Protein AF-0000000084531570 (afdb_homodimer)

Solvent-accessible surface area (backbone atoms only — not comparable to full-atom values): 27025 Å² total; per-residue (Å²): 126,85,74,69,47,28,34,43,35,36,38,22,57,48,50,45,29,24,35,37,39,45,51,38,20,70,73,60,26,36,19,34,34,16,20,72,55,66,85,47,40,58,64,37,52,51,56,19,49,77,71,70,32,48,92,30,54,41,80,41,56,35,38,60,78,34,68,67,37,43,52,54,42,51,51,51,44,35,71,74,64,70,51,38,35,30,40,34,41,45,46,64,66,86,54,81,44,42,66,84,70,38,50,71,64,54,39,49,52,33,29,36,41,40,25,50,10,46,53,51,50,48,49,70,43,44,68,44,18,41,74,59,50,13,32,40,37,36,56,59,25,37,38,31,60,40,38,38,67,41,24,23,42,38,10,12,17,26,9,16,41,47,17,25,48,52,4,40,29,46,56,38,45,76,54,45,21,46,47,28,41,34,22,38,54,62,39,49,58,59,49,61,64,53,67,68,60,60,58,70,60,51,43,69,65,38,60,92,44,24,68,33,51,52,31,32,53,57,46,54,67,61,54,56,77,72,34,38,49,32,59,54,46,19,47,54,54,50,50,46,70,71,40,94,78,53,57,38,29,42,52,40,41,72,64,28,45,57,58,34,45,46,33,31,57,34,72,40,34,59,56,50,48,57,60,43,38,58,43,40,93,126,86,76,68,47,28,34,41,34,35,38,20,56,48,48,43,29,24,36,35,38,45,51,39,20,71,73,59,25,35,18,35,33,16,20,72,54,64,85,46,39,56,65,39,51,52,56,18,48,77,71,71,31,48,92,29,55,42,83,42,56,34,38,58,78,34,68,66,37,43,51,52,40,50,50,50,43,36,72,74,65,71,51,37,35,31,40,35,42,45,46,63,67,87,54,83,43,41,66,84,67,38,49,71,64,53,39,48,54,32,30,37,43,41,25,50,10,46,51,51,50,48,48,68,42,44,68,45,18,40,75,59,50,14,32,41,37,34,55,59,25,37,41,30,59,40,38,37,67,42,23,22,43,37,9,11,18,25,9,16,42,48,17,25,49,52,4,40,29,47,56,38,45,75,53,45,20,47,45,27,41,34,22,38,54,62,39,50,57,58,49,61,65,54,67,68,59,61,59,69,60,50,42,69,64,39,60,92,45,26,67,34,51,52,32,32,52,57,47,54,66,59,54,57,76,72,34,38,49,33,59,54,47,20,48,55,54,50,50,46,70,70,41,93,78,52,57,38,28,42,52,40,40,73,65,28,43,59,58,32,45,46,32,31,57,33,72,39,34,59,55,51,48,59,60,45,39,57,42,40,93

Structure (mmCIF, N/CA/C/O backbone):
data_AF-0000000084531570-model_v1
#
loop_
_entity.id
_entity.type
_entity.pdbx_description
1 polymer 'Short-chain dehydrogenase'
#
loop_
_atom_site.group_PDB
_atom_site.id
_atom_site.type_symbol
_atom_site.label_atom_id
_atom_site.label_alt_id
_atom_site.label_comp_id
_atom_site.label_asym_id
_atom_site.label_entity_id
_atom_site.label_seq_id
_atom_site.pdbx_PDB_ins_code
_atom_site.Cartn_x
_atom_site.Cartn_y
_atom_site.Cartn_z
_atom_site.occupancy
_atom_site.B_iso_or_equiv
_atom_site.auth_seq_id
_atom_site.auth_comp_id
_atom_site.auth_asym_id
_atom_site.auth_atom_id
_atom_site.pdbx_PDB_model_num
ATOM 1 N N . MET A 1 1 ? 3.621 38.75 18.969 1 35.31 1 MET A N 1
ATOM 2 C CA . MET A 1 1 ? 2.303 38.156 18.781 1 35.31 1 MET A CA 1
ATOM 3 C C . MET A 1 1 ? 2.422 36.719 18.25 1 35.31 1 MET A C 1
ATOM 5 O O . MET A 1 1 ? 3.016 36.5 17.188 1 35.31 1 MET A O 1
ATOM 9 N N . THR A 1 2 ? 2.523 35.688 19.031 1 47.66 2 THR A N 1
ATOM 10 C CA . THR A 1 2 ? 2.938 34.344 18.641 1 47.66 2 THR A CA 1
ATOM 11 C C . THR A 1 2 ? 2.162 33.875 17.422 1 47.66 2 THR A C 1
ATOM 13 O O . THR A 1 2 ? 0.931 33.938 17.406 1 47.66 2 THR A O 1
ATOM 16 N N . SER A 1 3 ? 2.715 34 16.172 1 64.19 3 SER A N 1
ATOM 17 C CA . SER A 1 3 ? 2.066 33.781 14.875 1 64.19 3 SER A CA 1
ATOM 18 C C . SER A 1 3 ? 1.24 32.5 14.875 1 64.19 3 SER A C 1
ATOM 20 O O . SER A 1 3 ? 1.66 31.484 15.438 1 64.19 3 SER A O 1
ATOM 22 N N . GLU A 1 4 ? -0.061 32.688 14.664 1 89.62 4 GLU A N 1
ATOM 23 C CA . GLU A 1 4 ? -1.021 31.578 14.617 1 89.62 4 GLU A CA 1
ATOM 24 C C . GLU A 1 4 ? -0.549 30.484 13.664 1 89.62 4 GLU A C 1
ATOM 26 O O . GLU A 1 4 ? -0.047 30.766 12.578 1 89.62 4 GLU A O 1
ATOM 31 N N . LYS A 1 5 ? -0.5 29.328 14.25 1 97.31 5 LYS A N 1
ATOM 32 C CA . LYS A 1 5 ? -0.126 28.203 13.414 1 97.31 5 LYS A CA 1
ATOM 33 C C . LYS A 1 5 ? -1.203 27.891 12.375 1 97.31 5 LYS A C 1
ATOM 35 O O . LYS A 1 5 ? -2.395 28.062 12.648 1 97.31 5 LYS A O 1
ATOM 40 N N . THR A 1 6 ? -0.745 27.5 11.195 1 98.69 6 THR A N 1
ATOM 41 C CA . THR A 1 6 ? -1.648 27.234 10.078 1 98.69 6 THR A CA 1
ATOM 42 C C . THR A 1 6 ? -1.635 25.766 9.695 1 98.69 6 THR A C 1
ATOM 44 O O . THR A 1 6 ? -0.567 25.156 9.539 1 98.69 6 THR A O 1
ATOM 47 N N . VAL A 1 7 ? -2.857 25.188 9.617 1 98.88 7 VAL A N 1
ATOM 48 C CA . VAL A 1 7 ? -3 23.812 9.164 1 98.88 7 VAL A CA 1
ATOM 49 C C . VAL A 1 7 ? -3.857 23.766 7.902 1 98.88 7 VAL A C 1
ATOM 51 O O . VAL A 1 7 ? -4.883 24.438 7.816 1 98.88 7 VAL A O 1
ATOM 54 N N . LEU A 1 8 ? -3.379 23.078 6.855 1 98.94 8 LEU A N 1
ATOM 55 C CA . LEU A 1 8 ? -4.152 22.766 5.656 1 98.94 8 LEU A CA 1
ATOM 56 C C . LEU A 1 8 ? -4.754 21.375 5.746 1 98.94 8 LEU A C 1
ATOM 58 O O . LEU A 1 8 ? -4.039 20.406 6 1 98.94 8 LEU A O 1
ATOM 62 N N . ILE A 1 9 ? -6.09 21.266 5.598 1 98.88 9 ILE A N 1
ATOM 63 C CA . ILE A 1 9 ? -6.805 20 5.711 1 98.88 9 ILE A CA 1
ATOM 64 C C . ILE A 1 9 ? -7.52 19.688 4.398 1 98.88 9 ILE A C 1
ATOM 66 O O . ILE A 1 9 ? -8.297 20.5 3.9 1 98.88 9 ILE A O 1
ATOM 70 N N . THR A 1 10 ? -7.258 18.516 3.863 1 98.69 10 THR A N 1
ATOM 71 C CA . THR A 1 10 ? -7.918 18.141 2.617 1 98.69 10 THR A CA 1
ATOM 72 C C . THR A 1 10 ? -9.211 17.375 2.896 1 98.69 10 THR A C 1
ATOM 74 O O . THR A 1 10 ? -9.281 16.594 3.84 1 98.69 10 THR A O 1
ATOM 77 N N . GLY A 1 11 ? -10.258 17.609 2.098 1 97 11 GLY A N 1
ATOM 78 C CA . GLY A 1 11 ? -11.516 16.906 2.234 1 97 11 GLY A CA 1
ATOM 79 C C . GLY A 1 11 ? -12.266 17.266 3.508 1 97 11 GLY A C 1
ATOM 80 O O . GLY A 1 11 ? -12.398 16.422 4.406 1 97 11 GLY A O 1
ATOM 81 N N . THR A 1 12 ? -12.961 18.469 3.545 1 97.56 12 THR A N 1
ATOM 82 C CA . THR A 1 12 ? -13.508 18.938 4.816 1 97.56 12 THR A CA 1
ATOM 83 C C . THR A 1 12 ? -15.008 19.188 4.699 1 97.56 12 THR A C 1
ATOM 85 O O . THR A 1 12 ? -15.609 19.797 5.582 1 97.56 12 THR A O 1
ATOM 88 N N . SER A 1 13 ? -15.625 18.688 3.623 1 94.94 13 SER A N 1
ATOM 89 C CA . SER A 1 13 ? -17.031 18.984 3.418 1 94.94 13 SER A CA 1
ATOM 90 C C . SER A 1 13 ? -17.906 18.141 4.344 1 94.94 13 SER A C 1
ATOM 92 O O . SER A 1 13 ? -19.094 18.453 4.547 1 94.94 13 SER A O 1
ATOM 94 N N . SER A 1 14 ? -17.375 17.047 4.867 1 91.88 14 SER A N 1
ATOM 95 C CA . SER A 1 14 ? -18.125 16.156 5.742 1 91.88 14 SER A CA 1
ATOM 96 C C . SER A 1 14 ? -17.203 15.266 6.562 1 91.88 14 SER A C 1
ATOM 98 O O . SER A 1 14 ? -15.984 15.391 6.484 1 91.88 14 SER A O 1
ATOM 100 N N . GLY A 1 15 ? -17.766 14.602 7.465 1 93.5 15 GLY A N 1
ATOM 101 C CA . GLY A 1 15 ? -17.094 13.5 8.133 1 93.5 15 GLY A CA 1
ATOM 102 C C . GLY A 1 15 ? -15.93 13.945 8.992 1 93.5 15 GLY A C 1
ATOM 103 O O . GLY A 1 15 ? -16.031 14.945 9.711 1 93.5 15 GLY A O 1
ATOM 104 N N . ILE A 1 16 ? -14.891 13.148 8.961 1 95.5 16 ILE A N 1
ATOM 105 C CA . ILE A 1 16 ? -13.711 13.359 9.797 1 95.5 16 ILE A CA 1
ATOM 106 C C . ILE A 1 16 ? -13.07 14.695 9.461 1 95.5 16 ILE A C 1
ATOM 108 O O . ILE A 1 16 ? -12.695 15.461 10.352 1 95.5 16 ILE A O 1
ATOM 112 N N . GLY A 1 17 ? -13.016 15.016 8.156 1 97.44 17 GLY A N 1
ATOM 113 C CA . GLY A 1 17 ? -12.391 16.25 7.727 1 97.44 17 GLY A CA 1
ATOM 114 C C . GLY A 1 17 ? -13.062 17.484 8.281 1 97.44 17 GLY A C 1
ATOM 115 O O . GLY A 1 17 ? -12.391 18.422 8.742 1 97.44 17 GLY A O 1
ATOM 116 N N . LEU A 1 18 ? -14.367 17.484 8.219 1 97.75 18 LEU A N 1
ATOM 117 C CA . LEU A 1 18 ? -15.133 18.594 8.781 1 97.75 18 LEU A CA 1
ATOM 118 C C . LEU A 1 18 ? -14.875 18.734 10.273 1 97.75 18 LEU A C 1
ATOM 120 O O . LEU A 1 18 ? -14.602 19.828 10.766 1 97.75 18 LEU A O 1
ATOM 124 N N . ALA A 1 19 ? -14.891 17.609 10.969 1 98 19 ALA A N 1
ATOM 125 C CA . ALA A 1 19 ? -14.672 17.609 12.414 1 98 19 ALA A CA 1
ATOM 126 C C . ALA A 1 19 ? -13.258 18.094 12.758 1 98 19 ALA A C 1
ATOM 128 O O . ALA A 1 19 ? -13.07 18.844 13.711 1 98 19 ALA A O 1
ATOM 129 N N . VAL A 1 20 ? -12.273 17.688 11.961 1 98.62 20 VAL A N 1
ATOM 130 C CA . VAL A 1 20 ? -10.883 18.078 12.18 1 98.62 20 VAL A CA 1
ATOM 131 C C . VAL A 1 20 ? -10.734 19.578 11.961 1 98.62 20 VAL A C 1
ATOM 133 O O . VAL A 1 20 ? -10.07 20.266 12.75 1 98.62 20 VAL A O 1
ATOM 136 N N . ALA A 1 21 ? -11.336 20.094 10.938 1 98.81 21 ALA A N 1
ATOM 137 C CA . ALA A 1 21 ? -11.219 21.516 10.617 1 98.81 21 ALA A CA 1
ATOM 138 C C . ALA A 1 21 ? -11.758 22.375 11.758 1 98.81 21 ALA A C 1
ATOM 140 O O . ALA A 1 21 ? -11.094 23.328 12.188 1 98.81 21 ALA A O 1
ATOM 141 N N . VAL A 1 22 ? -12.883 22.016 12.273 1 98.75 22 VAL A N 1
ATOM 142 C CA . VAL A 1 22 ? -13.523 22.781 13.336 1 98.75 22 VAL A CA 1
ATOM 143 C C . VAL A 1 22 ? -12.727 22.625 14.633 1 98.75 22 VAL A C 1
ATOM 145 O O . VAL A 1 22 ? -12.469 23.609 15.328 1 98.75 22 VAL A O 1
ATOM 148 N N . ALA A 1 23 ? -12.297 21.438 14.922 1 98.75 23 ALA A N 1
ATOM 149 C CA . ALA A 1 23 ? -11.555 21.156 16.156 1 98.75 23 ALA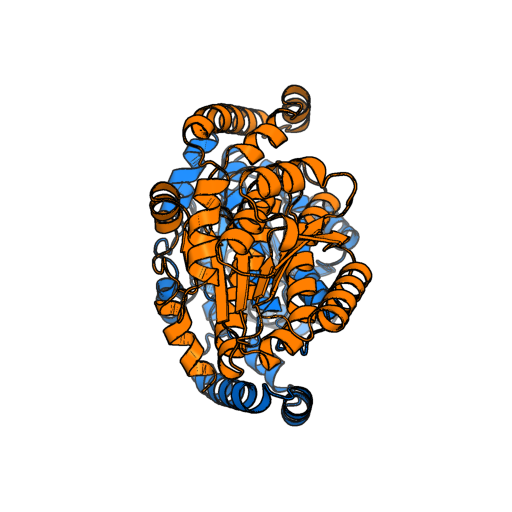 A CA 1
ATOM 150 C C . ALA A 1 23 ? -10.195 21.859 16.141 1 98.75 23 ALA A C 1
ATOM 152 O O . ALA A 1 23 ? -9.711 22.312 17.172 1 98.75 23 ALA A O 1
ATOM 153 N N . ALA A 1 24 ? -9.547 21.906 14.984 1 98.75 24 ALA A N 1
ATOM 154 C CA . ALA A 1 24 ? -8.273 22.609 14.867 1 98.75 24 ALA A CA 1
ATOM 155 C C . ALA A 1 24 ? -8.453 24.109 15.156 1 98.75 24 ALA A C 1
ATOM 157 O O . ALA A 1 24 ? -7.621 24.703 15.836 1 98.75 24 ALA A O 1
ATOM 158 N N . ALA A 1 25 ? -9.508 24.672 14.656 1 98.5 25 ALA A N 1
ATOM 159 C CA . ALA A 1 25 ? -9.82 26.078 14.938 1 98.5 25 ALA A CA 1
ATOM 160 C C . ALA A 1 25 ? -10.039 26.297 16.438 1 98.5 25 ALA A C 1
ATOM 162 O O . ALA A 1 25 ? -9.555 27.281 17 1 98.5 25 ALA A O 1
ATOM 163 N N . GLN A 1 26 ? -10.727 25.359 17.016 1 98.12 26 GLN A N 1
ATOM 164 C CA . GLN A 1 26 ? -10.961 25.438 18.453 1 98.12 26 GLN A CA 1
ATOM 165 C C . GLN A 1 26 ? -9.648 25.391 19.234 1 98.12 26 GLN A C 1
ATOM 167 O O . GLN A 1 26 ? -9.523 26 20.297 1 98.12 26 GLN A O 1
ATOM 172 N N . ALA A 1 27 ? -8.68 24.734 18.688 1 97.69 27 ALA A N 1
ATOM 173 C CA . ALA A 1 27 ? -7.379 24.578 19.328 1 97.69 27 ALA A CA 1
ATOM 174 C C . ALA A 1 27 ? -6.5 25.812 19.062 1 97.69 27 ALA A C 1
ATOM 176 O O . ALA A 1 27 ? -5.348 25.859 19.5 1 97.69 27 ALA A O 1
ATOM 177 N N . GLY A 1 28 ? -6.988 26.719 18.281 1 97.44 28 GLY A N 1
ATOM 178 C CA . GLY A 1 28 ? -6.289 27.984 18.109 1 97.44 28 GLY A CA 1
ATOM 179 C C . GLY A 1 28 ? -5.555 28.094 16.781 1 97.44 28 GLY A C 1
ATOM 180 O O . GLY A 1 28 ? -4.879 29.078 16.516 1 97.44 28 GLY A O 1
ATOM 181 N N . TRP A 1 29 ? -5.684 27.062 15.906 1 98.31 29 TRP A N 1
ATOM 182 C CA . TRP A 1 29 ? -5.02 27.078 14.609 1 98.31 29 TRP A CA 1
ATOM 183 C C . TRP A 1 29 ? -5.855 27.828 13.578 1 98.31 29 TRP A C 1
ATOM 185 O O . TRP A 1 29 ? -7.086 27.844 13.656 1 98.31 29 TRP A O 1
ATOM 195 N N . THR A 1 30 ? -5.18 28.5 12.656 1 98.5 30 THR A N 1
ATOM 196 C CA . THR A 1 30 ? -5.852 28.828 11.398 1 98.5 30 THR A CA 1
ATOM 197 C C . THR A 1 30 ? -6.098 27.562 10.578 1 98.5 30 THR A C 1
ATOM 199 O O . THR A 1 30 ? -5.152 26.891 10.164 1 98.5 30 THR A O 1
ATOM 202 N N . SER A 1 31 ? -7.359 27.281 10.414 1 98.75 31 SER A N 1
ATOM 203 C CA . SER A 1 31 ? -7.754 26.062 9.734 1 98.75 31 SER A CA 1
ATOM 204 C C . SER A 1 31 ? -8.117 26.328 8.281 1 98.75 31 SER A C 1
ATOM 206 O O . SER A 1 31 ? -9.172 26.891 7.988 1 98.75 31 SER A O 1
ATOM 208 N N . VAL A 1 32 ? -7.242 25.969 7.352 1 98.88 32 VAL A N 1
ATOM 209 C CA . VAL A 1 32 ? -7.543 26.016 5.926 1 98.88 32 VAL A CA 1
ATOM 210 C C . VAL A 1 32 ? -8.281 24.75 5.512 1 98.88 32 VAL A C 1
ATOM 212 O O . VAL A 1 32 ? -7.652 23.719 5.273 1 98.88 32 VAL A O 1
ATOM 215 N N . ALA A 1 33 ? -9.586 24.891 5.438 1 98.81 33 ALA A N 1
ATOM 216 C CA . ALA A 1 33 ? -10.477 23.781 5.125 1 98.81 33 ALA A CA 1
ATOM 217 C C . ALA A 1 33 ? -10.727 23.672 3.621 1 98.81 33 ALA A C 1
ATOM 219 O O . ALA A 1 33 ? -11.367 24.547 3.033 1 98.81 33 ALA A O 1
ATOM 220 N N . THR A 1 34 ? -10.289 22.578 3 1 98.75 34 THR A N 1
ATOM 221 C CA . THR A 1 34 ? -10.391 22.516 1.545 1 98.75 34 THR A CA 1
ATOM 222 C C . THR A 1 34 ? -11.43 21.484 1.115 1 98.75 34 THR A C 1
ATOM 224 O O . THR A 1 34 ? -11.734 20.562 1.864 1 98.75 34 THR A O 1
ATOM 227 N N . MET A 1 35 ? -11.977 21.719 0.022 1 98 35 MET A N 1
ATOM 228 C CA . MET A 1 35 ? -12.945 20.844 -0.638 1 98 35 MET A CA 1
ATOM 229 C C . MET A 1 35 ? -12.969 21.109 -2.141 1 98 35 MET A C 1
ATOM 231 O O . MET A 1 35 ? -12.516 22.156 -2.604 1 98 35 MET A O 1
ATOM 235 N N . ARG A 1 36 ? -13.391 20.188 -2.914 1 96.12 36 ARG A N 1
ATOM 236 C CA . ARG A 1 36 ? -13.453 20.328 -4.367 1 96.12 36 ARG A CA 1
ATOM 237 C C . ARG A 1 36 ? -14.477 21.375 -4.777 1 96.12 36 ARG A C 1
ATOM 239 O O . ARG A 1 36 ? -14.242 22.141 -5.719 1 96.12 36 ARG A O 1
ATOM 246 N N . ASP A 1 37 ? -15.516 21.312 -4.051 1 97.19 37 ASP A N 1
ATOM 247 C CA . ASP A 1 37 ? -16.625 22.219 -4.293 1 97.19 37 ASP A CA 1
ATOM 248 C C . ASP A 1 37 ? -16.906 23.078 -3.061 1 97.19 37 ASP A C 1
ATOM 250 O O . ASP A 1 37 ? -17.547 22.625 -2.115 1 97.19 37 ASP A O 1
ATOM 254 N N . THR A 1 38 ? -16.562 24.328 -3.121 1 97.94 38 THR A N 1
ATOM 255 C CA . THR A 1 38 ? -16.656 25.203 -1.961 1 97.94 38 THR A CA 1
ATOM 256 C C . THR A 1 38 ? -18.109 25.562 -1.66 1 97.94 38 THR A C 1
ATOM 258 O O . THR A 1 38 ? -18.422 26.062 -0.578 1 97.94 38 THR A O 1
ATOM 261 N N . ALA A 1 39 ? -18.953 25.219 -2.574 1 97.75 39 ALA A N 1
ATOM 262 C CA . ALA A 1 39 ? -20.375 25.438 -2.32 1 97.75 39 ALA A CA 1
ATOM 263 C C . ALA A 1 39 ? -20.891 24.469 -1.261 1 97.75 39 ALA A C 1
ATOM 265 O O . ALA A 1 39 ? -21.969 24.672 -0.697 1 97.75 39 ALA A O 1
ATOM 266 N N . LYS A 1 40 ? -20.125 23.484 -0.939 1 96.94 40 LYS A N 1
ATOM 267 C CA . LYS A 1 40 ? -20.531 22.469 0.032 1 96.94 40 LYS A CA 1
ATOM 268 C C . LYS A 1 40 ? -20 22.812 1.426 1 96.94 40 LYS A C 1
ATOM 270 O O . LYS A 1 40 ? -20 21.953 2.318 1 96.94 40 LYS A O 1
ATOM 275 N N . ALA A 1 41 ? -19.656 24.062 1.65 1 98.31 41 ALA A N 1
ATOM 276 C CA . ALA A 1 41 ? -19.016 24.469 2.906 1 98.31 41 ALA A CA 1
ATOM 277 C C . ALA A 1 41 ? -20.062 24.719 3.986 1 98.31 41 ALA A C 1
ATOM 279 O O . ALA A 1 41 ? -19.719 24.969 5.145 1 98.31 41 ALA A O 1
ATOM 280 N N . GLY A 1 42 ? -21.312 24.625 3.635 1 97.94 42 GLY A N 1
ATOM 281 C CA . GLY A 1 42 ? -22.391 25.016 4.535 1 97.94 42 GLY A CA 1
ATOM 282 C C . GLY A 1 42 ? -22.328 24.328 5.879 1 97.94 42 GLY A C 1
ATOM 283 O O . GLY A 1 42 ? -22.328 24.969 6.926 1 97.94 42 GLY A O 1
ATOM 284 N N . ALA A 1 43 ? -22.234 23 5.871 1 97.44 43 ALA A N 1
ATOM 285 C CA . ALA A 1 43 ? -22.203 22.219 7.105 1 97.44 43 ALA A CA 1
ATOM 286 C C . ALA A 1 43 ? -20.984 22.562 7.953 1 97.44 43 ALA A C 1
ATOM 288 O O . ALA A 1 43 ? -21.078 22.656 9.18 1 97.44 43 ALA A O 1
ATOM 289 N N . LEU A 1 44 ? -19.906 22.797 7.352 1 98.38 44 LEU A N 1
ATOM 290 C CA . LEU A 1 44 ? -18.672 23.156 8.031 1 98.38 44 LEU A CA 1
ATOM 291 C C . LEU A 1 44 ? -18.781 24.516 8.695 1 98.38 44 LEU A C 1
ATOM 293 O O . LEU A 1 44 ? -18.453 24.672 9.867 1 98.38 44 LEU A O 1
ATOM 297 N N . LEU A 1 45 ? -19.25 25.469 7.961 1 98.56 45 LEU A N 1
ATOM 298 C CA . LEU A 1 45 ? -19.359 26.828 8.469 1 98.56 45 LEU A CA 1
ATOM 299 C C . LEU A 1 45 ? -20.406 26.906 9.578 1 98.56 45 LEU A C 1
ATOM 301 O O . LEU A 1 45 ? -20.234 27.672 10.539 1 98.56 45 LEU A O 1
ATOM 305 N N . LYS A 1 46 ? -21.469 26.141 9.453 1 98.56 46 LYS A N 1
ATOM 306 C CA . LYS A 1 46 ? -22.453 26.094 10.523 1 98.56 46 LYS A CA 1
ATOM 307 C C . LYS A 1 46 ? -21.859 25.547 11.812 1 98.56 46 LYS A C 1
ATOM 309 O O . LYS A 1 46 ? -22.062 26.125 12.891 1 98.56 46 LYS A O 1
ATOM 314 N N . ALA A 1 47 ? -21.125 24.469 11.703 1 98.19 47 ALA A N 1
ATOM 315 C CA . ALA A 1 47 ? -20.469 23.875 12.867 1 98.19 47 ALA A CA 1
ATOM 316 C C . ALA A 1 47 ? -19.484 24.859 13.5 1 98.19 47 ALA A C 1
ATOM 318 O O . ALA A 1 47 ? -19.422 24.969 14.727 1 98.19 47 ALA A O 1
ATOM 319 N N . ALA A 1 48 ? -18.75 25.578 12.742 1 98.56 48 ALA A N 1
ATOM 320 C CA . ALA A 1 48 ? -17.797 26.562 13.219 1 98.56 48 ALA A CA 1
ATOM 321 C C . ALA A 1 48 ? -18.484 27.703 13.945 1 98.56 48 ALA A C 1
ATOM 323 O O . ALA A 1 48 ? -18.016 28.172 14.984 1 98.56 48 ALA A O 1
ATOM 324 N N . ALA A 1 49 ? -19.547 28.109 13.391 1 98.5 49 ALA A N 1
ATOM 325 C CA . ALA A 1 49 ? -20.312 29.203 13.984 1 98.5 49 ALA A CA 1
ATOM 326 C C . ALA A 1 49 ? -20.859 28.812 15.352 1 98.5 49 ALA A C 1
ATOM 328 O O . ALA A 1 49 ? -20.828 29.609 16.281 1 98.5 49 ALA A O 1
ATOM 329 N N . GLU A 1 50 ? -21.344 27.656 15.367 1 98.06 50 GLU A N 1
ATOM 330 C CA . GLU A 1 50 ? -21.906 27.156 16.609 1 98.06 50 GLU A CA 1
ATOM 331 C C . GLU A 1 50 ? -20.859 27.141 17.734 1 98.06 50 GLU A C 1
ATOM 333 O O . GLU A 1 50 ? -21.203 27.312 18.906 1 98.06 50 GLU A O 1
ATOM 338 N N . LEU A 1 51 ? -19.641 27 17.359 1 97.5 51 LEU A N 1
ATOM 339 C CA . LEU A 1 51 ? -18.578 26.906 18.344 1 97.5 51 LEU A CA 1
ATOM 340 C C . LEU A 1 51 ? -17.812 28.219 18.453 1 97.5 51 LEU A C 1
ATOM 342 O O . LEU A 1 51 ? -16.844 28.312 19.219 1 97.5 51 LEU A O 1
ATOM 346 N N . GLY A 1 52 ? -18.125 29.219 17.641 1 97.94 52 GLY A N 1
ATOM 347 C CA . GLY A 1 52 ? -17.562 30.562 17.703 1 97.94 52 GLY A CA 1
ATOM 348 C C . GLY A 1 52 ? -16.156 30.641 17.125 1 97.94 52 GLY A C 1
ATOM 349 O O . GLY A 1 52 ? -15.328 31.406 17.625 1 97.94 52 GLY A O 1
ATOM 350 N N . VAL A 1 53 ? -15.898 29.812 16.109 1 98 53 VAL A N 1
ATOM 351 C CA . VAL A 1 53 ? -14.523 29.812 15.602 1 98 53 VAL A CA 1
ATOM 352 C C . VAL A 1 53 ? -14.523 30.094 14.102 1 98 53 VAL A C 1
ATOM 354 O O . VAL A 1 53 ? -13.57 29.75 13.398 1 98 53 VAL A O 1
ATOM 357 N N . THR A 1 54 ? -15.547 30.641 13.523 1 98.19 54 THR A N 1
ATOM 358 C CA . THR A 1 54 ? -15.672 30.906 12.094 1 98.19 54 THR A CA 1
ATOM 359 C C . THR A 1 54 ? -14.508 31.766 11.602 1 98.19 54 THR A C 1
ATOM 361 O O . THR A 1 54 ? -14.047 31.609 10.469 1 98.19 54 THR A O 1
ATOM 364 N N . ASP A 1 55 ? -14 32.656 12.461 1 97.19 55 ASP A N 1
ATOM 365 C CA . ASP A 1 55 ? -12.961 33.594 12.078 1 97.19 55 ASP A CA 1
ATOM 366 C C . ASP A 1 55 ? -11.641 32.875 11.805 1 97.19 55 ASP A C 1
ATOM 368 O O . ASP A 1 55 ? -10.734 33.438 11.195 1 97.19 55 ASP A O 1
ATOM 372 N N . ARG A 1 56 ? -11.578 31.594 12.234 1 97.81 56 ARG A N 1
ATOM 373 C CA . ARG A 1 56 ? -10.336 30.844 12.07 1 97.81 56 ARG A CA 1
ATOM 374 C C . ARG A 1 56 ? -10.453 29.828 10.945 1 97.81 56 ARG A C 1
ATOM 376 O O . ARG A 1 56 ? -9.5 29.109 10.648 1 97.81 56 ARG A O 1
ATOM 383 N N . ILE A 1 57 ? -11.57 29.75 10.305 1 98.56 57 ILE A N 1
ATOM 384 C CA . ILE A 1 57 ? -11.797 28.828 9.195 1 98.56 57 ILE A CA 1
ATOM 385 C C . ILE A 1 57 ? -11.586 29.562 7.871 1 98.56 57 ILE A C 1
ATOM 387 O O . ILE A 1 57 ? -12.164 30.625 7.645 1 98.56 57 ILE A O 1
ATOM 391 N N . ARG A 1 58 ? -10.742 29.062 7.039 1 98.5 58 ARG A N 1
ATOM 392 C CA . ARG A 1 58 ? -10.555 29.531 5.668 1 98.5 58 ARG A CA 1
ATOM 393 C C . ARG A 1 58 ? -10.93 28.438 4.668 1 98.5 58 ARG A C 1
ATOM 395 O O . ARG A 1 58 ? -10.227 27.438 4.535 1 98.5 58 ARG A O 1
ATOM 402 N N . VAL A 1 59 ? -12.039 28.609 3.969 1 98.75 59 VAL A N 1
ATOM 403 C CA . VAL A 1 59 ? -12.484 27.625 2.99 1 98.75 59 VAL A CA 1
ATOM 404 C C . VAL A 1 59 ? -11.781 27.859 1.656 1 98.75 59 VAL A C 1
ATOM 406 O O . VAL A 1 59 ? -11.797 28.984 1.134 1 98.75 59 VAL A O 1
ATOM 409 N N . LYS A 1 60 ? -11.133 26.875 1.104 1 98.69 60 LYS A N 1
ATOM 410 C CA . LYS A 1 60 ? -10.453 26.969 -0.186 1 98.69 60 LYS A CA 1
ATOM 411 C C . LYS A 1 60 ? -10.734 25.75 -1.059 1 98.69 60 LYS A C 1
ATOM 413 O O . LYS A 1 60 ? -11.047 24.672 -0.547 1 98.69 60 LYS A O 1
ATOM 418 N N . ARG A 1 61 ? -10.625 25.953 -2.309 1 98.56 61 ARG A N 1
ATOM 419 C CA . ARG A 1 61 ? -10.781 24.859 -3.254 1 98.56 61 ARG A CA 1
ATOM 420 C C . ARG A 1 61 ? -9.484 24.062 -3.383 1 98.56 61 ARG A C 1
ATOM 422 O O . ARG A 1 61 ? -8.406 24.641 -3.535 1 98.56 61 ARG A O 1
ATOM 429 N N . LEU A 1 62 ? -9.602 22.797 -3.305 1 98.38 62 LEU A N 1
ATOM 430 C CA . LEU A 1 62 ? -8.477 21.906 -3.549 1 98.38 62 LEU A CA 1
ATOM 431 C C . LEU A 1 62 ? -8.969 20.516 -3.963 1 98.38 62 LEU A C 1
ATOM 433 O O . LEU A 1 62 ? -9.82 19.938 -3.289 1 98.38 62 LEU A O 1
ATOM 437 N N . ASP A 1 63 ? -8.609 20.109 -5.113 1 97.69 63 ASP A N 1
ATOM 438 C CA . ASP A 1 63 ? -8.758 18.734 -5.574 1 97.69 63 ASP A CA 1
ATOM 439 C C . ASP A 1 63 ? -7.426 18 -5.543 1 97.69 63 ASP A C 1
ATOM 441 O O . ASP A 1 63 ? -6.523 18.297 -6.328 1 97.69 63 ASP A O 1
ATOM 445 N N . VAL A 1 64 ? -7.359 17 -4.672 1 96.75 64 VAL A N 1
ATOM 446 C CA . VAL A 1 64 ? -6.086 16.344 -4.434 1 96.75 64 VAL A CA 1
ATOM 447 C C . VAL A 1 64 ? -5.668 15.562 -5.684 1 96.75 64 VAL A C 1
ATOM 449 O O . VAL A 1 64 ? -4.512 15.141 -5.805 1 96.75 64 VAL A O 1
ATOM 452 N N . ALA A 1 65 ? -6.562 15.312 -6.621 1 94.69 65 ALA A N 1
ATOM 453 C CA . ALA A 1 65 ? -6.242 14.602 -7.852 1 94.69 65 ALA A CA 1
ATOM 454 C C . ALA A 1 65 ? -5.699 15.547 -8.914 1 94.69 65 ALA A C 1
ATOM 456 O O . ALA A 1 65 ? -5.34 15.125 -10.016 1 94.69 65 ALA A O 1
ATOM 457 N N . GLU A 1 66 ? -5.617 16.844 -8.562 1 96.25 66 GLU A N 1
ATOM 458 C CA . GLU A 1 66 ? -5.125 17.859 -9.5 1 96.25 66 GLU A CA 1
ATOM 459 C C . GLU A 1 66 ? -3.939 18.625 -8.914 1 96.25 66 GLU A C 1
ATOM 461 O O . GLU A 1 66 ? -4.121 19.531 -8.094 1 96.25 66 GLU A O 1
ATOM 466 N N . ALA A 1 67 ? -2.795 18.391 -9.422 1 94.5 67 ALA A N 1
ATOM 467 C CA . ALA A 1 67 ? -1.564 18.984 -8.914 1 94.5 67 ALA A CA 1
ATOM 468 C C . ALA A 1 67 ? -1.64 20.516 -8.953 1 94.5 67 ALA A C 1
ATOM 470 O O . ALA A 1 67 ? -1.167 21.188 -8.039 1 94.5 67 ALA A O 1
ATOM 471 N N . ASP A 1 68 ? -2.219 21 -9.984 1 96.5 68 ASP A N 1
ATOM 472 C CA . ASP A 1 68 ? -2.334 22.453 -10.117 1 96.5 68 ASP A CA 1
ATOM 473 C C . ASP A 1 68 ? -3.234 23.031 -9.023 1 96.5 68 ASP A C 1
ATOM 475 O O . ASP A 1 68 ? -2.992 24.141 -8.539 1 96.5 68 ASP A O 1
ATOM 479 N N . SER A 1 69 ? -4.281 22.312 -8.727 1 98.06 69 SER A N 1
ATOM 480 C CA . SER A 1 69 ? -5.184 22.719 -7.66 1 98.06 69 SER A CA 1
ATOM 481 C C . SER A 1 69 ? -4.461 22.797 -6.32 1 98.06 69 SER A C 1
ATOM 483 O O . SER A 1 69 ? -4.641 23.734 -5.555 1 98.06 69 SER A O 1
ATOM 485 N N . ILE A 1 70 ? -3.625 21.875 -6.039 1 98.19 70 ILE A N 1
ATOM 486 C CA . ILE A 1 70 ? -2.844 21.812 -4.809 1 98.19 70 ILE A CA 1
ATOM 487 C C . ILE A 1 70 ? -1.877 23 -4.746 1 98.19 70 ILE A C 1
ATOM 489 O O . ILE A 1 70 ? -1.817 23.703 -3.74 1 98.19 70 ILE A O 1
ATOM 493 N N . ALA A 1 71 ? -1.201 23.203 -5.84 1 97.62 71 ALA A N 1
ATOM 494 C CA . ALA A 1 71 ? -0.215 24.266 -5.902 1 97.62 71 ALA A CA 1
ATOM 495 C C . ALA A 1 71 ? -0.875 25.641 -5.691 1 97.62 71 ALA A C 1
ATOM 497 O O . ALA A 1 71 ? -0.36 26.469 -4.945 1 97.62 71 ALA A O 1
ATOM 498 N N . ALA A 1 72 ? -1.954 25.844 -6.359 1 98.38 72 ALA A N 1
ATOM 499 C CA . ALA A 1 72 ? -2.672 27.109 -6.25 1 98.38 72 ALA A CA 1
ATOM 500 C C . ALA A 1 72 ? -3.129 27.359 -4.816 1 98.38 72 ALA A C 1
ATOM 502 O O . ALA A 1 72 ? -2.994 28.469 -4.297 1 98.38 72 ALA A O 1
ATOM 503 N N . CYS A 1 73 ? -3.641 26.344 -4.195 1 98.69 73 CYS A N 1
ATOM 504 C CA . CYS A 1 73 ? -4.109 26.469 -2.82 1 98.69 73 CYS A CA 1
ATOM 505 C C . CYS A 1 73 ? -2.957 26.797 -1.878 1 98.69 73 CYS A C 1
ATOM 507 O O . CYS A 1 73 ? -3.074 27.688 -1.035 1 98.69 73 CYS A O 1
ATOM 509 N N . LEU A 1 74 ? -1.861 26.125 -2.014 1 98.5 74 LEU A N 1
ATOM 510 C CA . LEU A 1 74 ? -0.706 26.344 -1.15 1 98.5 74 LEU A CA 1
ATOM 511 C C . LEU A 1 74 ? -0.132 27.734 -1.361 1 98.5 74 LEU A C 1
ATOM 513 O O . LEU A 1 74 ? 0.278 28.391 -0.402 1 98.5 74 LEU A O 1
ATOM 517 N N . ASP A 1 75 ? -0.105 28.156 -2.598 1 98.31 75 ASP A N 1
ATOM 518 C CA . ASP A 1 75 ? 0.346 29.516 -2.889 1 98.31 75 ASP A CA 1
ATOM 519 C C . ASP A 1 75 ? -0.513 30.547 -2.162 1 98.31 75 ASP A C 1
ATOM 521 O O . ASP A 1 75 ? 0.01 31.5 -1.591 1 98.31 75 ASP A O 1
ATOM 525 N N . GLU A 1 76 ? -1.773 30.375 -2.197 1 98.38 76 GLU A N 1
ATOM 526 C CA . GLU A 1 76 ? -2.684 31.281 -1.496 1 98.38 76 GLU A CA 1
ATOM 527 C C . GLU A 1 76 ? -2.436 31.25 0.009 1 98.38 76 GLU A C 1
ATOM 529 O O . GLU A 1 76 ? -2.422 32.281 0.659 1 98.38 76 GLU A O 1
ATOM 534 N N . VAL A 1 77 ? -2.275 30.047 0.547 1 98.31 77 VAL A N 1
ATOM 535 C CA . VAL A 1 77 ? -2.049 29.875 1.979 1 98.31 77 VAL A CA 1
ATOM 536 C C . VAL A 1 77 ? -0.78 30.625 2.389 1 98.31 77 VAL A C 1
ATOM 538 O O . VAL A 1 77 ? -0.78 31.375 3.373 1 98.31 77 VAL A O 1
ATOM 541 N N . ILE A 1 78 ? 0.266 30.469 1.613 1 97.94 78 ILE A N 1
ATOM 542 C CA . ILE A 1 78 ? 1.547 31.078 1.94 1 97.94 78 ILE A CA 1
ATOM 543 C C . ILE A 1 78 ? 1.447 32.594 1.779 1 97.94 78 ILE A C 1
ATOM 545 O O . ILE A 1 78 ? 1.983 33.344 2.594 1 97.94 78 ILE A O 1
ATOM 549 N N . THR A 1 79 ? 0.794 33 0.754 1 97.56 79 THR A N 1
ATOM 550 C CA . THR A 1 79 ? 0.613 34.438 0.521 1 97.56 79 THR A CA 1
ATOM 551 C C . THR A 1 79 ? -0.173 35.062 1.662 1 97.56 79 THR A C 1
ATOM 553 O O . THR A 1 79 ? 0.186 36.156 2.143 1 97.56 79 THR A O 1
ATOM 556 N N . GLU A 1 80 ? -1.157 34.406 2.15 1 97.06 80 GLU A N 1
ATOM 557 C CA . GLU A 1 80 ? -2.082 34.969 3.131 1 97.06 80 GLU A CA 1
ATOM 558 C C . GLU A 1 80 ? -1.517 34.875 4.543 1 97.06 80 GLU A C 1
ATOM 560 O O . GLU A 1 80 ? -1.732 35.781 5.371 1 97.06 80 GLU A O 1
ATOM 565 N N . HIS A 1 81 ? -0.821 33.781 4.809 1 96.56 81 HIS A N 1
ATOM 566 C CA . HIS A 1 81 ? -0.481 33.5 6.199 1 96.56 81 HIS A CA 1
ATOM 567 C C . HIS A 1 81 ? 1.03 33.5 6.406 1 96.56 81 HIS A C 1
ATOM 569 O O . HIS A 1 81 ? 1.506 33.531 7.543 1 96.56 81 HIS A O 1
ATOM 575 N N . GLY A 1 82 ? 1.807 33.375 5.324 1 95.94 82 GLY A N 1
ATOM 576 C CA . GLY A 1 82 ? 3.26 33.438 5.379 1 95.94 82 GLY A CA 1
ATOM 577 C C . GLY A 1 82 ? 3.893 32.125 5.824 1 95.94 82 GLY A C 1
ATOM 578 O O . GLY A 1 82 ? 5.117 32 5.828 1 95.94 82 GLY A O 1
ATOM 579 N N . ARG A 1 83 ? 2.996 31.172 6.23 1 96.19 83 ARG A N 1
ATOM 580 C CA . ARG A 1 83 ? 3.545 29.922 6.762 1 96.19 83 ARG A CA 1
ATOM 581 C C . ARG A 1 83 ? 2.545 28.781 6.625 1 96.19 83 ARG A C 1
ATOM 583 O O . ARG A 1 83 ? 1.349 29.016 6.449 1 96.19 83 ARG A O 1
ATOM 590 N N . LEU A 1 84 ? 3.035 27.594 6.672 1 98.44 84 LEU A N 1
ATOM 591 C CA . LEU A 1 84 ? 2.303 26.344 6.855 1 98.44 84 LEU A CA 1
ATOM 592 C C . LEU A 1 84 ? 2.957 25.484 7.938 1 98.44 84 LEU A C 1
ATOM 594 O O . LEU A 1 84 ? 4.148 25.172 7.848 1 98.44 84 LEU A O 1
ATOM 598 N N . ASP A 1 85 ? 2.154 25.125 8.898 1 98.69 85 ASP A N 1
ATOM 599 C CA . ASP A 1 85 ? 2.729 24.422 10.039 1 98.69 85 ASP A CA 1
ATOM 600 C C . ASP A 1 85 ? 2.312 22.953 10.031 1 98.69 85 ASP A C 1
ATOM 602 O O . ASP A 1 85 ? 2.947 22.125 10.688 1 98.69 85 ASP A O 1
ATOM 606 N N . ALA A 1 86 ? 1.215 22.656 9.312 1 98.88 86 ALA A N 1
ATOM 607 C CA . ALA A 1 86 ? 0.781 21.25 9.234 1 98.88 86 ALA A CA 1
ATOM 608 C C . ALA A 1 86 ? -0.054 21.016 7.984 1 98.88 86 ALA A C 1
ATOM 610 O O . ALA A 1 86 ? -0.766 21.906 7.52 1 98.88 86 ALA A O 1
ATOM 611 N N . LEU A 1 87 ? 0.083 19.891 7.449 1 98.88 87 LEU A N 1
ATOM 612 C CA . LEU A 1 87 ? -0.806 19.312 6.445 1 98.88 87 LEU A CA 1
ATOM 613 C C . LEU A 1 87 ? -1.53 18.094 7 1 98.88 87 LEU A C 1
ATOM 615 O O . LEU A 1 87 ? -0.897 17.188 7.535 1 98.88 87 LEU A O 1
ATOM 619 N N . VAL A 1 88 ? -2.854 18.125 6.965 1 98.94 88 VAL A N 1
ATOM 620 C CA . VAL A 1 88 ? -3.648 16.938 7.266 1 98.94 88 VAL A CA 1
ATOM 621 C C . VAL A 1 88 ? -4.227 16.375 5.973 1 98.94 88 VAL A C 1
ATOM 623 O O . VAL A 1 8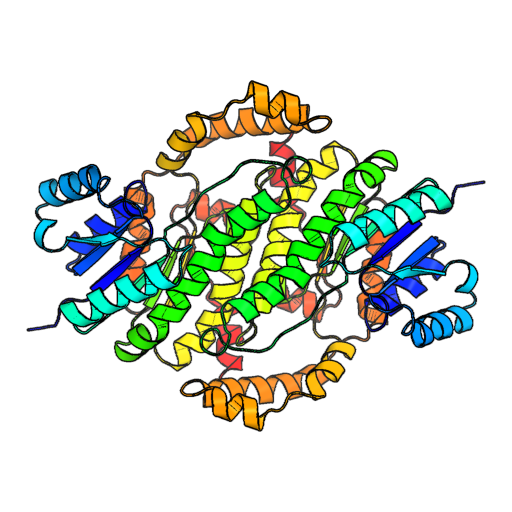8 ? -5.176 16.922 5.41 1 98.94 88 VAL A O 1
ATOM 626 N N . ASN A 1 89 ? -3.629 15.305 5.52 1 98.75 89 ASN A N 1
ATOM 627 C CA . ASN A 1 89 ? -4.203 14.539 4.422 1 98.75 89 ASN A CA 1
ATOM 628 C C . ASN A 1 89 ? -5.402 13.711 4.883 1 98.75 89 ASN A C 1
ATOM 630 O O . ASN A 1 89 ? -5.234 12.656 5.504 1 98.75 89 ASN A O 1
ATOM 634 N N . ASN A 1 90 ? -6.562 14.102 4.496 1 97.5 90 ASN A N 1
ATOM 635 C CA . ASN A 1 90 ? -7.781 13.438 4.941 1 97.5 90 ASN A CA 1
ATOM 636 C C . ASN A 1 90 ? -8.664 13.039 3.764 1 97.5 90 ASN A C 1
ATOM 638 O O . ASN A 1 90 ? -9.461 12.109 3.865 1 97.5 90 ASN A O 1
ATOM 642 N N . ALA A 1 91 ? -8.5 13.773 2.643 1 87.31 91 ALA A N 1
ATOM 643 C CA . ALA A 1 91 ? -9.32 13.461 1.474 1 87.31 91 ALA A CA 1
ATOM 644 C C . ALA A 1 91 ? -9.148 12 1.067 1 87.31 91 ALA A C 1
ATOM 646 O O . ALA A 1 91 ? -8.039 11.461 1.091 1 87.31 91 ALA A O 1
ATOM 647 N N . GLY A 1 92 ? -10.227 11.312 0.819 1 83.56 92 GLY A N 1
ATOM 648 C CA . GLY A 1 92 ? -10.227 9.914 0.411 1 83.56 92 GLY A CA 1
ATOM 649 C C . GLY A 1 92 ? -11.609 9.398 0.06 1 83.56 92 GLY A C 1
ATOM 650 O O . GLY A 1 92 ? -12.609 10.078 0.289 1 83.56 92 GLY A O 1
ATOM 651 N N . ALA A 1 93 ? -11.703 8.32 -0.628 1 74.81 93 ALA A N 1
ATOM 652 C CA . ALA A 1 93 ? -12.953 7.684 -1.051 1 74.81 93 ALA A CA 1
ATOM 653 C C . ALA A 1 93 ? -12.828 6.16 -1.005 1 74.81 93 ALA A C 1
ATOM 655 O O . ALA A 1 93 ? -11.875 5.594 -1.55 1 74.81 93 ALA A O 1
ATOM 656 N N . ALA A 1 94 ? -13.766 5.559 -0.279 1 68.81 94 ALA A N 1
ATOM 657 C CA . ALA A 1 94 ? -13.805 4.098 -0.277 1 68.81 94 ALA A CA 1
ATOM 658 C C . ALA A 1 94 ? -14.57 3.57 -1.488 1 68.81 94 ALA A C 1
ATOM 660 O O . ALA A 1 94 ? -15.5 4.223 -1.978 1 68.81 94 ALA A O 1
ATOM 661 N N . ARG A 1 95 ? -14.164 2.482 -2.078 1 67.62 95 ARG A N 1
ATOM 662 C CA . ARG A 1 95 ? -14.836 1.763 -3.15 1 67.62 95 ARG A CA 1
ATOM 663 C C . ARG A 1 95 ? -14.906 0.268 -2.854 1 67.62 95 ARG A C 1
ATOM 665 O O . ARG A 1 95 ? -13.875 -0.373 -2.637 1 67.62 95 ARG A O 1
ATOM 672 N N . VAL A 1 96 ? -16.125 -0.209 -2.863 1 68.81 96 VAL A N 1
ATOM 673 C CA . VAL A 1 96 ? -16.328 -1.638 -2.643 1 68.81 96 VAL A CA 1
ATOM 674 C C . VAL A 1 96 ? -16.328 -2.373 -3.98 1 68.81 96 VAL A C 1
ATOM 676 O O . VAL A 1 96 ? -16.906 -1.902 -4.957 1 68.81 96 VAL A O 1
ATOM 679 N N . GLY A 1 97 ? -15.594 -3.557 -4.133 1 71.62 97 GLY A N 1
ATOM 680 C CA . GLY A 1 97 ? -15.586 -4.422 -5.301 1 71.62 97 GLY A CA 1
ATOM 681 C C . GLY A 1 97 ? -14.461 -5.438 -5.285 1 71.62 97 GLY A C 1
ATOM 682 O O . GLY A 1 97 ? -13.438 -5.227 -4.633 1 71.62 97 GLY A O 1
ATOM 683 N N . THR A 1 98 ? -14.781 -6.582 -5.891 1 72.38 98 THR A N 1
ATOM 684 C CA . THR A 1 98 ? -13.719 -7.566 -6.066 1 72.38 98 THR A CA 1
ATOM 685 C C . THR A 1 98 ? -12.906 -7.27 -7.324 1 72.38 98 THR A C 1
ATOM 687 O O . THR A 1 98 ? -13.375 -6.555 -8.219 1 72.38 98 THR A O 1
ATOM 690 N N . LEU A 1 99 ? -11.688 -7.855 -7.289 1 73.56 99 LEU A N 1
ATOM 691 C CA . LEU A 1 99 ? -10.75 -7.609 -8.375 1 73.56 99 LEU A CA 1
ATOM 692 C C . LEU A 1 99 ? -11.367 -7.957 -9.727 1 73.56 99 LEU A C 1
ATOM 694 O O . LEU A 1 99 ? -11.211 -7.215 -10.695 1 73.56 99 LEU A O 1
ATOM 698 N N . GLU A 1 100 ? -12.109 -9.047 -9.766 1 76.31 100 GLU A N 1
ATOM 699 C CA . GLU A 1 100 ? -12.664 -9.445 -11.055 1 76.31 100 GLU A CA 1
ATOM 700 C C . GLU A 1 100 ? -13.805 -8.523 -11.477 1 76.31 100 GLU A C 1
ATOM 702 O O . GLU A 1 100 ? -14.117 -8.406 -12.664 1 76.31 100 GLU A O 1
ATOM 707 N N . GLN A 1 101 ? -14.328 -7.828 -10.477 1 77.5 101 GLN A N 1
ATOM 708 C CA . GLN A 1 101 ? -15.453 -6.938 -10.742 1 77.5 101 GLN A CA 1
ATOM 709 C C . GLN A 1 101 ? -14.984 -5.508 -10.992 1 77.5 101 GLN A C 1
ATOM 711 O O . GLN A 1 101 ? -15.734 -4.688 -11.531 1 77.5 101 GLN A O 1
ATOM 716 N N . LEU A 1 102 ? -13.789 -5.336 -10.57 1 81.81 102 LEU A N 1
ATOM 717 C CA . LEU A 1 102 ? -13.219 -4.004 -10.734 1 81.81 102 LEU A CA 1
ATOM 718 C C . LEU A 1 102 ? -12.359 -3.936 -12 1 81.81 102 LEU A C 1
ATOM 720 O O . LEU A 1 102 ? -11.547 -4.824 -12.25 1 81.81 102 LEU A O 1
ATOM 724 N N . SER A 1 103 ? -12.625 -2.926 -12.773 1 86.62 103 SER A N 1
ATOM 725 C CA . SER A 1 103 ? -11.695 -2.662 -13.867 1 86.62 103 SER A CA 1
ATOM 726 C C . SER A 1 103 ? -10.375 -2.111 -13.344 1 86.62 103 SER A C 1
ATOM 728 O O . SER A 1 103 ? -10.289 -1.646 -12.211 1 86.62 103 SER A O 1
ATOM 730 N N . LEU A 1 104 ? -9.406 -2.268 -14.164 1 91.19 104 LEU A N 1
ATOM 731 C CA . LEU A 1 104 ? -8.125 -1.667 -13.797 1 91.19 104 LEU A CA 1
ATOM 732 C C . LEU A 1 104 ? -8.273 -0.165 -13.578 1 91.19 104 LEU A C 1
ATOM 734 O O . LEU A 1 104 ? -7.609 0.408 -12.711 1 91.19 104 LEU A O 1
ATOM 738 N N . ASP A 1 105 ? -9.156 0.419 -14.32 1 91.5 105 ASP A N 1
ATOM 739 C CA . ASP A 1 105 ? -9.422 1.848 -14.18 1 91.5 105 ASP A CA 1
ATOM 740 C C . ASP A 1 105 ? -10.031 2.16 -12.812 1 91.5 105 ASP A C 1
ATOM 742 O O . ASP A 1 105 ? -9.773 3.217 -12.242 1 91.5 105 ASP A O 1
ATOM 746 N N . ASP A 1 106 ? -10.852 1.261 -12.328 1 90.56 106 ASP A N 1
ATOM 747 C CA . ASP A 1 106 ? -11.414 1.431 -11 1 90.56 106 ASP A CA 1
ATOM 748 C C . ASP A 1 106 ? -10.328 1.426 -9.93 1 90.56 106 ASP A C 1
ATOM 750 O O . ASP A 1 106 ? -10.344 2.248 -9.008 1 90.56 106 ASP A O 1
ATOM 754 N N . VAL A 1 107 ? -9.414 0.503 -10.086 1 93.44 107 VAL A N 1
ATOM 755 C CA . VAL A 1 107 ? -8.312 0.404 -9.141 1 93.44 107 VAL A CA 1
ATOM 756 C C . VAL A 1 107 ? -7.438 1.653 -9.227 1 93.44 107 VAL A C 1
ATOM 758 O O . VAL A 1 107 ? -7.023 2.203 -8.203 1 93.44 107 VAL A O 1
ATOM 761 N N . ARG A 1 108 ? -7.195 2.158 -10.445 1 94.19 108 ARG A N 1
ATOM 762 C CA . ARG A 1 108 ? -6.414 3.373 -10.656 1 94.19 108 ARG A CA 1
ATOM 763 C C . ARG A 1 108 ? -7.098 4.582 -10.016 1 94.19 108 ARG A C 1
ATOM 765 O O . ARG A 1 108 ? -6.434 5.426 -9.414 1 94.19 108 ARG A O 1
ATOM 772 N N . ALA A 1 109 ? -8.383 4.656 -10.164 1 91.44 109 ALA A N 1
ATOM 773 C CA . ALA A 1 109 ? -9.133 5.773 -9.586 1 91.44 109 ALA A CA 1
ATOM 774 C C . ALA A 1 109 ? -9.016 5.785 -8.07 1 91.44 109 ALA A C 1
ATOM 776 O O . ALA A 1 109 ? -8.852 6.844 -7.457 1 91.44 109 ALA A O 1
ATOM 777 N N . ALA A 1 110 ? -9.125 4.602 -7.473 1 91.69 110 ALA A N 1
ATOM 778 C CA . ALA A 1 110 ? -8.961 4.488 -6.023 1 91.69 110 ALA A CA 1
ATOM 779 C C . ALA A 1 110 ? -7.57 4.941 -5.594 1 91.69 110 ALA A C 1
ATOM 781 O O . ALA A 1 110 ? -7.426 5.656 -4.594 1 91.69 110 ALA A O 1
ATOM 782 N N . MET A 1 111 ? -6.531 4.562 -6.359 1 95.62 111 MET A N 1
ATOM 783 C CA . MET A 1 111 ? -5.156 4.93 -6.047 1 95.62 111 MET A CA 1
ATOM 784 C C . MET A 1 111 ? -4.938 6.43 -6.227 1 95.62 111 MET A C 1
ATOM 786 O O . MET A 1 111 ? -4.188 7.047 -5.477 1 95.62 111 MET A O 1
ATOM 790 N N . GLU A 1 112 ? -5.578 6.965 -7.238 1 94.38 112 GLU A N 1
ATOM 791 C CA . GLU A 1 112 ? -5.395 8.383 -7.539 1 94.38 112 GLU A CA 1
ATOM 792 C C . GLU A 1 112 ? -5.812 9.25 -6.359 1 94.38 112 GLU A C 1
ATOM 794 O O . GLU A 1 112 ? -5.059 10.133 -5.934 1 94.38 112 GLU A O 1
ATOM 799 N N . VAL A 1 113 ? -6.918 9.008 -5.828 1 92 113 VAL A N 1
ATOM 800 C CA . VAL A 1 113 ? -7.48 9.859 -4.785 1 92 113 VAL A CA 1
ATOM 801 C C . VAL A 1 113 ? -6.828 9.531 -3.443 1 92 113 VAL A C 1
ATOM 803 O O . VAL A 1 113 ? -6.391 10.438 -2.725 1 92 113 VAL A O 1
ATOM 806 N N . ASN A 1 114 ? -6.715 8.242 -3.168 1 95.25 114 ASN A N 1
ATOM 807 C CA . ASN A 1 114 ? -6.359 7.836 -1.813 1 95.25 114 ASN A CA 1
ATOM 808 C C . ASN A 1 114 ? -4.848 7.805 -1.615 1 95.25 114 ASN A C 1
ATOM 810 O O . ASN A 1 114 ? -4.363 7.887 -0.486 1 95.25 114 ASN A O 1
ATOM 814 N N . PHE A 1 115 ? -4.141 7.668 -2.695 1 97.69 115 PHE A N 1
ATOM 815 C CA . PHE A 1 115 ? -2.693 7.555 -2.547 1 97.69 115 PHE A CA 1
ATOM 816 C C . PHE A 1 115 ? -1.988 8.711 -3.244 1 97.69 115 PHE A C 1
ATOM 818 O O . PHE A 1 115 ? -1.303 9.508 -2.6 1 97.69 115 PHE A O 1
ATOM 825 N N . PHE A 1 116 ? -2.176 8.859 -4.555 1 97.19 116 PHE A N 1
ATOM 826 C CA . PHE A 1 116 ? -1.427 9.859 -5.301 1 97.19 116 PHE A CA 1
ATOM 827 C C . PHE A 1 116 ? -1.792 11.266 -4.84 1 97.19 116 PHE A C 1
ATOM 829 O O . PHE A 1 116 ? -0.948 12.164 -4.844 1 97.19 116 PHE A O 1
ATOM 836 N N . GLY A 1 117 ? -3.053 11.453 -4.465 1 97.12 117 GLY A N 1
ATOM 837 C CA . GLY A 1 117 ? -3.424 12.727 -3.867 1 97.12 117 GLY A CA 1
ATOM 838 C C . GLY A 1 117 ? -2.615 13.07 -2.629 1 97.12 117 GLY A C 1
ATOM 839 O O . GLY A 1 117 ? -2.182 14.211 -2.457 1 97.12 117 GLY A O 1
ATOM 840 N N . VAL A 1 118 ? -2.414 12.055 -1.762 1 97.75 118 VAL A N 1
ATOM 841 C CA . VAL A 1 118 ? -1.606 12.211 -0.556 1 97.75 118 VAL A CA 1
ATOM 842 C C . VAL A 1 118 ? -0.167 12.547 -0.938 1 97.75 118 VAL A C 1
ATOM 844 O O . VAL A 1 118 ? 0.442 13.445 -0.358 1 97.75 118 VAL A O 1
ATOM 847 N N . VAL A 1 119 ? 0.38 11.828 -1.914 1 97.38 119 VAL A N 1
ATOM 848 C CA . VAL A 1 119 ? 1.749 12.039 -2.375 1 97.38 119 VAL A CA 1
ATOM 849 C C . VAL A 1 119 ? 1.902 13.461 -2.908 1 97.38 119 VAL A C 1
ATOM 851 O O . VAL A 1 119 ? 2.832 14.18 -2.529 1 97.38 119 VAL A O 1
ATOM 854 N N . ALA A 1 120 ? 0.997 13.883 -3.729 1 97 120 ALA A N 1
ATOM 855 C CA . ALA A 1 120 ? 1.069 15.188 -4.379 1 97 120 ALA A CA 1
ATOM 856 C C . ALA A 1 120 ? 0.979 16.312 -3.354 1 97 120 ALA A C 1
ATOM 858 O O . ALA A 1 120 ? 1.781 17.25 -3.381 1 97 120 ALA A O 1
ATOM 859 N N . ALA A 1 121 ? 0.022 16.203 -2.463 1 97.81 121 ALA A N 1
ATOM 860 C CA . ALA A 1 121 ? -0.156 17.234 -1.446 1 97.81 121 ALA A CA 1
ATOM 861 C C . ALA A 1 121 ? 1.051 17.297 -0.514 1 97.81 121 ALA A C 1
ATOM 863 O O . ALA A 1 121 ? 1.526 18.391 -0.181 1 97.81 121 ALA A O 1
ATOM 864 N N . THR A 1 122 ? 1.543 16.156 -0.102 1 97.88 122 THR A N 1
ATOM 865 C CA . THR A 1 122 ? 2.691 16.094 0.796 1 97.88 122 THR A CA 1
ATOM 866 C C . THR A 1 122 ? 3.928 16.688 0.133 1 97.88 122 THR A C 1
ATOM 868 O O . THR A 1 122 ? 4.625 17.516 0.735 1 97.88 122 THR A O 1
ATOM 871 N N . ARG A 1 123 ? 4.172 16.266 -1.097 1 96.12 123 ARG A N 1
ATOM 872 C CA . ARG A 1 123 ? 5.324 16.766 -1.835 1 96.12 123 ARG A CA 1
ATOM 873 C C . ARG A 1 123 ? 5.289 18.281 -1.934 1 96.12 123 ARG A C 1
ATOM 875 O O . ARG A 1 123 ? 6.297 18.953 -1.704 1 96.12 123 ARG A O 1
ATOM 882 N N . ALA A 1 124 ? 4.172 18.828 -2.244 1 96.56 124 ALA A N 1
ATOM 883 C CA . ALA A 1 124 ? 4.016 20.281 -2.43 1 96.56 124 ALA A CA 1
ATOM 884 C C . ALA A 1 124 ? 4.164 21.016 -1.106 1 96.56 124 ALA A C 1
ATOM 886 O O . ALA A 1 124 ? 4.645 22.156 -1.077 1 96.56 124 ALA A O 1
ATOM 887 N N . ALA A 1 125 ? 3.791 20.406 -0.006 1 97.75 125 ALA A N 1
ATOM 888 C CA . ALA A 1 125 ? 3.756 21.078 1.293 1 97.75 125 ALA A CA 1
ATOM 889 C C . ALA A 1 125 ? 5.117 21 1.983 1 97.75 125 ALA A C 1
ATOM 891 O O . ALA A 1 125 ? 5.43 21.828 2.838 1 97.75 125 ALA A O 1
ATOM 892 N N . LEU A 1 126 ? 5.941 20 1.663 1 96.5 126 LEU A N 1
ATOM 893 C CA . LEU A 1 126 ? 7.133 19.656 2.424 1 96.5 126 LEU A CA 1
ATOM 894 C C . LEU A 1 126 ? 8.086 20.828 2.527 1 96.5 126 LEU A C 1
ATOM 896 O O . LEU A 1 126 ? 8.609 21.125 3.605 1 96.5 126 LEU A O 1
ATOM 900 N N . PRO A 1 127 ? 8.32 21.609 1.408 1 95.56 1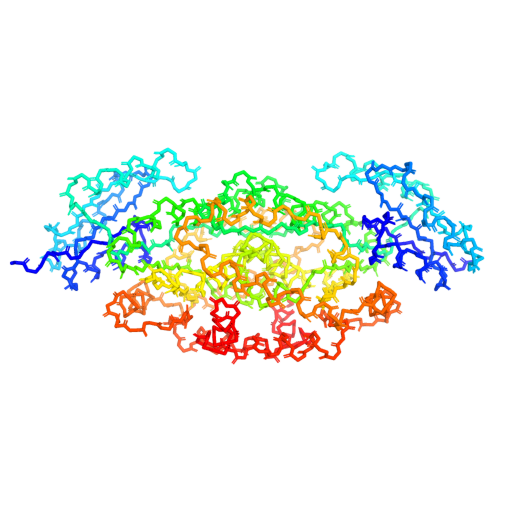27 PRO A N 1
ATOM 901 C CA . PRO A 1 127 ? 9.234 22.75 1.562 1 95.56 127 PRO A CA 1
ATOM 902 C C . PRO A 1 127 ? 8.75 23.75 2.594 1 95.56 127 PRO A C 1
ATOM 904 O O . PRO A 1 127 ? 9.555 24.312 3.35 1 95.56 127 PRO A O 1
ATOM 907 N N . HIS A 1 128 ? 7.5 23.969 2.688 1 97.5 128 HIS A N 1
ATOM 908 C CA . HIS A 1 128 ? 6.93 24.922 3.639 1 97.5 128 HIS A CA 1
ATOM 909 C C . HIS A 1 128 ? 6.957 24.359 5.059 1 97.5 128 HIS A C 1
ATOM 911 O O . HIS A 1 128 ? 7.207 25.094 6.016 1 97.5 128 HIS A O 1
ATOM 917 N N . LEU A 1 129 ? 6.707 23.062 5.156 1 98 129 LEU A N 1
ATOM 918 C CA . LEU A 1 129 ? 6.738 22.422 6.461 1 98 129 LEU A CA 1
ATOM 919 C C . LEU A 1 129 ? 8.164 22.359 7.008 1 98 129 LEU A C 1
ATOM 921 O O . LEU A 1 129 ? 8.367 22.484 8.219 1 98 129 LEU A O 1
ATOM 925 N N . ARG A 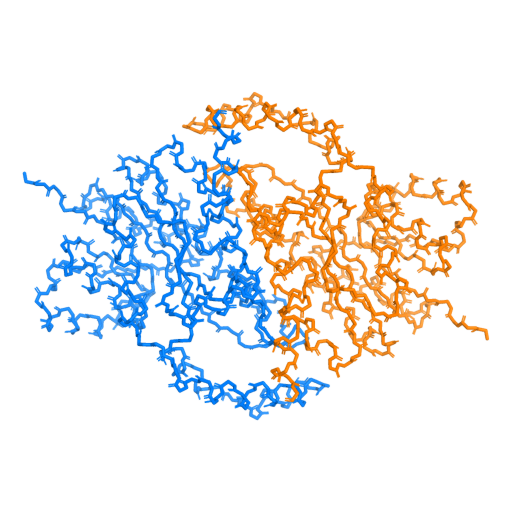1 130 ? 9.094 22.188 6.137 1 96.19 130 ARG A N 1
ATOM 926 C CA . ARG A 1 130 ? 10.492 22.234 6.551 1 96.19 130 ARG A CA 1
ATOM 927 C C . ARG A 1 130 ? 10.852 23.609 7.102 1 96.19 130 ARG A C 1
ATOM 929 O O . ARG A 1 130 ? 11.547 23.719 8.117 1 96.19 130 ARG A O 1
ATOM 936 N N . ALA A 1 131 ? 10.391 24.625 6.48 1 96.62 131 ALA A N 1
ATOM 937 C CA . ALA A 1 131 ? 10.688 26 6.883 1 96.62 131 ALA A CA 1
ATOM 938 C C . ALA A 1 131 ? 10.109 26.297 8.258 1 96.62 131 ALA A C 1
ATOM 940 O O . ALA A 1 131 ? 10.695 27.062 9.039 1 96.62 131 ALA A O 1
ATOM 941 N N . SER A 1 132 ? 9 25.688 8.609 1 97.31 132 SER A N 1
ATOM 942 C CA . SER A 1 132 ? 8.312 26 9.859 1 97.31 132 SER A CA 1
ATOM 943 C C . SER A 1 132 ? 8.633 24.969 10.938 1 97.31 132 SER A C 1
ATOM 945 O O . SER A 1 132 ? 8.297 25.172 12.109 1 97.31 132 SER A O 1
ATOM 947 N N . GLY A 1 133 ? 9.336 23.906 10.531 1 97.5 133 GLY A N 1
ATOM 948 C CA . GLY A 1 133 ? 9.445 22.797 11.461 1 97.5 133 GLY A CA 1
ATOM 949 C C . GLY A 1 133 ? 8.117 22.141 11.781 1 97.5 133 GLY A C 1
ATOM 950 O O . GLY A 1 133 ? 7.809 21.891 12.945 1 97.5 133 GLY A O 1
ATOM 951 N N . GLY A 1 134 ? 7.289 21.984 10.695 1 98.31 134 GLY A N 1
ATOM 952 C CA . GLY A 1 134 ? 5.91 21.547 10.859 1 98.31 134 GLY A CA 1
ATOM 953 C C . GLY A 1 134 ? 5.746 20.031 10.781 1 98.31 134 GLY A C 1
ATOM 954 O O . GLY A 1 134 ? 6.613 19.281 11.242 1 98.31 134 GLY A O 1
ATOM 955 N N . ARG A 1 135 ? 4.504 19.641 10.406 1 98.69 135 ARG A N 1
ATOM 956 C CA . ARG A 1 135 ? 4.215 18.203 10.445 1 98.69 135 ARG A CA 1
ATOM 957 C C . ARG A 1 135 ? 3.195 17.828 9.375 1 98.69 135 ARG A C 1
ATOM 959 O O . ARG A 1 135 ? 2.42 18.672 8.922 1 98.69 135 ARG A O 1
ATOM 966 N N . VAL A 1 136 ? 3.266 16.625 8.961 1 98.62 136 VAL A N 1
ATOM 967 C CA . VAL A 1 136 ? 2.277 15.977 8.102 1 98.62 136 VAL A CA 1
ATOM 968 C C . VAL A 1 136 ? 1.506 14.93 8.891 1 98.62 136 VAL A C 1
ATOM 970 O O . VAL A 1 136 ? 2.105 14.062 9.539 1 98.62 136 VAL A O 1
ATOM 973 N N . ILE A 1 137 ? 0.221 15.031 8.914 1 98.88 137 ILE A N 1
ATOM 974 C CA . ILE A 1 137 ? -0.677 14.031 9.477 1 98.88 137 ILE A CA 1
ATOM 975 C C . ILE A 1 137 ? -1.558 13.445 8.383 1 98.88 137 ILE A C 1
ATOM 977 O O . ILE A 1 137 ? -2.26 14.18 7.68 1 98.88 137 ILE A O 1
ATOM 981 N N . THR A 1 138 ? -1.471 12.156 8.18 1 98.75 138 THR A N 1
ATOM 982 C CA . THR A 1 138 ? -2.246 11.516 7.125 1 98.75 138 THR A CA 1
ATOM 983 C C . THR A 1 138 ? -3.264 10.539 7.719 1 98.75 138 THR A C 1
ATOM 985 O O . THR A 1 138 ? -2.9 9.633 8.469 1 98.75 138 THR A O 1
ATOM 988 N N . VAL A 1 139 ? -4.531 10.766 7.348 1 97.75 139 VAL A N 1
ATOM 989 C CA . VAL A 1 139 ? -5.602 9.867 7.77 1 97.75 139 VAL A CA 1
ATOM 990 C C . VAL A 1 139 ? -5.66 8.656 6.836 1 97.75 139 VAL A C 1
ATOM 992 O O . VAL A 1 139 ? -6.027 8.789 5.664 1 97.75 139 VAL A O 1
ATOM 995 N N . THR A 1 140 ? -5.27 7.578 7.316 1 96.75 140 THR A N 1
ATOM 996 C CA . THR A 1 140 ? -5.355 6.332 6.562 1 96.75 140 THR A CA 1
ATOM 997 C C . THR A 1 140 ? -6.594 5.539 6.965 1 96.75 140 THR A C 1
ATOM 999 O O . THR A 1 140 ? -7.719 5.941 6.652 1 96.75 140 THR A O 1
ATOM 1002 N N . SER A 1 141 ? -6.461 4.344 7.535 1 93.81 141 SER A N 1
ATOM 1003 C CA . SER A 1 141 ? -7.531 3.447 7.957 1 93.81 141 SER A CA 1
ATOM 1004 C C . SER A 1 141 ? -6.973 2.178 8.594 1 93.81 141 SER A C 1
ATOM 1006 O O . SER A 1 141 ? -5.801 1.848 8.406 1 93.81 141 SER A O 1
ATOM 1008 N N . VAL A 1 142 ? -7.828 1.577 9.383 1 94.25 142 VAL A N 1
ATOM 1009 C CA . VAL A 1 142 ? -7.473 0.219 9.781 1 94.25 142 VAL A CA 1
ATOM 1010 C C . VAL A 1 142 ? -7.289 -0.652 8.539 1 94.25 142 VAL A C 1
ATOM 1012 O O . VAL A 1 142 ? -6.582 -1.661 8.578 1 94.25 142 VAL A O 1
ATOM 1015 N N . GLY A 1 143 ? -7.883 -0.218 7.438 1 94.75 143 GLY A N 1
ATOM 1016 C CA . GLY A 1 143 ? -7.723 -0.894 6.16 1 94.75 143 GLY A CA 1
ATOM 1017 C C . GLY A 1 143 ? -6.34 -0.72 5.562 1 94.75 143 GLY A C 1
ATOM 1018 O O . GLY A 1 143 ? -6.023 -1.313 4.527 1 94.75 143 GLY A O 1
ATOM 1019 N N . GLY A 1 144 ? -5.496 0.091 6.133 1 96.81 144 GLY A N 1
ATOM 1020 C CA . GLY A 1 144 ? -4.102 0.239 5.746 1 96.81 144 GLY A CA 1
ATOM 1021 C C . GLY A 1 144 ? -3.172 -0.695 6.496 1 96.81 144 GLY A C 1
ATOM 1022 O O . GLY A 1 144 ? -1.964 -0.708 6.25 1 96.81 144 GLY A O 1
ATOM 1023 N N . ALA A 1 145 ? -3.783 -1.497 7.406 1 96.5 145 ALA A N 1
ATOM 1024 C CA . ALA A 1 145 ? -3.016 -2.428 8.234 1 96.5 145 ALA A CA 1
ATOM 1025 C C . ALA A 1 145 ? -3.568 -3.846 8.117 1 96.5 145 ALA A C 1
ATOM 1027 O O . ALA A 1 145 ? -2.834 -4.82 8.289 1 96.5 145 ALA A O 1
ATOM 1028 N N . VAL A 1 146 ? -4.828 -3.914 7.891 1 96.69 146 VAL A N 1
ATOM 1029 C CA . VAL A 1 146 ? -5.5 -5.199 7.707 1 96.69 146 VAL A CA 1
ATOM 1030 C C . VAL A 1 146 ? -6.301 -5.18 6.406 1 96.69 146 VAL A C 1
ATOM 1032 O O . VAL A 1 146 ? -7.266 -4.422 6.277 1 96.69 146 VAL A O 1
ATOM 1035 N N . GLY A 1 147 ? -5.871 -6.004 5.461 1 95.75 147 GLY A N 1
ATOM 1036 C CA . GLY A 1 147 ? -6.652 -6.137 4.238 1 95.75 147 GLY A CA 1
ATOM 1037 C C . GLY A 1 147 ? -8.031 -6.719 4.477 1 95.75 147 GLY A C 1
ATOM 1038 O O . GLY A 1 147 ? -8.195 -7.645 5.27 1 95.75 147 GLY A O 1
ATOM 1039 N N . GLN A 1 148 ? -9.016 -6.145 3.838 1 93.81 148 GLN A N 1
ATOM 1040 C CA . GLN A 1 148 ? -10.406 -6.555 4.035 1 93.81 148 GLN A CA 1
ATOM 1041 C C . GLN A 1 148 ? -11.023 -7.039 2.732 1 93.81 148 GLN A C 1
ATOM 1043 O O . GLN A 1 148 ? -10.852 -6.418 1.683 1 93.81 148 GLN A O 1
ATOM 1048 N N . PRO A 1 149 ? -11.789 -8.156 2.779 1 94.56 149 PRO A N 1
ATOM 1049 C CA . PRO A 1 149 ? -12.422 -8.688 1.571 1 94.56 149 PRO A CA 1
ATOM 1050 C C . PRO A 1 149 ? -13.305 -7.668 0.865 1 94.56 149 PRO A C 1
ATOM 1052 O O . PRO A 1 149 ? -13.992 -6.875 1.522 1 94.56 149 PRO A O 1
ATOM 1055 N N . PHE A 1 150 ? -13.219 -7.605 -0.515 1 91.69 150 PHE A N 1
ATOM 1056 C CA . PHE A 1 150 ? -14.023 -6.789 -1.416 1 91.69 150 PHE A CA 1
ATOM 1057 C C . PHE A 1 150 ? -13.656 -5.316 -1.287 1 91.69 150 PHE A C 1
ATOM 1059 O O . PHE A 1 150 ? -14.375 -4.441 -1.772 1 91.69 150 PHE A O 1
ATOM 1066 N N . ASN A 1 151 ? -12.562 -5.074 -0.594 1 91.88 151 ASN A N 1
ATOM 1067 C CA . ASN A 1 151 ? -11.984 -3.738 -0.505 1 91.88 151 ASN A CA 1
ATOM 1068 C C . ASN A 1 151 ? -10.531 -3.723 -0.984 1 91.88 151 ASN A C 1
ATOM 1070 O O . ASN A 1 151 ? -9.703 -3.008 -0.427 1 91.88 151 ASN A O 1
ATOM 1074 N N . GLU A 1 152 ? -10.219 -4.559 -1.928 1 94.12 152 GLU A N 1
ATOM 1075 C CA . GLU A 1 152 ? -8.836 -4.758 -2.365 1 94.12 152 GLU A CA 1
ATOM 1076 C C . GLU A 1 152 ? -8.203 -3.443 -2.816 1 94.12 152 GLU A C 1
ATOM 1078 O O . GLU A 1 152 ? -7.086 -3.115 -2.416 1 94.12 152 GLU A O 1
ATOM 1083 N N . ALA A 1 153 ? -8.953 -2.682 -3.627 1 92.94 153 ALA A N 1
ATOM 1084 C CA . ALA A 1 153 ? -8.406 -1.44 -4.168 1 92.94 153 ALA A CA 1
ATOM 1085 C C . ALA A 1 153 ? -8.211 -0.401 -3.064 1 92.94 153 ALA A C 1
ATOM 1087 O O . ALA A 1 153 ? -7.176 0.267 -3.006 1 92.94 153 ALA A O 1
ATOM 1088 N N . TYR A 1 154 ? -9.164 -0.256 -2.238 1 92.44 154 TYR A N 1
ATOM 1089 C CA . TYR A 1 154 ? -9.094 0.704 -1.143 1 92.44 154 TYR A CA 1
ATOM 1090 C C . TYR A 1 154 ? -7.973 0.352 -0.177 1 92.44 154 TYR A C 1
ATOM 1092 O O . TYR A 1 154 ? -7.148 1.205 0.165 1 92.44 154 TYR A O 1
ATOM 1100 N N . CYS A 1 155 ? -7.969 -0.931 0.265 1 95.62 155 CYS A N 1
ATOM 1101 C CA . CYS A 1 155 ? -6.93 -1.361 1.195 1 95.62 155 CYS A CA 1
ATOM 1102 C C . CYS A 1 155 ? -5.547 -1.229 0.568 1 95.62 155 CYS A C 1
ATOM 1104 O O . CYS A 1 155 ? -4.594 -0.824 1.236 1 95.62 155 CYS A O 1
ATOM 1106 N N . ALA A 1 156 ? -5.426 -1.554 -0.688 1 97.06 156 ALA A N 1
ATOM 1107 C CA . ALA A 1 156 ? -4.152 -1.369 -1.375 1 97.06 156 ALA A CA 1
ATOM 1108 C C . ALA A 1 156 ? -3.68 0.079 -1.274 1 97.06 156 ALA A C 1
ATOM 1110 O O . ALA A 1 156 ? -2.518 0.338 -0.952 1 97.06 156 ALA A O 1
ATOM 1111 N N . ALA A 1 157 ? -4.559 0.986 -1.554 1 96.62 157 ALA A N 1
ATOM 1112 C CA . ALA A 1 157 ? -4.215 2.404 -1.513 1 96.62 157 ALA A CA 1
ATOM 1113 C C . ALA A 1 157 ? -3.793 2.826 -0.108 1 96.62 157 ALA A C 1
ATOM 1115 O O . ALA A 1 157 ? -2.799 3.537 0.062 1 96.62 157 ALA A O 1
ATOM 1116 N N . LYS A 1 158 ? -4.551 2.404 0.85 1 97.44 158 LYS A N 1
ATOM 1117 C CA . LYS A 1 158 ? -4.25 2.807 2.221 1 97.44 158 LYS A CA 1
ATOM 1118 C C . LYS A 1 158 ? -2.975 2.141 2.723 1 97.44 158 LYS A C 1
ATOM 1120 O O . LYS A 1 158 ? -2.205 2.744 3.475 1 97.44 158 LYS A O 1
ATOM 1125 N N . PHE A 1 159 ? -2.709 0.868 2.303 1 98.31 159 PHE A N 1
ATOM 1126 C CA . PHE A 1 159 ? -1.415 0.249 2.566 1 98.31 159 PHE A CA 1
ATOM 1127 C C . PHE A 1 159 ? -0.289 1.051 1.926 1 98.31 159 PHE A C 1
ATOM 1129 O O . PHE A 1 159 ? 0.758 1.262 2.541 1 98.31 159 PHE A O 1
ATOM 1136 N N . ALA A 1 160 ? -0.547 1.438 0.724 1 98.31 160 ALA A N 1
ATOM 1137 C CA . ALA A 1 160 ? 0.459 2.232 0.023 1 98.31 160 ALA A CA 1
ATOM 1138 C C . ALA A 1 160 ? 0.8 3.498 0.804 1 98.31 160 ALA A C 1
ATOM 1140 O O . ALA A 1 160 ? 1.973 3.857 0.935 1 98.31 160 ALA A O 1
ATOM 1141 N N . VAL A 1 161 ? -0.202 4.156 1.32 1 98.31 161 VAL A N 1
ATOM 1142 C CA . VAL A 1 161 ? 0.001 5.371 2.104 1 98.31 161 VAL A CA 1
ATOM 1143 C C . VAL A 1 161 ? 0.825 5.051 3.348 1 98.31 161 VAL A C 1
ATOM 1145 O O . VAL A 1 161 ? 1.753 5.785 3.691 1 98.31 161 VAL A O 1
ATOM 1148 N N . GLU A 1 162 ? 0.477 3.963 4.031 1 98.38 162 GLU A N 1
ATOM 1149 C CA . GLU A 1 162 ? 1.216 3.559 5.223 1 98.38 162 GLU A CA 1
ATOM 1150 C C . GLU A 1 162 ? 2.693 3.336 4.91 1 98.38 162 GLU A C 1
ATOM 1152 O O . GLU A 1 162 ? 3.566 3.844 5.617 1 98.38 162 GLU A O 1
ATOM 1157 N N . GLY A 1 163 ? 2.959 2.57 3.871 1 97.88 163 GLY A N 1
ATOM 1158 C CA . GLY A 1 163 ? 4.336 2.312 3.482 1 97.88 163 GLY A CA 1
ATOM 1159 C C . GLY A 1 163 ? 5.086 3.566 3.072 1 97.88 163 GLY A C 1
ATOM 1160 O O . GLY A 1 163 ? 6.254 3.74 3.422 1 97.88 163 GLY A O 1
ATOM 1161 N N . PHE A 1 164 ? 4.395 4.441 2.367 1 97.19 164 PHE A N 1
ATOM 1162 C CA . PHE A 1 164 ? 4.973 5.699 1.9 1 97.19 164 PHE A CA 1
ATOM 1163 C C . PHE A 1 164 ? 5.363 6.586 3.076 1 97.19 164 PHE A C 1
ATOM 1165 O O . PHE A 1 164 ? 6.496 7.066 3.146 1 97.19 164 PHE A O 1
ATOM 1172 N N . MET A 1 165 ? 4.477 6.746 3.961 1 98.06 165 MET A N 1
ATOM 1173 C CA . MET A 1 165 ? 4.703 7.633 5.098 1 98.06 165 MET A CA 1
ATOM 1174 C C . MET A 1 165 ? 5.75 7.047 6.043 1 98.06 165 MET A C 1
ATOM 1176 O O . MET A 1 165 ? 6.57 7.781 6.594 1 98.06 165 MET A O 1
ATOM 1180 N N . GLU A 1 166 ? 5.664 5.73 6.258 1 97.88 166 GLU A N 1
ATOM 1181 C CA . GLU A 1 166 ? 6.645 5.074 7.117 1 97.88 166 GLU A CA 1
ATOM 1182 C C . GLU A 1 166 ? 8.062 5.242 6.57 1 97.88 166 GLU A C 1
ATOM 1184 O O . GLU A 1 166 ? 9.016 5.383 7.34 1 97.88 166 GLU A O 1
ATOM 1189 N N . SER A 1 167 ? 8.219 5.246 5.27 1 96.38 167 SER A N 1
ATOM 1190 C CA . SER A 1 167 ? 9.508 5.445 4.617 1 96.38 167 SER A CA 1
ATOM 1191 C C . SER A 1 167 ? 9.945 6.906 4.691 1 96.38 167 SER A C 1
ATOM 1193 O O . SER A 1 167 ? 11.133 7.195 4.836 1 96.38 167 SER A O 1
ATOM 1195 N N . LEU A 1 168 ? 9.031 7.793 4.613 1 96.56 168 LEU A N 1
ATOM 1196 C CA . LEU A 1 168 ? 9.297 9.227 4.578 1 96.56 168 LEU A CA 1
ATOM 1197 C C . LEU A 1 168 ? 9.68 9.742 5.961 1 96.56 168 LEU A C 1
ATOM 1199 O O . LEU A 1 168 ? 10.5 10.648 6.086 1 96.56 168 LEU A O 1
ATOM 1203 N N . ALA A 1 169 ? 9.102 9.195 7.016 1 97.81 169 ALA A N 1
ATOM 1204 C CA . ALA A 1 169 ? 9.148 9.734 8.375 1 97.81 169 ALA A CA 1
ATOM 1205 C C . ALA A 1 169 ? 10.586 9.93 8.836 1 97.81 169 ALA A C 1
ATOM 1207 O O . ALA A 1 169 ? 10.961 11.016 9.281 1 97.81 169 ALA A O 1
ATOM 1208 N N . PRO A 1 170 ? 11.461 8.883 8.68 1 96.94 170 PRO A N 1
ATOM 1209 C CA . PRO A 1 170 ? 12.836 9.086 9.148 1 96.94 170 PRO A CA 1
ATOM 1210 C C . PRO A 1 170 ? 13.578 10.141 8.328 1 96.94 170 PRO A C 1
ATOM 1212 O O . PRO A 1 170 ? 14.43 10.859 8.859 1 96.94 170 PRO A O 1
ATOM 1215 N N . VAL A 1 171 ? 13.289 10.312 7.043 1 95.94 171 VAL A N 1
ATOM 1216 C CA . VAL A 1 171 ? 13.93 11.281 6.16 1 95.94 171 VAL A CA 1
ATOM 1217 C C . VAL A 1 171 ? 13.461 12.688 6.512 1 95.94 171 VAL A C 1
ATOM 1219 O O . VAL A 1 171 ? 14.281 13.602 6.672 1 95.94 171 VAL A O 1
ATOM 1222 N N . ALA A 1 172 ? 12.172 12.836 6.676 1 96.56 172 ALA A N 1
ATOM 1223 C CA . ALA A 1 172 ? 11.578 14.125 7.02 1 96.56 172 ALA A CA 1
ATOM 1224 C C . ALA A 1 172 ? 12.086 14.609 8.375 1 96.56 172 ALA A C 1
ATOM 1226 O O . ALA A 1 172 ? 12.328 15.805 8.562 1 96.56 172 ALA A O 1
ATOM 1227 N N . ALA A 1 173 ? 12.258 13.695 9.258 1 96.88 173 ALA A N 1
ATOM 1228 C CA . ALA A 1 173 ? 12.727 14.031 10.602 1 96.88 173 ALA A CA 1
ATOM 1229 C C . ALA A 1 173 ? 14.102 14.688 10.555 1 96.88 173 ALA A C 1
ATOM 1231 O O . ALA A 1 173 ? 14.414 15.555 11.375 1 96.88 173 ALA A O 1
ATOM 1232 N N . THR A 1 174 ? 14.898 14.297 9.578 1 96.12 174 THR A N 1
ATOM 1233 C CA . THR A 1 174 ? 16.25 14.836 9.492 1 96.12 174 THR A CA 1
ATOM 1234 C C . THR A 1 174 ? 16.219 16.328 9.148 1 96.12 174 THR A C 1
ATOM 1236 O O . THR A 1 174 ? 17.219 17.031 9.312 1 96.12 174 THR A O 1
ATOM 1239 N N . VAL A 1 175 ? 15.07 16.766 8.656 1 95.38 175 VAL A N 1
ATOM 1240 C CA . VAL A 1 175 ? 14.977 18.188 8.289 1 95.38 175 VAL A CA 1
ATOM 1241 C C . VAL A 1 175 ? 13.906 18.859 9.133 1 95.38 175 VAL A C 1
ATOM 1243 O O . VAL A 1 175 ? 13.375 19.906 8.75 1 95.38 175 VAL A O 1
ATOM 1246 N N . GLY A 1 176 ? 13.453 18.188 10.18 1 96.69 176 GLY A N 1
ATOM 1247 C CA . GLY A 1 176 ? 12.656 18.844 11.211 1 96.69 176 GLY A CA 1
ATOM 1248 C C . GLY A 1 176 ? 11.164 18.719 10.977 1 96.69 176 GLY A C 1
ATOM 1249 O O . GLY A 1 176 ? 10.375 19.469 11.562 1 96.69 176 GLY A O 1
ATOM 1250 N N . VAL A 1 177 ? 10.727 17.844 10.094 1 97.62 177 VAL A N 1
ATOM 1251 C CA . VAL A 1 177 ? 9.305 17.656 9.82 1 97.62 177 VAL A CA 1
ATOM 1252 C C . VAL A 1 177 ? 8.828 16.344 10.445 1 97.62 177 VAL A C 1
ATOM 1254 O O . VAL A 1 177 ? 9.438 15.289 10.234 1 97.62 177 VAL A O 1
ATOM 1257 N N . ASP A 1 178 ? 7.738 16.406 11.234 1 98.38 178 ASP A N 1
ATOM 1258 C CA . ASP A 1 178 ? 7.152 15.203 11.82 1 98.38 178 ASP A CA 1
ATOM 1259 C C . ASP A 1 178 ? 6.129 14.57 10.883 1 98.38 178 ASP A C 1
ATOM 1261 O O . ASP A 1 178 ? 5.414 15.281 10.164 1 98.38 178 ASP A O 1
ATOM 1265 N N . VAL A 1 179 ? 6.078 13.234 10.859 1 98.56 179 VAL A N 1
ATOM 1266 C CA . VAL A 1 179 ? 5.113 12.492 10.055 1 98.56 179 VAL A CA 1
ATOM 1267 C C . VAL A 1 179 ? 4.305 11.555 10.953 1 98.56 179 VAL A C 1
ATOM 1269 O O . VAL A 1 179 ? 4.871 10.797 11.742 1 98.56 179 VAL A O 1
ATOM 1272 N N . THR A 1 180 ? 2.971 11.648 10.875 1 98.81 180 THR A N 1
ATOM 1273 C CA . THR A 1 180 ? 2.064 10.781 11.625 1 98.81 180 THR A CA 1
ATOM 1274 C C . THR A 1 180 ? 0.999 10.188 10.703 1 98.81 180 THR A C 1
ATOM 1276 O O . THR A 1 180 ? 0.449 10.891 9.852 1 98.81 180 THR A O 1
ATOM 1279 N N . VAL A 1 181 ? 0.729 8.898 10.867 1 98.69 181 VAL A N 1
ATOM 1280 C CA . VAL A 1 181 ? -0.444 8.297 10.234 1 98.69 181 VAL A CA 1
ATOM 1281 C C . VAL A 1 181 ? -1.502 7.996 11.297 1 98.69 181 VAL A C 1
ATOM 1283 O O . VAL A 1 181 ? -1.173 7.594 12.414 1 98.69 181 VAL A O 1
ATOM 1286 N N . VAL A 1 182 ? -2.756 8.258 10.984 1 98.56 182 VAL A N 1
ATOM 1287 C CA . VAL A 1 182 ? -3.891 7.996 11.867 1 98.56 182 VAL A CA 1
ATOM 1288 C C . VAL A 1 182 ? -4.797 6.938 11.242 1 98.56 182 VAL A C 1
ATOM 1290 O O . VAL A 1 182 ? -5.18 7.047 10.07 1 98.56 182 VAL A O 1
ATOM 1293 N N . GLU A 1 183 ? -5.141 5.945 12 1 97.5 183 GLU A N 1
ATOM 1294 C CA . GLU A 1 183 ? -5.883 4.789 11.508 1 97.5 183 GLU A CA 1
ATOM 1295 C C . GLU A 1 183 ? -7.266 4.703 12.141 1 97.5 183 GLU A C 1
ATOM 1297 O O . GLU A 1 183 ? -7.441 4.027 13.156 1 97.5 183 GLU A O 1
ATOM 1302 N N . PRO A 1 184 ? -8.25 5.305 11.5 1 95 184 PRO A N 1
ATOM 1303 C CA . PRO A 1 184 ? -9.617 5.145 11.992 1 95 184 PRO A CA 1
ATOM 1304 C C . PRO A 1 184 ? -10.211 3.775 11.656 1 95 184 PRO A C 1
ATOM 1306 O O . PRO A 1 184 ? -9.859 3.182 10.633 1 95 184 PRO A O 1
ATOM 1309 N N . GLY A 1 185 ? -11.047 3.299 12.555 1 89.62 185 GLY A N 1
ATOM 1310 C CA . GLY A 1 185 ? -11.961 2.221 12.211 1 89.62 185 GLY A CA 1
ATOM 1311 C C . GLY A 1 185 ? -13.219 2.703 11.508 1 89.62 185 GLY A C 1
ATOM 1312 O O . GLY A 1 185 ? -13.18 3.664 10.742 1 89.62 185 GLY A O 1
ATOM 1313 N N . ALA A 1 186 ? -14.312 2.008 11.664 1 80.62 186 ALA A N 1
ATOM 1314 C CA . ALA A 1 186 ? -15.578 2.404 11.07 1 80.62 186 ALA A CA 1
ATOM 1315 C C . ALA A 1 186 ? -16.062 3.73 11.648 1 80.62 186 ALA A C 1
ATOM 1317 O O . ALA A 1 186 ? -15.961 3.967 12.852 1 80.62 186 ALA A O 1
ATOM 1318 N N . VAL A 1 187 ? -16.406 4.562 10.703 1 78.06 187 VAL A N 1
ATOM 1319 C CA . VAL A 1 187 ? -16.969 5.859 11.086 1 78.06 187 VAL A CA 1
ATOM 1320 C C . VAL A 1 187 ? -18.375 6.008 10.508 1 78.06 187 VAL A C 1
ATOM 1322 O O . VAL A 1 187 ? -18.625 5.617 9.367 1 78.06 187 VAL A O 1
ATOM 1325 N N . ASP A 1 188 ? -19.203 6.566 11.203 1 74.25 188 ASP A N 1
ATOM 1326 C CA . ASP A 1 188 ? -20.625 6.676 10.883 1 74.25 188 ASP A CA 1
ATOM 1327 C C . ASP A 1 188 ? -20.828 7.348 9.531 1 74.25 188 ASP A C 1
ATOM 1329 O O . ASP A 1 188 ? -21.719 6.969 8.773 1 74.25 188 ASP A O 1
ATOM 1333 N N . SER A 1 189 ? -20.047 8.266 9.203 1 66.38 189 SER A N 1
ATOM 1334 C CA . SER A 1 189 ? -20.203 9 7.953 1 66.38 189 SER A CA 1
ATOM 1335 C C . SER A 1 189 ? -19.984 8.094 6.746 1 66.38 189 SER A C 1
ATOM 1337 O O . SER A 1 189 ? -20.594 8.305 5.691 1 66.38 189 SER A O 1
ATOM 1339 N N . GLU A 1 190 ? -19.125 7.188 6.852 1 61.03 190 GLU A N 1
ATOM 1340 C CA . GLU A 1 190 ? -18.844 6.223 5.793 1 61.03 190 GLU A CA 1
ATOM 1341 C C . GLU A 1 190 ? -20.062 5.328 5.531 1 61.03 190 GLU A C 1
ATOM 1343 O O . GLU A 1 190 ? -20.344 4.992 4.379 1 61.03 190 GLU A O 1
ATOM 1348 N N . PHE A 1 191 ? -20.625 5.113 6.539 1 52.69 191 PHE A N 1
ATOM 1349 C CA . PHE A 1 191 ? -21.828 4.293 6.461 1 52.69 191 PHE A CA 1
ATOM 1350 C C . PHE A 1 191 ? -22.891 4.98 5.613 1 52.69 191 PHE A C 1
ATOM 1352 O O . PHE A 1 191 ? -23.5 4.355 4.738 1 52.69 191 PHE A O 1
ATOM 1359 N N . VAL A 1 192 ? -23.031 6.09 5.906 1 47.59 192 VAL A N 1
ATOM 1360 C CA . VAL A 1 192 ? -24.062 6.855 5.199 1 47.59 192 VAL A CA 1
ATOM 1361 C C . VAL A 1 192 ? -23.719 6.922 3.713 1 47.59 192 VAL A C 1
ATOM 1363 O O . VAL A 1 192 ? -24.594 6.785 2.861 1 47.59 192 VAL A O 1
ATOM 1366 N N . ALA A 1 193 ? -22.578 6.977 3.51 1 54.91 193 ALA A N 1
ATOM 1367 C CA . ALA A 1 193 ? -22.141 7.062 2.119 1 54.91 193 ALA A CA 1
ATOM 1368 C C . ALA A 1 193 ? -22.344 5.738 1.396 1 54.91 193 ALA A C 1
ATOM 1370 O O . ALA A 1 193 ? -22.672 5.719 0.206 1 54.91 193 ALA A O 1
ATOM 1371 N N . ASN A 1 194 ? -22.234 4.707 2.117 1 56.28 194 ASN A N 1
ATOM 1372 C CA . ASN A 1 194 ? -22.359 3.377 1.53 1 56.28 194 ASN A CA 1
ATOM 1373 C C . ASN A 1 194 ? -23.812 2.904 1.508 1 56.28 194 ASN A C 1
ATOM 1375 O O . ASN A 1 194 ? -24.125 1.897 0.873 1 56.28 194 ASN A O 1
ATOM 1379 N N . ALA A 1 195 ? -24.609 3.604 2.26 1 53.19 195 ALA A N 1
ATOM 1380 C CA . ALA A 1 195 ? -26.031 3.262 2.293 1 53.19 195 ALA A CA 1
ATOM 1381 C C . ALA A 1 195 ? -26.641 3.373 0.905 1 53.19 195 ALA A C 1
ATOM 1383 O O . ALA A 1 195 ? -27.672 2.756 0.629 1 53.19 195 ALA A O 1
ATOM 1384 N N . GLY A 1 196 ? -25.969 3.861 0.074 1 61.31 196 GLY A N 1
ATOM 1385 C CA . GLY A 1 196 ? -26.531 4.039 -1.25 1 61.31 196 GLY A CA 1
ATOM 1386 C C . GLY A 1 196 ? -26.078 2.99 -2.246 1 61.31 196 GLY A C 1
ATOM 1387 O O . GLY A 1 196 ? -26.328 3.111 -3.445 1 61.31 196 GLY A O 1
ATOM 1388 N N . LEU A 1 197 ? -25.484 1.963 -1.703 1 67.88 197 LEU A N 1
ATOM 1389 C CA . LEU A 1 197 ? -25.016 0.931 -2.625 1 67.88 197 LEU A CA 1
ATOM 1390 C C . LEU A 1 197 ? -26.188 0.126 -3.174 1 67.88 197 LEU A C 1
ATOM 1392 O O . LEU A 1 197 ? -27.125 -0.181 -2.441 1 67.88 197 LEU A O 1
ATOM 1396 N N . ASP A 1 198 ? -26.234 -0.042 -4.43 1 79.69 198 ASP A N 1
ATOM 1397 C CA . ASP A 1 198 ? -27.188 -0.925 -5.09 1 79.69 198 ASP A CA 1
ATOM 1398 C C . ASP A 1 198 ? -26.781 -2.389 -4.941 1 79.69 198 ASP A C 1
ATOM 1400 O O . ASP A 1 198 ? -26.234 -2.98 -5.867 1 79.69 198 ASP A O 1
ATOM 1404 N N . ILE A 1 199 ? -27.234 -3.008 -3.836 1 82.12 199 ILE A N 1
ATOM 1405 C CA . ILE A 1 199 ? -26.766 -4.328 -3.43 1 82.12 199 ILE A CA 1
ATOM 1406 C C . ILE A 1 199 ? -27.203 -5.371 -4.461 1 82.12 199 ILE A C 1
ATOM 1408 O O . ILE A 1 199 ? -26.391 -6.18 -4.914 1 82.12 199 ILE A O 1
ATOM 1412 N N . PRO A 1 200 ? -28.438 -5.324 -4.949 1 84.5 200 PRO A N 1
ATOM 1413 C CA . PRO A 1 200 ? -28.844 -6.312 -5.945 1 84.5 200 PRO A CA 1
ATOM 1414 C C . PRO A 1 200 ? -28 -6.262 -7.215 1 84.5 200 PRO A C 1
ATOM 1416 O O . PRO A 1 200 ? -27.609 -7.305 -7.75 1 84.5 200 PRO A O 1
ATOM 1419 N N . THR A 1 201 ? -27.734 -5.129 -7.578 1 84 201 THR A N 1
ATOM 1420 C CA . THR A 1 201 ? -26.922 -4.973 -8.773 1 84 201 THR A CA 1
ATOM 1421 C C . THR A 1 201 ? -25.5 -5.484 -8.531 1 84 201 THR A C 1
ATOM 1423 O O . THR A 1 201 ? -24.906 -6.145 -9.398 1 84 201 THR A O 1
ATOM 1426 N N . LEU A 1 202 ? -25.016 -5.195 -7.402 1 83.19 202 LEU A N 1
ATOM 1427 C CA . LEU A 1 202 ? -23.672 -5.656 -7.055 1 83.19 202 LEU A CA 1
ATOM 1428 C C . LEU A 1 202 ? -23.609 -7.18 -7.016 1 83.19 202 LEU A C 1
ATOM 1430 O O . LEU A 1 202 ? -22.672 -7.781 -7.539 1 83.19 202 LEU A O 1
ATOM 1434 N N . LEU A 1 203 ? -24.594 -7.723 -6.441 1 86.94 203 LEU A N 1
ATOM 1435 C CA . LEU A 1 203 ? -24.625 -9.172 -6.301 1 86.94 203 LEU A CA 1
ATOM 1436 C C . LEU A 1 203 ? -24.781 -9.852 -7.66 1 86.94 203 LEU A C 1
ATOM 1438 O O . LEU A 1 203 ? -24.156 -10.883 -7.922 1 86.94 203 LEU A O 1
ATOM 1442 N N . ALA A 1 204 ? -25.578 -9.297 -8.492 1 86.62 204 ALA A N 1
ATOM 1443 C CA . ALA A 1 204 ? -25.812 -9.844 -9.828 1 86.62 204 ALA A CA 1
ATOM 1444 C C . ALA A 1 204 ? -24.516 -9.844 -10.648 1 86.62 204 ALA A C 1
ATOM 1446 O O . ALA A 1 204 ? -24.297 -10.742 -11.461 1 86.62 204 ALA A O 1
ATOM 1447 N N . ALA A 1 205 ? -23.688 -8.906 -10.359 1 85.38 205 ALA A N 1
ATOM 1448 C CA . ALA A 1 205 ? -22.453 -8.727 -11.125 1 85.38 205 ALA A CA 1
ATOM 1449 C C . ALA A 1 205 ? -21.312 -9.555 -10.539 1 85.38 205 ALA A C 1
ATOM 1451 O O . ALA A 1 205 ? -20.281 -9.742 -11.18 1 85.38 205 ALA A O 1
ATOM 1452 N N . ALA A 1 206 ? -21.531 -10.141 -9.406 1 88.12 206 ALA A N 1
ATOM 1453 C CA . ALA A 1 206 ? -20.438 -10.734 -8.641 1 88.12 206 ALA A CA 1
ATOM 1454 C C . ALA A 1 206 ? -20.109 -12.125 -9.156 1 88.12 206 ALA A C 1
ATOM 1456 O O . ALA A 1 206 ? -19.062 -12.688 -8.82 1 88.12 206 ALA A O 1
ATOM 1457 N N . GLY A 1 207 ? -21.016 -12.711 -10 1 90.19 207 GLY A N 1
ATOM 1458 C CA . GLY A 1 207 ? -20.734 -14.031 -10.531 1 90.19 207 GLY A CA 1
ATOM 1459 C C . GLY A 1 207 ? -20.469 -15.07 -9.453 1 90.19 207 GLY A C 1
ATOM 1460 O O . GLY A 1 207 ? -21.25 -15.219 -8.516 1 90.19 207 GLY A O 1
ATOM 1461 N N . PRO A 1 208 ? -19.312 -15.727 -9.586 1 92 208 PRO A N 1
ATOM 1462 C CA . PRO A 1 208 ? -19 -16.797 -8.633 1 92 208 PRO A CA 1
ATOM 1463 C C . PRO A 1 208 ? -18.766 -16.281 -7.215 1 92 208 PRO A C 1
ATOM 1465 O O . PRO A 1 208 ? -18.75 -17.062 -6.262 1 92 208 PRO A O 1
ATOM 1468 N N . TYR A 1 209 ? -18.656 -15.047 -7.051 1 93.44 209 TYR A N 1
ATOM 1469 C CA . TYR A 1 209 ? -18.328 -14.461 -5.758 1 93.44 209 TYR A CA 1
ATOM 1470 C C . TYR A 1 209 ? -19.594 -13.984 -5.043 1 93.44 209 TYR A C 1
ATOM 1472 O O . TYR A 1 209 ? -19.516 -13.43 -3.941 1 93.44 209 TYR A O 1
ATOM 1480 N N . ALA A 1 210 ? -20.75 -14.195 -5.602 1 93.19 210 ALA A N 1
ATOM 1481 C CA . ALA A 1 210 ? -22 -13.656 -5.094 1 93.19 210 ALA A CA 1
ATOM 1482 C C . ALA A 1 210 ? -22.266 -14.133 -3.67 1 93.19 210 ALA A C 1
ATOM 1484 O O . ALA A 1 210 ? -22.625 -13.336 -2.795 1 93.19 210 ALA A O 1
ATOM 1485 N N . PRO A 1 211 ? -22.078 -15.414 -3.369 1 94.12 211 PRO A N 1
ATOM 1486 C CA . PRO A 1 211 ? -22.328 -15.836 -1.992 1 94.12 211 PRO A CA 1
ATOM 1487 C C . PRO A 1 211 ? -21.391 -15.172 -0.986 1 94.12 211 PRO A C 1
ATOM 1489 O O . PRO A 1 211 ? -21.828 -14.758 0.09 1 94.12 211 PRO A O 1
ATOM 1492 N N . ALA A 1 212 ? -20.172 -15.07 -1.337 1 94.06 212 ALA A N 1
ATOM 1493 C CA . ALA A 1 212 ? -19.203 -14.43 -0.46 1 94.06 212 ALA A CA 1
ATOM 1494 C C . ALA A 1 212 ? -19.531 -12.953 -0.268 1 94.06 212 ALA A C 1
ATOM 1496 O O . ALA A 1 212 ? -19.422 -12.422 0.84 1 94.06 212 ALA A O 1
ATOM 1497 N N . LEU A 1 213 ? -19.875 -12.273 -1.317 1 92.31 213 LEU A N 1
ATOM 1498 C CA . LEU A 1 213 ? -20.219 -10.859 -1.252 1 92.31 213 LEU A CA 1
ATOM 1499 C C . LEU A 1 213 ? -21.453 -10.641 -0.39 1 92.31 213 LEU A C 1
ATOM 1501 O O . LEU A 1 213 ? -21.516 -9.68 0.385 1 92.31 213 LEU A O 1
ATOM 1505 N N . GLN A 1 214 ? -22.422 -11.523 -0.533 1 92 214 GLN A N 1
ATOM 1506 C CA . GLN A 1 214 ? -23.641 -11.438 0.278 1 92 214 GLN A CA 1
ATOM 1507 C C . GLN A 1 214 ? -23.312 -11.562 1.764 1 92 214 GLN A C 1
ATOM 1509 O O . GLN A 1 214 ? -23.828 -10.805 2.586 1 92 214 GLN A O 1
ATOM 1514 N N . ALA A 1 215 ? -22.5 -12.508 2.039 1 92.31 215 ALA A N 1
ATOM 1515 C CA . ALA A 1 215 ? -22.078 -12.703 3.426 1 92.31 215 ALA A CA 1
ATOM 1516 C C . ALA A 1 215 ? -21.359 -11.469 3.959 1 92.31 215 ALA A C 1
ATOM 1518 O O . ALA A 1 215 ? -21.609 -11.031 5.086 1 92.31 215 ALA A O 1
ATOM 1519 N N . TYR A 1 216 ? -20.5 -10.922 3.195 1 91.12 216 TYR A N 1
ATOM 1520 C CA . TYR A 1 216 ? -19.719 -9.742 3.57 1 91.12 216 TYR A CA 1
ATOM 1521 C C . TYR A 1 216 ? -20.641 -8.555 3.842 1 91.12 216 TYR A C 1
ATOM 1523 O O . TYR A 1 216 ? -20.484 -7.867 4.855 1 91.12 216 TYR A O 1
ATOM 1531 N N . LEU A 1 217 ? -21.531 -8.344 2.924 1 87 217 LEU A N 1
ATOM 1532 C CA . LEU A 1 217 ? -22.438 -7.211 3.047 1 87 217 LEU A CA 1
ATOM 1533 C C . LEU A 1 217 ? -23.328 -7.367 4.27 1 87 217 LEU A C 1
ATOM 1535 O O . LEU A 1 217 ? -23.625 -6.387 4.965 1 87 217 LEU A O 1
ATOM 1539 N N . ALA A 1 218 ? -23.75 -8.547 4.535 1 85.94 218 ALA A N 1
ATOM 1540 C CA . ALA A 1 218 ? -24.594 -8.812 5.707 1 85.94 218 ALA A CA 1
ATOM 1541 C C . ALA A 1 218 ? -23.828 -8.508 6.996 1 85.94 218 ALA A C 1
ATOM 1543 O O . ALA A 1 218 ? -24.391 -7.918 7.926 1 85.94 218 ALA A O 1
ATOM 1544 N N . ARG A 1 219 ? -22.641 -8.82 6.957 1 84.38 219 ARG A N 1
ATOM 1545 C CA . ARG A 1 219 ? -21.797 -8.578 8.133 1 84.38 219 ARG A CA 1
ATOM 1546 C C . ARG A 1 219 ? -21.547 -7.082 8.312 1 84.38 219 ARG A C 1
ATOM 1548 O O . ARG A 1 219 ? -21.594 -6.574 9.438 1 84.38 219 ARG A O 1
ATOM 1555 N N . THR A 1 220 ? -21.172 -6.434 7.262 1 80.88 220 THR A N 1
ATOM 1556 C CA . THR A 1 220 ? -20.844 -5.012 7.312 1 80.88 220 THR A CA 1
ATOM 1557 C C . THR A 1 220 ? -22.031 -4.199 7.82 1 80.88 220 THR A C 1
ATOM 1559 O O . THR A 1 220 ? -21.859 -3.23 8.562 1 80.88 220 THR A O 1
ATOM 1562 N N . GLN A 1 221 ? -23.141 -4.586 7.461 1 75.25 221 GLN A N 1
ATOM 1563 C CA . GLN A 1 221 ? -24.344 -3.906 7.914 1 75.25 221 GLN A 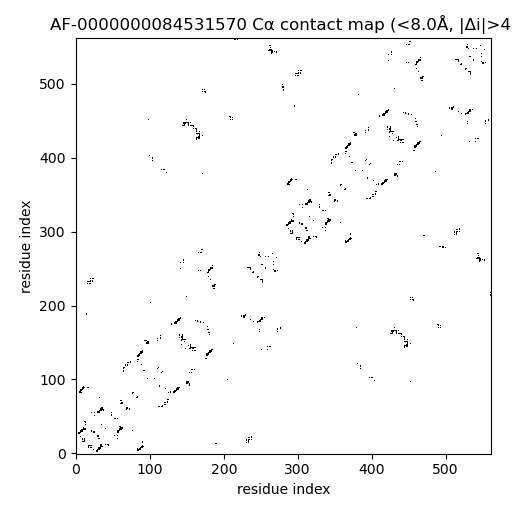CA 1
ATOM 1564 C C . GLN A 1 221 ? -24.531 -4.066 9.422 1 75.25 221 GLN A C 1
ATOM 1566 O O . GLN A 1 221 ? -25.016 -3.152 10.094 1 75.25 221 GLN A O 1
ATOM 1571 N N . GLN A 1 222 ? -24.047 -5.137 9.93 1 72.88 222 GLN A N 1
ATOM 1572 C CA . GLN A 1 222 ? -24.188 -5.41 11.359 1 72.88 222 GLN A CA 1
ATOM 1573 C C . GLN A 1 222 ? -23.109 -4.695 12.156 1 72.88 222 GLN A C 1
ATOM 1575 O O . GLN A 1 222 ? -23.312 -4.344 13.32 1 72.88 222 GLN A O 1
ATOM 1580 N N . SER A 1 223 ? -21.984 -4.484 11.625 1 69.94 223 SER A N 1
ATOM 1581 C CA . SER A 1 223 ? -20.828 -3.936 12.32 1 69.94 223 SER A CA 1
ATOM 1582 C C . SER A 1 223 ? -20.938 -2.424 12.477 1 69.94 223 SER A C 1
ATOM 1584 O O . SER A 1 223 ? -20.359 -1.844 13.391 1 69.94 223 SER A O 1
ATOM 1586 N N . PHE A 1 224 ? -21.578 -1.758 11.719 1 63.94 224 PHE A N 1
ATOM 1587 C CA . PHE A 1 224 ? -21.672 -0.302 11.766 1 63.94 224 PHE A CA 1
ATOM 1588 C C . PHE A 1 224 ? -22.375 0.159 13.031 1 63.94 224 PHE A C 1
ATOM 1590 O O . PHE A 1 224 ? -22.328 1.341 13.375 1 63.94 224 PHE A O 1
ATOM 1597 N N . GLY A 1 225 ? -22.844 -0.729 13.703 1 63.69 225 GLY A N 1
ATOM 1598 C CA . GLY A 1 225 ? -23.453 -0.342 14.969 1 63.69 225 GLY A CA 1
ATOM 1599 C C . GLY A 1 225 ? -22.438 0.201 15.969 1 63.69 225 GLY A C 1
ATOM 1600 O O . GLY A 1 225 ? -22.797 0.98 16.844 1 63.69 225 GLY A O 1
ATOM 1601 N N . ASN A 1 226 ? -21.234 -0.041 15.797 1 68.25 226 ASN A N 1
ATOM 1602 C CA . ASN A 1 226 ? -20.203 0.397 16.719 1 68.25 226 ASN A CA 1
ATOM 1603 C C . ASN A 1 226 ? -19.266 1.423 16.078 1 68.25 226 ASN A C 1
ATOM 1605 O O . ASN A 1 226 ? -18.156 1.645 16.562 1 68.25 226 ASN A O 1
ATOM 1609 N N . ALA A 1 227 ? -19.781 2.111 15.164 1 83.62 227 ALA A N 1
ATOM 1610 C CA . ALA A 1 227 ? -18.953 3.074 14.438 1 83.62 227 ALA A CA 1
ATOM 1611 C C . ALA A 1 227 ? -18.688 4.316 15.281 1 83.62 227 ALA A C 1
ATOM 1613 O O . ALA A 1 227 ? -19.547 4.738 16.062 1 83.62 227 ALA A O 1
ATOM 1614 N N . GLN A 1 228 ? -17.469 4.84 15.156 1 90.75 228 GLN A N 1
ATOM 1615 C CA . GLN A 1 228 ? -17.141 6.094 15.82 1 90.75 228 GLN A CA 1
ATOM 1616 C C . GLN A 1 228 ? -17.781 7.281 15.117 1 90.75 228 GLN A C 1
ATOM 1618 O O . GLN A 1 228 ? -18.062 7.223 13.922 1 90.75 228 GLN A O 1
ATOM 1623 N N . THR A 1 229 ? -18.047 8.312 15.914 1 92.31 229 THR A N 1
ATOM 1624 C CA . THR A 1 229 ? -18.469 9.57 15.305 1 92.31 229 THR A CA 1
ATOM 1625 C C . THR A 1 229 ? -17.266 10.273 14.656 1 92.31 229 THR A C 1
ATOM 1627 O O . THR A 1 229 ? -16.125 10.016 15.016 1 92.31 229 THR A O 1
ATOM 1630 N N . PRO A 1 230 ? -17.531 11.164 13.766 1 94.31 230 PRO A N 1
ATOM 1631 C CA . PRO A 1 230 ? -16.438 11.953 13.195 1 94.31 230 PRO A CA 1
ATOM 1632 C C . PRO A 1 230 ? -15.633 12.703 14.25 1 94.31 230 PRO A C 1
ATOM 1634 O O . PRO A 1 230 ? -14.406 12.781 14.164 1 94.31 230 PRO A O 1
ATOM 1637 N N . ALA A 1 231 ? -16.297 13.195 15.258 1 95.44 231 ALA A N 1
ATOM 1638 C CA . ALA A 1 231 ? -15.625 13.922 16.328 1 95.44 231 ALA A CA 1
ATOM 1639 C C . ALA A 1 231 ? -14.672 13.008 17.094 1 95.44 231 ALA A C 1
ATOM 1641 O O . ALA A 1 231 ? -13.57 13.422 17.469 1 95.44 231 ALA A O 1
ATOM 1642 N N . GLU A 1 232 ? -15.148 11.773 17.375 1 95.75 232 GLU A N 1
ATOM 1643 C CA . GLU A 1 232 ? -14.305 10.805 18.047 1 95.75 232 GLU A CA 1
ATOM 1644 C C . GLU A 1 232 ? -13.07 10.461 17.219 1 95.75 232 GLU A C 1
ATOM 1646 O O . GLU A 1 232 ? -11.969 10.336 17.75 1 95.75 232 GLU A O 1
ATOM 1651 N N . ALA A 1 233 ? -13.25 10.367 15.961 1 95.81 233 ALA A N 1
ATOM 1652 C CA . ALA A 1 233 ? -12.148 10.055 15.055 1 95.81 233 ALA A CA 1
ATOM 1653 C C . ALA A 1 233 ? -11.195 11.242 14.914 1 95.81 233 ALA A C 1
ATOM 1655 O O . ALA A 1 233 ? -10 11.07 14.695 1 95.81 233 ALA A O 1
ATOM 1656 N N . ALA A 1 234 ? -11.711 12.453 15.07 1 97.69 234 ALA A N 1
ATOM 1657 C CA . ALA A 1 234 ? -10.922 13.672 14.914 1 97.69 234 ALA A CA 1
ATOM 1658 C C . ALA A 1 234 ? -10.023 13.906 16.125 1 97.69 234 ALA A C 1
ATOM 1660 O O . ALA A 1 234 ? -8.961 14.516 16 1 97.69 234 ALA A O 1
ATOM 1661 N N . ALA A 1 235 ? -10.398 13.43 17.234 1 98 235 ALA A N 1
ATOM 1662 C CA . ALA A 1 235 ? -9.727 13.734 18.5 1 98 235 ALA A CA 1
ATOM 1663 C C . ALA A 1 235 ? -8.258 13.328 18.453 1 98 235 ALA A C 1
ATOM 1665 O O . ALA A 1 235 ? -7.375 14.133 18.75 1 98 235 ALA A O 1
ATOM 1666 N N . PRO A 1 236 ? -7.953 12.086 18.031 1 98.06 236 PRO A N 1
ATOM 1667 C CA . PRO A 1 236 ? -6.539 11.711 17.969 1 98.06 236 PRO A CA 1
ATOM 1668 C C . PRO A 1 236 ? -5.77 12.516 16.922 1 98.06 236 PRO A C 1
ATOM 1670 O O . PRO A 1 236 ? -4.555 12.703 17.047 1 98.06 236 PRO A O 1
ATOM 1673 N N . ILE A 1 237 ? -6.41 12.992 15.906 1 98.56 237 ILE A N 1
ATOM 1674 C CA . ILE A 1 237 ? -5.77 13.828 14.898 1 98.56 237 ILE A CA 1
ATOM 1675 C C . ILE A 1 237 ? -5.355 15.164 15.508 1 98.56 237 ILE A C 1
ATOM 1677 O O . ILE A 1 237 ? -4.238 15.633 15.289 1 98.56 237 ILE A O 1
ATOM 1681 N N . ILE A 1 238 ? -6.227 15.742 16.312 1 98.75 238 ILE A N 1
ATOM 1682 C CA . ILE A 1 238 ? -5.93 17 16.984 1 98.75 238 ILE A CA 1
ATOM 1683 C C . ILE A 1 238 ? -4.816 16.797 18.016 1 98.75 238 ILE A C 1
ATOM 1685 O O . ILE A 1 238 ? -3.953 17.656 18.188 1 98.75 238 ILE A O 1
ATOM 1689 N N . GLU A 1 239 ? -4.852 15.656 18.688 1 98.44 239 GLU A N 1
ATOM 1690 C CA . GLU A 1 239 ? -3.766 15.336 19.609 1 98.44 239 GLU A CA 1
ATOM 1691 C C . GLU A 1 239 ? -2.424 15.297 18.891 1 98.44 239 GLU A C 1
ATOM 1693 O O . GLU A 1 239 ? -1.429 15.828 19.375 1 98.44 239 GLU A O 1
ATOM 1698 N N . ALA A 1 240 ? -2.375 14.703 17.734 1 98.25 240 ALA A N 1
ATOM 1699 C CA . ALA A 1 240 ? -1.15 14.648 16.938 1 98.25 240 ALA A CA 1
ATOM 1700 C C . ALA A 1 240 ? -0.757 16.047 16.453 1 98.25 240 ALA A C 1
ATOM 1702 O O . ALA A 1 240 ? 0.43 16.375 16.375 1 98.25 240 ALA A O 1
ATOM 1703 N N . LEU A 1 241 ? -1.74 16.828 16.109 1 98.5 241 LEU A N 1
ATOM 1704 C CA . LEU A 1 241 ? -1.531 18.172 15.609 1 98.5 241 LEU A CA 1
ATOM 1705 C C . LEU A 1 241 ? -0.874 19.062 16.656 1 98.5 241 LEU A C 1
ATOM 1707 O O . LEU A 1 241 ? -0.016 19.891 16.344 1 98.5 241 LEU A O 1
ATOM 1711 N N . THR A 1 242 ? -1.198 18.828 17.891 1 97.81 242 THR A N 1
ATOM 1712 C CA . THR A 1 242 ? -0.807 19.766 18.938 1 97.81 242 THR A CA 1
ATOM 1713 C C . THR A 1 242 ? 0.316 19.188 19.797 1 97.81 242 THR A C 1
ATOM 1715 O O . THR A 1 242 ? 0.901 19.891 20.625 1 97.81 242 THR A O 1
ATOM 1718 N N . ALA A 1 243 ? 0.635 17.938 19.594 1 97.12 243 ALA A N 1
ATOM 1719 C CA . ALA A 1 243 ? 1.644 17.266 20.406 1 97.12 243 ALA A CA 1
ATOM 1720 C C . ALA A 1 243 ? 3.035 17.828 20.125 1 97.12 243 ALA A C 1
ATOM 1722 O O . ALA A 1 243 ? 3.346 18.188 18.984 1 97.12 243 ALA A O 1
ATOM 1723 N N . ASP A 1 244 ? 3.916 17.844 21.047 1 95.44 244 ASP A N 1
ATOM 1724 C CA . ASP A 1 244 ? 5.316 18.219 20.859 1 95.44 244 ASP A CA 1
ATOM 1725 C C . ASP A 1 244 ? 6.051 17.156 20.047 1 95.44 244 ASP A C 1
ATOM 1727 O O . ASP A 1 244 ? 6.789 17.484 19.109 1 95.44 244 ASP A O 1
ATOM 1731 N N . ARG A 1 245 ? 5.785 15.852 20.469 1 93.25 245 ARG A N 1
ATOM 1732 C CA . ARG A 1 245 ? 6.383 14.719 19.766 1 93.25 245 ARG A CA 1
ATOM 1733 C C . ARG A 1 245 ? 5.332 13.664 19.438 1 93.25 245 ARG A C 1
ATOM 1735 O O . ARG A 1 245 ? 5.195 12.664 20.156 1 93.25 245 ARG A O 1
ATOM 1742 N N . PRO A 1 246 ? 4.617 13.773 18.406 1 96.19 246 PRO A N 1
ATOM 1743 C CA . PRO A 1 246 ? 3.566 12.805 18.078 1 96.19 246 PRO A CA 1
ATOM 1744 C C . PRO A 1 246 ? 4.125 11.445 17.656 1 96.19 246 PRO A C 1
ATOM 1746 O O . PRO A 1 246 ? 5.219 11.367 17.094 1 96.19 246 PRO A O 1
ATOM 1749 N N . ALA A 1 247 ? 3.361 10.414 18.031 1 97.81 247 ALA A N 1
ATOM 1750 C CA . ALA A 1 247 ? 3.701 9.086 17.547 1 97.81 247 ALA A CA 1
ATOM 1751 C C . ALA A 1 247 ? 3.576 9.008 16.016 1 97.81 247 ALA A C 1
ATOM 1753 O O . ALA A 1 247 ? 2.809 9.758 15.414 1 97.81 247 ALA A O 1
ATOM 1754 N N . PHE A 1 248 ? 4.328 8.125 15.406 1 98.38 248 PHE A N 1
ATOM 1755 C CA . PHE A 1 248 ? 4.203 7.941 13.961 1 98.38 248 PHE A CA 1
ATOM 1756 C C . PHE A 1 248 ? 2.83 7.387 13.602 1 98.38 248 PHE A C 1
ATOM 1758 O O . PHE A 1 248 ? 2.248 7.766 12.586 1 98.38 248 PHE A O 1
ATOM 1765 N N . ARG A 1 249 ? 2.348 6.48 14.438 1 98.44 249 ARG A N 1
ATOM 1766 C CA . ARG A 1 249 ? 1.086 5.801 14.156 1 98.44 249 ARG A CA 1
ATOM 1767 C C . ARG A 1 249 ? 0.125 5.922 15.336 1 98.44 249 ARG A C 1
ATOM 1769 O O . ARG A 1 249 ? 0.511 5.695 16.484 1 98.44 249 ARG A O 1
ATOM 1776 N N . VAL A 1 250 ? -1.158 6.254 15.016 1 98.44 250 VAL A N 1
ATOM 1777 C CA . VAL A 1 250 ? -2.188 6.418 16.031 1 98.44 250 VAL A CA 1
ATOM 1778 C C . VAL A 1 250 ? -3.484 5.762 15.578 1 98.44 250 VAL A C 1
ATOM 1780 O O . VAL A 1 250 ? -3.918 5.957 14.438 1 98.44 250 VAL A O 1
ATOM 1783 N N . GLN A 1 251 ? -4.09 4.941 16.359 1 97.69 251 GLN A N 1
ATOM 1784 C CA . GLN A 1 251 ? -5.438 4.43 16.125 1 97.69 251 GLN A CA 1
ATOM 1785 C C . GLN A 1 251 ? -6.48 5.293 16.828 1 97.69 251 GLN A C 1
ATOM 1787 O O . GLN A 1 251 ? -6.219 5.848 17.891 1 97.69 251 GLN A O 1
ATOM 1792 N N . THR A 1 252 ? -7.664 5.348 16.297 1 96.88 252 THR A N 1
ATOM 1793 C CA . THR A 1 252 ? -8.602 6.363 16.766 1 96.88 252 THR A CA 1
ATOM 1794 C C . THR A 1 252 ? -9.539 5.793 17.828 1 96.88 252 THR A C 1
ATOM 1796 O O . THR A 1 252 ? -10.344 6.523 18.406 1 96.88 252 THR A O 1
ATOM 1799 N N . SER A 1 253 ? -9.523 4.52 18.078 1 94.75 253 SER A N 1
ATOM 1800 C CA . SER A 1 253 ? -10.359 3.881 19.094 1 94.75 253 SER A CA 1
ATOM 1801 C C . SER A 1 253 ? -9.695 2.615 19.641 1 94.75 253 SER A C 1
ATOM 1803 O O . SER A 1 253 ? -8.742 2.107 19.047 1 94.75 253 SER A O 1
ATOM 1805 N N . ALA A 1 254 ? -10.195 2.17 20.781 1 94.38 254 ALA A N 1
ATOM 1806 C CA . ALA A 1 254 ? -9.727 0.903 21.328 1 94.38 254 ALA A CA 1
ATOM 1807 C C . ALA A 1 254 ? -9.984 -0.248 20.359 1 94.38 254 ALA A C 1
ATOM 1809 O O . ALA A 1 254 ? -9.156 -1.151 20.219 1 94.38 254 ALA A O 1
ATOM 1810 N N . TRP A 1 255 ? -11.102 -0.163 19.75 1 93 255 TRP A N 1
ATOM 1811 C CA . TRP A 1 255 ? -11.422 -1.204 18.781 1 93 255 TRP A CA 1
ATOM 1812 C C . TRP A 1 255 ? -10.414 -1.217 17.625 1 93 255 TRP A C 1
ATOM 1814 O O . TRP A 1 255 ? -9.922 -2.279 17.234 1 93 255 TRP A O 1
ATOM 1824 N N . ALA A 1 256 ? -10.172 -0.034 17.094 1 94.56 256 ALA A N 1
ATOM 1825 C CA . ALA A 1 256 ? -9.219 0.071 16 1 94.56 256 ALA A CA 1
ATOM 1826 C C . ALA A 1 256 ? -7.855 -0.486 16.406 1 94.56 256 ALA A C 1
ATOM 1828 O O . ALA A 1 256 ? -7.211 -1.191 15.625 1 94.56 256 ALA A O 1
ATOM 1829 N N . ARG A 1 257 ? -7.457 -0.174 17.641 1 96.44 257 ARG A N 1
ATOM 1830 C CA . ARG A 1 257 ? -6.164 -0.632 18.141 1 96.44 257 ARG A CA 1
ATOM 1831 C C . ARG A 1 257 ? -6.117 -2.154 18.234 1 96.44 257 ARG A C 1
ATOM 1833 O O . ARG A 1 257 ? -5.145 -2.777 17.797 1 96.44 257 ARG A O 1
ATOM 1840 N N . GLU A 1 258 ? -7.164 -2.723 18.734 1 95.25 258 GLU A N 1
ATOM 1841 C CA . GLU A 1 258 ? -7.234 -4.176 18.844 1 95.25 258 GLU A CA 1
ATOM 1842 C C . GLU A 1 258 ? -7.277 -4.828 17.453 1 95.25 258 GLU A C 1
ATOM 1844 O O . GLU A 1 258 ? -6.664 -5.875 17.234 1 95.25 258 GLU A O 1
ATOM 1849 N N . PHE A 1 259 ? -7.992 -4.215 16.578 1 94.81 259 PHE A N 1
ATOM 1850 C CA . PHE A 1 259 ? -8.156 -4.746 15.234 1 94.81 259 PHE A CA 1
ATOM 1851 C C . PHE A 1 259 ? -6.824 -4.785 14.5 1 94.81 259 PHE A C 1
ATOM 1853 O O . PHE A 1 259 ? -6.445 -5.82 13.945 1 94.81 259 PHE A O 1
ATOM 1860 N N . VAL A 1 260 ? -6.074 -3.66 14.531 1 96.62 260 VAL A N 1
ATOM 1861 C CA . VAL A 1 260 ? -4.832 -3.609 13.766 1 96.62 260 VAL A CA 1
ATOM 1862 C C . VAL A 1 260 ? -3.768 -4.461 14.461 1 96.62 260 VAL A C 1
ATOM 1864 O O . VAL A 1 260 ? -2.805 -4.898 13.82 1 96.62 260 VAL A O 1
ATOM 1867 N N . ALA A 1 261 ? -3.902 -4.762 15.742 1 96.88 261 ALA A N 1
ATOM 1868 C CA . ALA A 1 261 ? -2.959 -5.594 16.484 1 96.88 261 ALA A CA 1
ATOM 1869 C C . ALA A 1 261 ? -2.979 -7.031 15.969 1 96.88 261 ALA A C 1
ATOM 1871 O O . ALA A 1 261 ? -2.059 -7.809 16.25 1 96.88 261 ALA A O 1
ATOM 1872 N N . THR A 1 262 ? -4.027 -7.375 15.227 1 95.88 262 THR A N 1
ATOM 1873 C CA . THR A 1 262 ? -4.059 -8.688 14.594 1 95.88 262 THR A CA 1
ATOM 1874 C C . THR A 1 262 ? -2.924 -8.828 13.586 1 95.88 262 THR A C 1
ATOM 1876 O O . THR A 1 262 ? -2.41 -9.922 13.367 1 95.88 262 THR A O 1
ATOM 1879 N N . SER A 1 263 ? -2.539 -7.715 13.055 1 96.56 263 SER A N 1
ATOM 1880 C CA . SER A 1 263 ? -1.521 -7.703 12.008 1 96.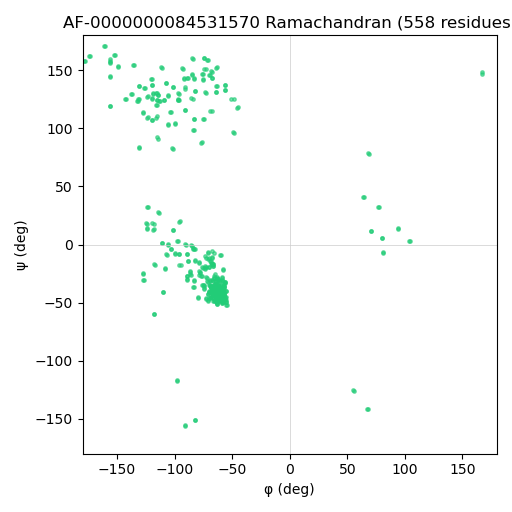56 263 SER A CA 1
ATOM 1881 C C . SER A 1 263 ? -0.218 -7.094 12.508 1 96.56 263 SER A C 1
ATOM 1883 O O . SER A 1 263 ? 0.865 -7.621 12.242 1 96.56 263 SER A O 1
ATOM 1885 N N . LEU A 1 264 ? -0.334 -6.035 13.281 1 96.19 264 LEU A N 1
ATOM 1886 C CA . LEU A 1 264 ? 0.831 -5.227 13.625 1 96.19 264 LEU A CA 1
ATOM 1887 C C . LEU A 1 264 ? 1.324 -5.555 15.031 1 96.19 264 LEU A C 1
ATOM 1889 O O . LEU A 1 264 ? 0.532 -5.609 15.969 1 96.19 264 LEU A O 1
ATOM 1893 N N . ALA A 1 265 ? 2.613 -5.684 15.164 1 96 265 ALA A N 1
ATOM 1894 C CA . ALA A 1 265 ? 3.283 -5.75 16.453 1 96 265 ALA A CA 1
ATOM 1895 C C . ALA A 1 265 ? 3.656 -4.355 16.953 1 96 265 ALA A C 1
ATOM 1897 O O . ALA A 1 265 ? 3.695 -4.109 18.156 1 96 265 ALA A O 1
ATOM 1898 N N . ASP A 1 266 ? 3.936 -3.414 16.062 1 95.25 266 ASP A N 1
ATOM 1899 C CA . ASP A 1 266 ? 4.383 -2.047 16.312 1 95.25 266 ASP A CA 1
ATOM 1900 C C . ASP A 1 266 ? 3.234 -1.055 16.156 1 95.25 266 ASP A C 1
ATOM 1902 O O . ASP A 1 266 ? 3.199 -0.291 15.188 1 95.25 266 ASP A O 1
ATOM 1906 N N . LEU A 1 267 ? 2.398 -0.886 17.203 1 94.06 267 LEU A N 1
ATOM 1907 C CA . LEU A 1 267 ? 1.107 -0.217 17.094 1 94.06 267 LEU A CA 1
ATOM 1908 C C . LEU A 1 267 ? 1.281 1.298 17.047 1 94.06 267 LEU A C 1
ATOM 1910 O O . LEU A 1 267 ? 0.411 2.014 16.547 1 94.06 267 LEU A O 1
ATOM 1914 N N . ASP A 1 268 ? 2.408 1.779 17.578 1 95.69 268 ASP A N 1
ATOM 1915 C CA . ASP A 1 268 ? 2.6 3.225 17.531 1 95.69 268 ASP A CA 1
ATOM 1916 C C . ASP A 1 268 ? 3.725 3.607 16.578 1 95.69 268 ASP A C 1
ATOM 1918 O O . ASP A 1 268 ? 4.066 4.785 16.438 1 95.69 268 ASP A O 1
ATOM 1922 N N . GLY A 1 269 ? 4.344 2.637 15.914 1 95.31 269 GLY A N 1
ATOM 1923 C CA . GLY A 1 269 ? 5.363 2.859 14.906 1 95.31 269 GLY A CA 1
ATOM 1924 C C . GLY A 1 269 ? 6.734 3.143 15.492 1 95.31 269 GLY A C 1
ATOM 1925 O O . GLY A 1 269 ? 7.68 3.439 14.758 1 95.31 269 GLY A O 1
ATOM 1926 N N . SER A 1 270 ? 6.91 3.055 16.828 1 96.31 270 SER A N 1
ATOM 1927 C CA . SER A 1 270 ? 8.164 3.432 17.469 1 96.31 270 SER A CA 1
ATOM 1928 C C . SER A 1 270 ? 9.281 2.461 17.109 1 96.31 270 SER A C 1
ATOM 1930 O O . SER A 1 270 ? 10.43 2.869 16.938 1 96.31 270 SER A O 1
ATOM 1932 N N . ALA A 1 271 ? 8.969 1.139 16.984 1 95.62 271 ALA A N 1
ATOM 1933 C CA . ALA A 1 271 ? 9.992 0.141 16.688 1 95.62 271 ALA A CA 1
ATOM 1934 C C . ALA A 1 271 ? 10.562 0.337 15.281 1 95.62 271 ALA A C 1
ATOM 1936 O O . ALA A 1 271 ? 11.781 0.39 15.102 1 95.62 271 ALA A O 1
ATOM 1937 N N . VAL A 1 272 ? 9.758 0.527 14.312 1 95.31 272 VAL A N 1
ATOM 1938 C CA . VAL A 1 272 ? 10.211 0.674 12.938 1 95.31 272 VAL A CA 1
ATOM 1939 C C . VAL A 1 272 ? 10.938 2.01 12.773 1 95.31 272 VAL A C 1
ATOM 1941 O O . VAL A 1 272 ? 11.938 2.098 12.047 1 95.31 272 VAL A O 1
ATOM 1944 N N . GLN A 1 273 ? 10.398 3.064 13.406 1 95.5 273 GLN A N 1
ATOM 1945 C CA . GLN A 1 273 ? 11.039 4.367 13.289 1 95.5 273 GLN A CA 1
ATOM 1946 C C . GLN A 1 273 ? 12.406 4.367 13.969 1 95.5 273 GLN A C 1
ATOM 1948 O O . GLN A 1 273 ? 13.359 4.965 13.461 1 95.5 273 GLN A O 1
ATOM 1953 N N . SER A 1 274 ? 12.477 3.734 15.125 1 95.06 274 SER A N 1
ATOM 1954 C CA . SER A 1 274 ? 13.773 3.619 15.781 1 95.06 274 SER A CA 1
ATOM 1955 C C . SER A 1 274 ? 14.781 2.891 14.898 1 95.06 274 SER A C 1
ATOM 1957 O O . SER A 1 274 ? 15.938 3.305 14.789 1 95.06 274 SER A O 1
ATOM 1959 N N . LEU A 1 275 ? 14.375 1.878 14.266 1 93.69 275 LEU A N 1
ATOM 1960 C CA . LEU A 1 275 ? 15.219 1.085 13.375 1 93.69 275 LEU A CA 1
ATOM 1961 C C . LEU A 1 275 ? 15.68 1.917 12.18 1 93.69 275 LEU A C 1
ATOM 1963 O O . LEU A 1 275 ? 16.875 1.97 11.883 1 93.69 275 LEU A O 1
ATOM 1967 N N . THR A 1 276 ? 14.812 2.633 11.586 1 93.75 276 THR A N 1
ATOM 1968 C CA . THR A 1 276 ? 15.109 3.25 10.297 1 93.75 276 THR A CA 1
ATOM 1969 C C . THR A 1 276 ? 15.727 4.633 10.484 1 93.75 276 THR A C 1
ATOM 1971 O O . THR A 1 276 ? 16.438 5.129 9.609 1 93.75 276 THR A O 1
ATOM 1974 N N . ARG A 1 277 ? 15.453 5.309 11.562 1 94.5 277 ARG A N 1
ATOM 1975 C CA . ARG A 1 277 ? 16.094 6.586 11.844 1 94.5 277 ARG A CA 1
ATOM 1976 C C . ARG A 1 277 ? 17.609 6.43 11.906 1 94.5 277 ARG A C 1
ATOM 1978 O O . ARG A 1 277 ? 18.359 7.328 11.5 1 94.5 277 ARG A O 1
ATOM 1985 N N . ASP A 1 278 ? 18.031 5.242 12.336 1 93 278 ASP A N 1
ATOM 1986 C CA . ASP A 1 278 ? 19.453 4.969 12.422 1 93 278 ASP A CA 1
ATOM 1987 C C . ASP A 1 278 ? 20.078 4.844 11.031 1 93 278 ASP A C 1
ATOM 1989 O O . ASP A 1 278 ? 21.281 5.023 10.867 1 93 278 ASP A O 1
ATOM 1993 N N . TRP A 1 279 ? 19.266 4.609 10.094 1 92.75 279 TRP A N 1
ATOM 1994 C CA . TRP A 1 279 ? 19.766 4.387 8.742 1 92.75 279 TRP A CA 1
ATOM 1995 C C . TRP A 1 279 ? 20.125 5.711 8.07 1 92.75 279 TRP A C 1
ATOM 1997 O O . TRP A 1 279 ? 20.859 5.73 7.07 1 92.75 279 TRP A O 1
ATOM 2007 N N . VAL A 1 280 ? 19.672 6.793 8.617 1 94.12 280 VAL A N 1
ATOM 2008 C CA . VAL A 1 280 ? 19.844 8.062 7.922 1 94.12 280 VAL A CA 1
ATOM 2009 C C . VAL A 1 280 ? 20.672 9.008 8.789 1 94.12 280 VAL A C 1
ATOM 2011 O O . VAL A 1 280 ? 20.641 10.227 8.594 1 94.12 280 VAL A O 1
ATOM 2014 N N . ARG A 1 281 ? 21.359 8.492 9.734 1 89.19 281 ARG A N 1
ATOM 2015 C CA . ARG A 1 281 ? 22.25 9.266 10.602 1 89.19 281 ARG A CA 1
ATOM 2016 C C . ARG A 1 281 ? 23.641 8.672 10.617 1 89.19 281 ARG A C 1
ATOM 2018 O O . ARG A 1 281 ? 23.828 7.477 10.375 1 89.19 281 ARG A O 1
ATOM 2025 N N . MET B 1 1 ? -2.729 -39.656 -17.875 1 35.38 1 MET B N 1
ATOM 2026 C CA . MET B 1 1 ? -1.441 -38.969 -17.859 1 35.38 1 MET B CA 1
ATOM 2027 C C . MET B 1 1 ? -1.521 -37.688 -17.031 1 35.38 1 MET B C 1
ATOM 2029 O O . MET B 1 1 ? -2.354 -36.844 -17.297 1 35.38 1 MET B O 1
ATOM 2033 N N . THR B 1 2 ? -1.271 -37.688 -15.75 1 47.81 2 THR B N 1
ATOM 2034 C CA . THR B 1 2 ? -1.58 -36.594 -14.82 1 47.81 2 THR B CA 1
ATOM 2035 C C . THR B 1 2 ? -1.111 -35.25 -15.367 1 47.81 2 THR B C 1
ATOM 2037 O O . THR B 1 2 ? 0.047 -35.125 -15.766 1 47.81 2 THR B O 1
ATOM 2040 N N . SER B 1 3 ? -2 -34.438 -16.047 1 64.56 3 SER B N 1
ATOM 2041 C CA . SER B 1 3 ? -1.703 -33.25 -16.812 1 64.56 3 SER B CA 1
ATOM 2042 C C . SER B 1 3 ? -0.744 -32.312 -16.062 1 64.56 3 SER B C 1
ATOM 2044 O O . SER B 1 3 ? -0.859 -32.156 -14.836 1 64.56 3 SER B O 1
ATOM 2046 N N . GLU B 1 4 ? 0.423 -32.125 -16.672 1 89.69 4 GLU B N 1
ATOM 2047 C CA . GLU B 1 4 ? 1.468 -31.25 -16.125 1 89.69 4 GLU B CA 1
ATOM 2048 C C . GLU B 1 4 ? 0.906 -29.891 -15.711 1 89.69 4 GLU B C 1
ATOM 2050 O O . GLU B 1 4 ? 0.091 -29.312 -16.422 1 89.69 4 GLU B O 1
ATOM 2055 N N . LYS B 1 5 ? 1.181 -29.625 -14.469 1 97.31 5 LYS B N 1
ATOM 2056 C CA . LYS B 1 5 ? 0.747 -28.312 -13.984 1 97.31 5 LYS B CA 1
ATOM 2057 C C . LYS B 1 5 ? 1.53 -27.188 -14.656 1 97.31 5 LYS B C 1
ATOM 2059 O O . LYS B 1 5 ? 2.719 -27.344 -14.953 1 97.31 5 LYS B O 1
ATOM 2064 N N . THR B 1 6 ? 0.823 -26.094 -14.922 1 98.69 6 THR B N 1
ATOM 2065 C CA . THR B 1 6 ? 1.413 -24.953 -15.625 1 98.69 6 THR B CA 1
ATOM 2066 C C . THR B 1 6 ? 1.49 -23.734 -14.719 1 98.69 6 THR B C 1
ATOM 2068 O O . THR B 1 6 ? 0.509 -23.375 -14.062 1 98.69 6 THR B O 1
ATOM 2071 N N . VAL B 1 7 ? 2.709 -23.156 -14.656 1 98.88 7 VAL B N 1
ATOM 2072 C CA . VAL B 1 7 ? 2.906 -21.922 -13.906 1 98.88 7 VAL B CA 1
ATOM 2073 C C . VAL B 1 7 ? 3.385 -20.828 -14.844 1 98.88 7 VAL B C 1
ATOM 2075 O O . VAL B 1 7 ? 4.246 -21.047 -15.695 1 98.88 7 VAL B O 1
ATOM 2078 N N . LEU B 1 8 ? 2.732 -19.641 -14.805 1 98.94 8 LEU B N 1
ATOM 2079 C CA . LEU B 1 8 ? 3.184 -18.438 -15.484 1 98.94 8 LEU B CA 1
ATOM 2080 C C . LEU B 1 8 ? 3.965 -17.531 -14.523 1 98.94 8 LEU B C 1
ATOM 2082 O O . LEU B 1 8 ? 3.482 -17.219 -13.438 1 98.94 8 LEU B O 1
ATOM 2086 N N . ILE B 1 9 ? 5.215 -17.172 -14.891 1 98.88 9 ILE B N 1
ATOM 2087 C CA . ILE B 1 9 ? 6.094 -16.375 -14.055 1 98.88 9 ILE B CA 1
ATOM 2088 C C . ILE B 1 9 ? 6.457 -15.078 -14.773 1 98.88 9 ILE B C 1
ATOM 2090 O O . ILE B 1 9 ? 6.953 -15.109 -15.906 1 98.88 9 ILE B O 1
ATOM 2094 N N . THR B 1 10 ? 6.211 -13.961 -14.125 1 98.69 10 THR B N 1
ATOM 2095 C CA . THR B 1 10 ? 6.551 -12.695 -14.758 1 98.69 10 THR B CA 1
ATOM 2096 C C . THR B 1 10 ? 7.957 -12.258 -14.359 1 98.69 10 THR B C 1
ATOM 2098 O O . THR B 1 10 ? 8.383 -12.469 -13.227 1 98.69 10 THR B O 1
ATOM 2101 N N . GLY B 1 11 ? 8.703 -11.656 -15.289 1 96.94 11 GLY B N 1
ATOM 2102 C CA . GLY B 1 11 ? 10.039 -11.148 -15.016 1 96.94 11 GLY B CA 1
ATOM 2103 C C . GLY B 1 11 ? 11.047 -12.25 -14.742 1 96.94 11 GLY B C 1
ATOM 2104 O O . GLY B 1 11 ? 11.523 -12.406 -13.617 1 96.94 11 GLY B O 1
ATOM 2105 N N . THR B 1 12 ? 11.57 -12.953 -15.836 1 97.5 12 THR B N 1
ATOM 2106 C CA . THR B 1 12 ? 12.375 -14.148 -15.602 1 97.5 12 THR B CA 1
ATOM 2107 C C . THR B 1 12 ? 13.742 -14.016 -16.266 1 97.5 12 THR B C 1
ATOM 2109 O O . THR B 1 12 ? 14.469 -15 -16.391 1 97.5 12 THR B O 1
ATOM 2112 N N . SER B 1 13 ? 14.094 -12.789 -16.688 1 94.81 13 SER B N 1
ATOM 2113 C CA . SER B 1 13 ? 15.344 -12.633 -17.406 1 94.81 13 SER B CA 1
ATOM 2114 C C . SER B 1 13 ? 16.547 -12.703 -16.469 1 94.81 13 SER B C 1
ATOM 2116 O O . SER B 1 13 ? 17.672 -12.906 -16.922 1 94.81 13 SER B O 1
ATOM 2118 N N . SER B 1 14 ? 16.328 -12.477 -15.172 1 91.75 14 SER B N 1
ATOM 2119 C CA . SER B 1 14 ? 17.406 -12.484 -14.195 1 91.75 14 SER B CA 1
ATOM 2120 C C . SER B 1 14 ? 16.875 -12.672 -12.781 1 91.75 14 SER B C 1
ATOM 2122 O O . SER B 1 14 ? 15.664 -12.852 -12.586 1 91.75 14 SER B O 1
ATOM 2124 N N . GLY B 1 15 ? 17.734 -12.867 -11.891 1 93.44 15 GLY B N 1
ATOM 2125 C CA . GLY B 1 15 ? 17.422 -12.773 -10.477 1 93.44 15 GLY B CA 1
ATOM 2126 C C . GLY B 1 15 ? 16.484 -13.867 -10 1 93.44 15 GLY B C 1
ATOM 2127 O O . GLY B 1 15 ? 16.641 -15.031 -10.359 1 93.44 15 GLY B O 1
ATOM 2128 N N . ILE B 1 16 ? 15.594 -13.477 -9.125 1 95.44 16 ILE B N 1
ATOM 2129 C CA . ILE B 1 16 ? 14.672 -14.406 -8.477 1 95.44 16 ILE B CA 1
ATOM 2130 C C . ILE B 1 16 ? 13.789 -15.07 -9.523 1 95.44 16 ILE B C 1
ATOM 2132 O O . ILE B 1 16 ? 13.578 -16.281 -9.477 1 95.44 16 ILE B O 1
ATOM 2136 N N . GLY B 1 17 ? 13.336 -14.297 -10.508 1 97.38 17 GLY B N 1
ATOM 2137 C CA . GLY B 1 17 ? 12.453 -14.828 -11.539 1 97.38 17 GLY B CA 1
ATOM 2138 C C . GLY B 1 17 ? 13.086 -15.945 -12.344 1 97.38 17 GLY B C 1
ATOM 2139 O O . GLY B 1 17 ? 12.445 -16.969 -12.602 1 97.38 17 GLY B O 1
ATOM 2140 N N . LEU B 1 18 ? 14.32 -15.727 -12.734 1 97.69 18 LEU B N 1
ATOM 2141 C CA . LEU B 1 18 ? 15.062 -16.75 -13.461 1 97.69 18 LEU B CA 1
ATOM 2142 C C . LEU B 1 18 ? 15.203 -18.016 -12.617 1 97.69 18 LEU B C 1
ATOM 2144 O O . LEU B 1 18 ? 14.93 -19.125 -13.094 1 97.69 18 LEU B O 1
ATOM 2148 N N . ALA B 1 19 ? 15.547 -17.828 -11.367 1 98 19 ALA B N 1
ATOM 2149 C CA . ALA B 1 19 ? 15.734 -18.969 -10.461 1 98 19 ALA B CA 1
ATOM 2150 C C . ALA B 1 19 ? 14.422 -19.719 -10.242 1 98 19 ALA B C 1
ATOM 2152 O O . ALA B 1 19 ? 14.398 -20.953 -10.203 1 98 19 ALA B O 1
ATOM 2153 N N . VAL B 1 20 ? 13.312 -18.984 -10.133 1 98.62 20 VAL B N 1
ATOM 2154 C CA . VAL B 1 20 ? 12 -19.578 -9.922 1 98.62 20 VAL B CA 1
ATOM 2155 C C . VAL B 1 20 ? 11.594 -20.375 -11.156 1 98.62 20 VAL B C 1
ATOM 2157 O O . VAL B 1 20 ? 11.094 -21.5 -11.031 1 98.62 20 VAL B O 1
ATOM 2160 N N . ALA B 1 21 ? 11.82 -19.828 -12.305 1 98.81 21 ALA B N 1
ATOM 2161 C CA . ALA B 1 21 ? 11.438 -20.5 -13.547 1 98.81 21 ALA B CA 1
ATOM 2162 C C . ALA B 1 21 ? 12.141 -21.859 -13.68 1 98.81 21 ALA B C 1
ATOM 2164 O O . ALA B 1 21 ? 11.5 -22.859 -13.969 1 98.81 21 ALA B O 1
ATOM 2165 N N . VAL B 1 22 ? 13.398 -21.875 -13.422 1 98.75 22 VAL B N 1
ATOM 2166 C CA . VAL B 1 22 ? 14.195 -23.094 -13.562 1 98.75 22 VAL B CA 1
ATOM 2167 C C . VAL B 1 22 ? 13.82 -24.078 -12.461 1 98.75 22 VAL B C 1
ATOM 2169 O O . VAL B 1 22 ? 13.633 -25.266 -12.734 1 98.75 22 VAL B O 1
ATOM 2172 N N . ALA B 1 23 ? 13.648 -23.609 -11.258 1 98.75 23 ALA B N 1
ATOM 2173 C CA . ALA B 1 23 ? 13.312 -24.469 -10.125 1 98.75 23 ALA B CA 1
ATOM 2174 C C . ALA B 1 23 ? 11.922 -25.078 -10.297 1 98.75 23 ALA B C 1
ATOM 2176 O O . ALA B 1 23 ? 11.68 -26.219 -9.898 1 98.75 23 ALA B O 1
ATOM 2177 N N . ALA B 1 24 ? 10.969 -24.312 -10.836 1 98.75 24 ALA B N 1
ATOM 2178 C CA . ALA B 1 24 ? 9.633 -24.828 -11.094 1 98.75 24 ALA B CA 1
ATOM 2179 C C . ALA B 1 24 ? 9.688 -25.984 -12.109 1 98.75 24 ALA B C 1
ATOM 2181 O O . ALA B 1 24 ? 9 -26.984 -11.945 1 98.75 24 ALA B O 1
ATOM 2182 N N . ALA B 1 25 ? 10.484 -25.812 -13.133 1 98.5 25 ALA B N 1
ATOM 2183 C CA . ALA B 1 25 ? 10.672 -26.875 -14.117 1 98.5 25 ALA B CA 1
ATOM 2184 C C . ALA B 1 25 ? 11.258 -28.125 -13.477 1 98.5 25 ALA B C 1
ATOM 2186 O O . ALA B 1 25 ? 10.82 -29.234 -13.758 1 98.5 25 ALA B O 1
ATOM 2187 N N . GLN B 1 26 ? 12.195 -27.875 -12.602 1 98.19 26 GLN B N 1
ATOM 2188 C CA . GLN B 1 26 ? 12.805 -29 -11.891 1 98.19 26 GLN B CA 1
ATOM 2189 C C . GLN B 1 26 ? 11.766 -29.734 -11.039 1 98.19 26 GLN B C 1
ATOM 2191 O O . GLN B 1 26 ? 11.859 -30.953 -10.852 1 98.19 26 GLN B O 1
ATOM 2196 N N . ALA B 1 27 ? 10.789 -29.031 -10.586 1 97.69 27 ALA B N 1
ATOM 2197 C CA . ALA B 1 27 ? 9.742 -29.594 -9.742 1 97.69 27 ALA B CA 1
ATOM 2198 C C . ALA B 1 27 ? 8.672 -30.281 -10.586 1 97.69 27 ALA B C 1
ATOM 2200 O O . ALA B 1 27 ? 7.684 -30.797 -10.047 1 97.69 27 ALA B O 1
ATOM 2201 N N . GLY B 1 28 ? 8.805 -30.203 -11.898 1 97.44 28 GLY B N 1
ATOM 2202 C CA . GLY B 1 28 ? 7.93 -30.953 -12.773 1 97.44 28 GLY B CA 1
ATOM 2203 C C . GLY B 1 28 ? 6.855 -30.109 -13.43 1 97.44 28 GLY B C 1
ATOM 2204 O O . GLY B 1 28 ? 6.004 -30.609 -14.156 1 97.44 28 GLY B O 1
ATOM 2205 N N . TRP B 1 29 ? 6.871 -28.781 -13.188 1 98.31 29 TRP B N 1
ATOM 2206 C CA . TRP B 1 29 ? 5.879 -27.891 -13.773 1 98.31 29 TRP B CA 1
ATOM 2207 C C . TRP B 1 29 ? 6.293 -27.453 -15.172 1 98.31 29 TRP B C 1
ATOM 2209 O O . TRP B 1 29 ? 7.488 -27.359 -15.477 1 98.31 29 TRP B O 1
ATOM 2219 N N . THR B 1 30 ? 5.316 -27.281 -16.047 1 98.44 30 THR B N 1
ATOM 2220 C CA . THR B 1 30 ? 5.57 -26.422 -17.219 1 98.44 30 THR B CA 1
ATOM 2221 C C . THR B 1 30 ? 5.75 -24.969 -16.797 1 98.44 30 THR B C 1
ATOM 2223 O O . THR B 1 30 ? 4.82 -24.359 -16.281 1 98.44 30 THR B O 1
ATOM 2226 N N . SER B 1 31 ? 6.938 -24.516 -17.031 1 98.75 31 SER B N 1
ATOM 2227 C CA . SER B 1 31 ? 7.293 -23.156 -16.594 1 98.75 31 SER B CA 1
ATOM 2228 C C . SER B 1 31 ? 7.207 -22.172 -17.734 1 98.75 31 SER B C 1
ATOM 2230 O O . SER B 1 31 ? 8.062 -22.156 -18.625 1 98.75 31 SER B O 1
ATOM 2232 N N . VAL B 1 32 ? 6.168 -21.359 -17.781 1 98.81 32 VAL B N 1
ATOM 2233 C CA . VAL B 1 32 ? 6.066 -20.266 -18.734 1 98.81 32 VAL B CA 1
ATOM 2234 C C . VAL B 1 32 ? 6.82 -19.047 -18.203 1 98.81 32 VAL B C 1
ATOM 2236 O O . VAL B 1 32 ? 6.293 -18.281 -17.375 1 98.81 32 VAL B O 1
ATOM 2239 N N . ALA B 1 33 ? 8.023 -18.906 -18.703 1 98.81 33 ALA B N 1
ATOM 2240 C CA . ALA B 1 33 ? 8.938 -17.844 -18.281 1 98.81 33 ALA B CA 1
ATOM 2241 C C . ALA B 1 33 ? 8.773 -16.594 -19.156 1 98.81 33 ALA B C 1
ATOM 2243 O O . ALA B 1 33 ? 9.094 -16.625 -20.344 1 98.81 33 ALA B O 1
ATOM 2244 N N . THR B 1 34 ? 8.336 -15.477 -18.547 1 98.75 34 THR B N 1
ATOM 2245 C CA . THR B 1 34 ? 8.047 -14.312 -19.391 1 98.75 34 THR B CA 1
ATOM 2246 C C . THR B 1 34 ? 9.055 -13.195 -19.141 1 98.75 34 THR B C 1
ATOM 2248 O O . THR B 1 34 ? 9.672 -13.141 -18.078 1 98.75 34 THR B O 1
ATOM 2251 N N . MET B 1 35 ? 9.25 -12.43 -20.109 1 97.94 35 MET B N 1
ATOM 2252 C CA . MET B 1 35 ? 10.109 -11.25 -20.094 1 97.94 35 MET B CA 1
ATOM 2253 C C . MET B 1 35 ? 9.695 -10.266 -21.172 1 97.94 35 MET B C 1
ATOM 2255 O O . MET B 1 35 ? 9 -10.633 -22.125 1 97.94 35 MET B O 1
ATOM 2259 N N . ARG B 1 36 ? 10 -9.039 -21.031 1 96.06 36 ARG B N 1
ATOM 2260 C CA . ARG B 1 36 ? 9.641 -8.008 -22 1 96.06 36 ARG B CA 1
ATOM 2261 C C . ARG B 1 36 ? 10.359 -8.219 -23.328 1 96.06 36 ARG B C 1
ATOM 2263 O O . ARG B 1 36 ? 9.781 -8.016 -24.391 1 96.06 36 ARG B O 1
ATOM 2270 N N . ASP B 1 37 ? 11.57 -8.594 -23.141 1 97.12 37 ASP B N 1
ATOM 2271 C CA . ASP B 1 37 ? 12.438 -8.852 -24.281 1 97.12 37 ASP B CA 1
ATOM 2272 C C . ASP B 1 37 ? 12.93 -10.297 -24.297 1 97.12 37 ASP B C 1
ATOM 2274 O O . ASP B 1 37 ? 13.859 -10.641 -23.562 1 97.12 37 ASP B O 1
ATOM 2278 N N . THR B 1 38 ? 12.414 -11.078 -25.188 1 97.94 38 THR B N 1
ATOM 2279 C CA . THR B 1 38 ? 12.695 -12.508 -25.203 1 97.94 38 THR B CA 1
ATOM 2280 C C . THR B 1 38 ? 14.117 -12.773 -25.688 1 97.94 38 THR B C 1
ATOM 2282 O O . THR B 1 38 ? 14.641 -13.875 -25.531 1 97.94 38 THR B O 1
ATOM 2285 N N . ALA B 1 39 ? 14.727 -11.758 -26.203 1 97.75 39 ALA B N 1
ATOM 2286 C CA . ALA B 1 39 ? 16.125 -11.898 -26.609 1 97.75 39 ALA B CA 1
ATOM 2287 C C . ALA B 1 39 ? 17.031 -12.023 -25.391 1 97.75 39 ALA B C 1
ATOM 2289 O O . ALA B 1 39 ? 18.188 -12.445 -25.516 1 97.75 39 ALA B O 1
ATOM 2290 N N . LYS B 1 40 ? 16.516 -11.758 -24.234 1 96.94 40 LYS B N 1
ATOM 2291 C CA . LYS B 1 40 ? 17.297 -11.805 -23 1 96.94 40 LYS B CA 1
ATOM 2292 C C . LYS B 1 40 ? 17.125 -13.156 -22.312 1 96.94 40 LYS B C 1
ATOM 2294 O O . LYS B 1 40 ? 17.484 -13.297 -21.141 1 96.94 40 LYS B O 1
ATOM 2299 N N . ALA B 1 41 ? 16.688 -14.164 -23.031 1 98.25 41 ALA B N 1
ATOM 2300 C CA . ALA B 1 41 ? 16.375 -15.453 -22.438 1 98.25 41 ALA B CA 1
ATOM 2301 C C . ALA B 1 41 ? 17.641 -16.312 -22.297 1 98.25 41 ALA B C 1
ATOM 2303 O O . ALA B 1 41 ? 17.594 -17.406 -21.719 1 98.25 41 ALA B O 1
ATOM 2304 N N . GLY B 1 42 ? 18.734 -15.828 -22.75 1 97.94 42 GLY B N 1
ATOM 2305 C CA . GLY B 1 42 ? 19.953 -16.625 -22.812 1 97.94 42 GLY B CA 1
ATOM 2306 C C . GLY B 1 42 ? 20.359 -17.219 -21.484 1 97.94 42 GLY B C 1
ATOM 2307 O O . GLY B 1 42 ? 20.562 -18.422 -21.375 1 97.94 42 GLY B O 1
ATOM 2308 N N . ALA B 1 43 ? 20.438 -16.375 -20.453 1 97.44 43 ALA B N 1
ATOM 2309 C CA . ALA B 1 43 ? 20.859 -16.844 -19.141 1 97.44 43 ALA B CA 1
ATOM 2310 C C . ALA B 1 43 ? 19.875 -17.875 -18.578 1 97.44 43 ALA B C 1
ATOM 2312 O O . ALA B 1 43 ? 20.297 -18.859 -17.953 1 97.44 43 ALA B O 1
ATOM 2313 N N . LEU B 1 44 ? 18.656 -17.688 -18.812 1 98.31 44 LEU B N 1
ATOM 2314 C CA . LEU B 1 44 ? 17.609 -18.594 -18.359 1 98.31 44 LEU B CA 1
ATOM 2315 C C . LEU B 1 44 ? 17.719 -19.953 -19.047 1 98.31 44 LEU B C 1
ATOM 2317 O O . LEU B 1 44 ? 17.703 -21 -18.391 1 98.31 44 LEU B O 1
ATOM 2321 N N . LEU B 1 45 ? 17.844 -19.922 -20.312 1 98.5 45 LEU B N 1
ATOM 2322 C CA . LEU B 1 45 ? 17.906 -21.156 -21.094 1 98.5 45 LEU B CA 1
ATOM 2323 C C . LEU B 1 45 ? 19.188 -21.922 -20.797 1 98.5 45 LEU B C 1
ATOM 2325 O O . LEU B 1 45 ? 19.188 -23.156 -20.766 1 98.5 45 LEU B O 1
ATOM 2329 N N . LYS B 1 46 ? 20.266 -21.203 -20.562 1 98.56 46 LYS B N 1
ATOM 2330 C CA . LYS B 1 46 ? 21.516 -21.859 -20.172 1 98.56 46 LYS B CA 1
ATOM 2331 C C . LYS B 1 46 ? 21.359 -22.578 -18.828 1 98.56 46 LYS B C 1
ATOM 2333 O O . LYS B 1 46 ? 21.766 -23.734 -18.703 1 98.56 46 LYS B O 1
ATOM 2338 N N . ALA B 1 47 ? 20.781 -21.906 -17.875 1 98.19 47 ALA B N 1
ATOM 2339 C CA . ALA B 1 47 ? 20.562 -22.516 -16.562 1 98.19 47 ALA B CA 1
ATOM 2340 C C . ALA B 1 47 ? 19.656 -23.734 -16.672 1 98.19 47 ALA B C 1
ATOM 2342 O O . ALA B 1 47 ? 19.906 -24.75 -16.016 1 98.19 47 ALA B O 1
ATOM 2343 N N . ALA B 1 48 ? 18.656 -23.719 -17.469 1 98.56 48 ALA B N 1
ATOM 2344 C CA . ALA B 1 48 ? 17.734 -24.828 -17.672 1 98.56 48 ALA B CA 1
ATOM 2345 C C . ALA B 1 48 ? 18.453 -26.016 -18.312 1 98.56 48 ALA B C 1
ATOM 2347 O O . ALA B 1 48 ? 18.219 -27.172 -17.922 1 98.56 48 ALA B O 1
ATOM 2348 N N . ALA B 1 49 ? 19.25 -25.703 -19.234 1 98.5 49 ALA B N 1
ATOM 2349 C CA . ALA B 1 49 ? 20 -26.734 -19.938 1 98.5 49 ALA B CA 1
ATOM 2350 C C . ALA B 1 49 ? 20.938 -27.469 -18.984 1 98.5 49 ALA B C 1
ATOM 2352 O O . ALA B 1 49 ? 21.062 -28.703 -19.047 1 98.5 49 ALA B O 1
ATOM 2353 N N . GLU B 1 50 ? 21.562 -26.688 -18.219 1 98.06 50 GLU B N 1
ATOM 2354 C CA . GLU B 1 50 ? 22.5 -27.25 -17.266 1 98.06 50 GLU B CA 1
ATOM 2355 C C . GLU B 1 50 ? 21.812 -28.234 -16.328 1 98.06 50 GLU B C 1
ATOM 2357 O O . GLU B 1 50 ? 22.438 -29.203 -15.859 1 98.06 50 GLU B O 1
ATOM 2362 N N . LEU B 1 51 ? 20.562 -28.031 -16.094 1 97.5 51 LEU B N 1
ATOM 2363 C CA . LEU B 1 51 ? 19.828 -28.859 -15.148 1 97.5 51 LEU B CA 1
ATOM 2364 C C . LEU B 1 51 ? 18.953 -29.875 -15.883 1 97.5 51 LEU B C 1
ATOM 2366 O O . LEU B 1 51 ? 18.234 -30.641 -15.25 1 97.5 51 LEU B O 1
ATOM 2370 N N . GLY B 1 52 ? 18.906 -29.828 -17.219 1 97.94 52 GLY B N 1
ATOM 2371 C CA . GLY B 1 52 ? 18.203 -30.812 -18.047 1 97.94 52 GLY B CA 1
ATOM 2372 C C . GLY B 1 52 ? 16.703 -30.609 -18.062 1 97.94 52 GLY B C 1
ATOM 2373 O O . GLY B 1 52 ? 15.938 -31.562 -18.125 1 97.94 52 GLY B O 1
ATOM 2374 N N . VAL B 1 53 ? 16.281 -29.328 -17.953 1 98.06 53 VAL B N 1
ATOM 2375 C CA . VAL B 1 53 ? 14.844 -29.109 -17.859 1 98.06 53 VAL B CA 1
ATOM 2376 C C . VAL B 1 53 ? 14.391 -28.156 -18.953 1 98.06 53 VAL B C 1
ATOM 2378 O O . VAL B 1 53 ? 13.344 -27.516 -18.844 1 98.06 53 VAL B O 1
ATOM 2381 N N . THR B 1 54 ? 15.148 -27.922 -20 1 98.19 54 THR B N 1
ATOM 2382 C CA . THR B 1 54 ? 14.836 -26.984 -21.062 1 98.19 54 THR B CA 1
ATOM 2383 C C . THR B 1 54 ? 13.484 -27.297 -21.688 1 98.19 54 THR B C 1
ATOM 2385 O O . THR B 1 54 ? 12.758 -26.391 -22.109 1 98.19 54 THR B O 1
ATOM 2388 N N . ASP B 1 55 ? 13.117 -28.578 -21.719 1 97.25 55 ASP B N 1
ATOM 2389 C CA . ASP B 1 55 ? 11.891 -29.016 -22.391 1 97.25 55 ASP B CA 1
ATOM 2390 C C . ASP B 1 55 ? 10.656 -28.516 -21.625 1 97.25 55 ASP B C 1
ATOM 2392 O O . ASP B 1 55 ? 9.547 -28.531 -22.172 1 97.25 55 ASP B O 1
ATOM 2396 N N . ARG B 1 56 ? 10.883 -28.062 -20.391 1 97.81 56 ARG B N 1
ATOM 2397 C CA . ARG B 1 56 ? 9.75 -27.625 -19.578 1 97.81 56 ARG B CA 1
ATOM 2398 C C . ARG B 1 56 ? 9.695 -26.109 -19.484 1 97.81 56 ARG B C 1
ATOM 2400 O O . ARG B 1 56 ? 8.797 -25.547 -18.844 1 97.81 56 ARG B O 1
ATOM 2407 N N . ILE B 1 57 ? 10.602 -25.422 -20.109 1 98.56 57 ILE B N 1
ATOM 2408 C CA . ILE B 1 57 ? 10.633 -23.969 -20.125 1 98.56 57 ILE B CA 1
ATOM 2409 C C . ILE B 1 57 ? 9.984 -23.438 -21.391 1 98.56 57 ILE B C 1
ATOM 2411 O O . ILE B 1 57 ? 10.328 -23.875 -22.5 1 98.56 57 ILE B O 1
ATOM 2415 N N . ARG B 1 58 ? 9.016 -22.609 -21.281 1 98.5 58 ARG B N 1
ATOM 2416 C CA . ARG B 1 58 ? 8.406 -21.875 -22.391 1 98.5 58 ARG B CA 1
ATOM 2417 C C . ARG B 1 58 ? 8.641 -20.375 -22.234 1 98.5 58 ARG B C 1
ATOM 2419 O O . ARG B 1 58 ? 8.078 -19.734 -21.344 1 98.5 58 ARG B O 1
ATOM 2426 N N . VAL B 1 59 ? 9.469 -19.797 -23.094 1 98.75 59 VAL B N 1
ATOM 2427 C CA . VAL B 1 59 ? 9.758 -18.375 -23.031 1 98.75 59 VAL B CA 1
ATOM 2428 C C . VAL B 1 59 ? 8.695 -17.594 -23.797 1 98.75 59 VAL B C 1
ATOM 2430 O O . VAL B 1 59 ? 8.422 -17.906 -24.969 1 98.75 59 VAL B O 1
ATOM 2433 N N . LYS B 1 60 ? 8.055 -16.625 -23.188 1 98.69 60 LYS B N 1
ATOM 2434 C CA . LYS B 1 60 ? 7.043 -15.797 -23.828 1 98.69 60 LYS B CA 1
ATOM 2435 C C . LYS B 1 60 ? 7.234 -14.32 -23.484 1 98.69 60 LYS B C 1
ATOM 2437 O O . LYS B 1 60 ? 7.816 -13.992 -22.453 1 98.69 60 LYS B O 1
ATOM 2442 N N . ARG B 1 61 ? 6.762 -13.508 -24.344 1 98.56 61 ARG B N 1
ATOM 2443 C CA . ARG B 1 61 ? 6.801 -12.07 -24.094 1 98.56 61 ARG B CA 1
ATOM 2444 C C . ARG B 1 61 ? 5.637 -11.641 -23.219 1 98.56 61 ARG B C 1
ATOM 2446 O O . ARG B 1 61 ? 4.488 -12.023 -23.453 1 98.56 61 ARG B O 1
ATOM 2453 N N . LEU B 1 62 ? 5.934 -10.898 -22.234 1 98.38 62 LEU B N 1
ATOM 2454 C CA . LEU B 1 62 ? 4.914 -10.289 -21.391 1 98.38 62 LEU B CA 1
ATOM 2455 C C . LEU B 1 62 ? 5.453 -9.031 -20.703 1 98.38 62 LEU B C 1
ATOM 2457 O O . LEU B 1 62 ? 6.523 -9.062 -20.094 1 98.38 62 LEU B O 1
ATOM 2461 N N . ASP B 1 63 ? 4.848 -7.941 -20.969 1 97.62 63 ASP B N 1
ATOM 2462 C CA . ASP B 1 63 ? 5.047 -6.703 -20.219 1 97.62 63 ASP B CA 1
ATOM 2463 C C . ASP B 1 63 ? 3.885 -6.434 -19.266 1 97.62 63 ASP B C 1
ATOM 2465 O O . ASP B 1 63 ? 2.771 -6.141 -19.719 1 97.62 63 ASP B O 1
ATOM 2469 N N . VAL B 1 64 ? 4.195 -6.48 -18 1 96.69 64 VAL B N 1
ATOM 2470 C CA . VAL B 1 64 ? 3.131 -6.406 -17 1 96.69 64 VAL B CA 1
ATOM 2471 C C . VAL B 1 64 ? 2.496 -5.02 -17.016 1 96.69 64 VAL B C 1
ATOM 2473 O O . VAL B 1 64 ? 1.417 -4.816 -16.453 1 96.69 64 VAL B O 1
ATOM 2476 N N . ALA B 1 65 ? 3.127 -4.027 -17.609 1 94.62 65 ALA B N 1
ATOM 2477 C CA . ALA B 1 65 ? 2.58 -2.676 -17.703 1 94.62 65 ALA B CA 1
ATOM 2478 C C . ALA B 1 65 ? 1.647 -2.537 -18.891 1 94.62 65 ALA B C 1
ATOM 2480 O O . ALA B 1 65 ? 1.067 -1.472 -19.125 1 94.62 65 ALA B O 1
ATOM 2481 N N . GLU B 1 66 ? 1.494 -3.635 -19.672 1 96.31 66 GLU B N 1
ATOM 2482 C CA . GLU B 1 66 ? 0.639 -3.619 -20.844 1 96.31 66 GLU B CA 1
ATOM 2483 C C . GLU B 1 66 ? -0.434 -4.699 -20.766 1 96.31 66 GLU B C 1
ATOM 2485 O O . GLU B 1 66 ? -0.16 -5.875 -21.031 1 96.31 66 GLU B O 1
ATOM 2490 N N . ALA B 1 67 ? -1.631 -4.309 -20.594 1 94.5 67 ALA B N 1
ATOM 2491 C CA . ALA B 1 67 ? -2.748 -5.234 -20.422 1 94.5 67 ALA B CA 1
ATOM 2492 C C . ALA B 1 67 ? -2.885 -6.156 -21.625 1 94.5 67 ALA B C 1
ATOM 2494 O O . ALA B 1 67 ? -3.176 -7.348 -21.469 1 94.5 67 ALA B O 1
ATOM 2495 N N . ASP B 1 68 ? -2.674 -5.602 -22.75 1 96.56 68 ASP B N 1
ATOM 2496 C CA . ASP B 1 68 ? -2.793 -6.402 -23.969 1 96.56 68 ASP B CA 1
ATOM 2497 C C . ASP B 1 68 ? -1.715 -7.484 -24.016 1 96.56 68 ASP B C 1
ATOM 2499 O O . ASP B 1 68 ? -1.96 -8.586 -24.516 1 96.56 68 ASP B O 1
ATOM 2503 N N . SER B 1 69 ? -0.549 -7.117 -23.578 1 98.06 69 SER B N 1
ATOM 2504 C CA . SER B 1 69 ? 0.547 -8.078 -23.516 1 98.06 69 SER B CA 1
ATOM 2505 C C . SER B 1 69 ? 0.214 -9.242 -22.578 1 98.06 69 SER B C 1
ATOM 2507 O O . SER B 1 69 ? 0.465 -10.398 -22.922 1 98.06 69 SER B O 1
ATOM 2509 N N . ILE B 1 70 ? -0.379 -8.992 -21.5 1 98.25 70 ILE B N 1
ATOM 2510 C CA . ILE B 1 70 ? -0.78 -9.992 -20.516 1 98.25 70 ILE B CA 1
ATOM 2511 C C . ILE B 1 70 ? -1.84 -10.914 -21.109 1 98.25 70 ILE B C 1
ATOM 2513 O O . ILE B 1 70 ? -1.716 -12.141 -21.062 1 98.25 70 ILE B O 1
ATOM 2517 N N . ALA B 1 71 ? -2.811 -10.289 -21.719 1 97.62 71 ALA B N 1
ATOM 2518 C CA . ALA B 1 71 ? -3.908 -11.055 -22.312 1 97.62 71 ALA B CA 1
ATOM 2519 C C . ALA B 1 71 ? -3.402 -11.984 -23.406 1 97.62 71 ALA B C 1
ATOM 2521 O O . ALA B 1 71 ? -3.799 -13.156 -23.469 1 97.62 71 ALA B O 1
ATOM 2522 N N . ALA B 1 72 ? -2.582 -11.469 -24.25 1 98.38 72 ALA B N 1
ATOM 2523 C CA . ALA B 1 72 ? -2.037 -12.258 -25.344 1 98.38 72 ALA B CA 1
ATOM 2524 C C . ALA B 1 72 ? -1.245 -13.453 -24.828 1 98.38 72 ALA B C 1
ATOM 2526 O O . ALA B 1 72 ? -1.381 -14.562 -25.328 1 98.38 72 ALA B O 1
ATOM 2527 N N . CYS B 1 73 ? -0.458 -13.219 -23.828 1 98.69 73 CYS B N 1
ATOM 2528 C CA . CYS B 1 73 ? 0.346 -14.289 -23.25 1 98.69 73 CYS B CA 1
ATOM 2529 C C . CYS B 1 73 ? -0.541 -15.367 -22.641 1 98.69 73 CYS B C 1
ATOM 2531 O O . CYS B 1 73 ? -0.321 -16.562 -22.859 1 98.69 73 CYS B O 1
ATOM 2533 N N . LEU B 1 74 ? -1.532 -14.977 -21.891 1 98.5 74 LEU B N 1
ATOM 2534 C CA . LEU B 1 74 ? -2.428 -15.93 -21.25 1 98.5 74 LEU B CA 1
ATOM 2535 C C . LEU B 1 74 ? -3.221 -16.719 -22.281 1 98.5 74 LEU B C 1
ATOM 2537 O O . LEU B 1 74 ? -3.438 -17.922 -22.109 1 98.5 74 LEU B O 1
ATOM 2541 N N . ASP B 1 75 ? -3.631 -16.047 -23.312 1 98.25 75 ASP B N 1
ATOM 2542 C CA . ASP B 1 75 ? -4.32 -16.734 -24.391 1 98.25 75 ASP B CA 1
ATOM 2543 C C . ASP B 1 75 ? -3.443 -17.828 -24.984 1 98.25 75 ASP B C 1
ATOM 2545 O O . ASP B 1 75 ? -3.916 -18.938 -25.25 1 98.25 75 ASP B O 1
ATOM 2549 N N . GLU B 1 76 ? -2.234 -17.531 -25.219 1 98.38 76 GLU B N 1
ATOM 2550 C CA . GLU B 1 76 ? -1.298 -18.516 -25.75 1 98.38 76 GLU B CA 1
ATOM 2551 C C . GLU B 1 76 ? -1.124 -19.688 -24.781 1 98.38 76 GLU B C 1
ATOM 2553 O O . GLU B 1 76 ? -1.101 -20.844 -25.203 1 98.38 76 GLU B O 1
ATOM 2558 N N . VAL B 1 77 ? -0.964 -19.375 -23.5 1 98.31 77 VAL B N 1
ATOM 2559 C CA . VAL B 1 77 ? -0.771 -20.391 -22.484 1 98.31 77 VAL B CA 1
ATOM 2560 C C . VAL B 1 77 ? -1.969 -21.344 -22.469 1 98.31 77 VAL B C 1
ATOM 2562 O O . VAL B 1 77 ? -1.802 -22.562 -22.453 1 98.31 77 VAL B O 1
ATOM 2565 N N . ILE B 1 78 ? -3.16 -20.781 -22.516 1 97.94 78 ILE B N 1
ATOM 2566 C CA . ILE B 1 78 ? -4.375 -21.578 -22.438 1 97.94 78 ILE B CA 1
ATOM 2567 C C . ILE B 1 78 ? -4.527 -22.391 -23.719 1 97.94 78 ILE B C 1
ATOM 2569 O O . ILE B 1 78 ? -4.914 -23.562 -23.672 1 97.94 78 ILE B O 1
ATOM 2573 N N . THR B 1 79 ? -4.23 -21.781 -24.812 1 97.56 79 THR B N 1
ATOM 2574 C CA . THR B 1 79 ? -4.312 -22.469 -26.094 1 97.56 79 THR B CA 1
ATOM 2575 C C . THR B 1 79 ? -3.338 -23.656 -26.125 1 97.56 79 THR B C 1
ATOM 2577 O O . THR B 1 79 ? -3.695 -24.75 -26.578 1 97.56 79 THR B O 1
ATOM 2580 N N . GLU B 1 80 ? -2.184 -23.5 -25.609 1 97.06 80 GLU B N 1
ATOM 2581 C CA . GLU B 1 80 ? -1.111 -24.484 -25.719 1 97.06 80 GLU B CA 1
ATOM 2582 C C . GLU B 1 80 ? -1.248 -25.562 -24.656 1 97.06 80 GLU B C 1
ATOM 2584 O O . GLU B 1 80 ? -0.937 -26.734 -24.922 1 97.06 80 GLU B O 1
ATOM 2589 N N . HIS B 1 81 ? -1.68 -25.172 -23.484 1 96.56 81 HIS B N 1
ATOM 2590 C CA . HIS B 1 81 ? -1.588 -26.109 -22.375 1 96.56 81 HIS B CA 1
ATOM 2591 C C . HIS B 1 81 ? -2.969 -26.453 -21.828 1 96.56 81 HIS B C 1
ATOM 2593 O O . HIS B 1 81 ? -3.117 -27.406 -21.062 1 96.56 81 HIS B O 1
ATOM 2599 N N . GLY B 1 82 ? -3.994 -25.641 -22.156 1 96 82 GLY B N 1
ATOM 2600 C CA . GLY B 1 82 ? -5.371 -25.922 -21.766 1 96 82 GLY B CA 1
ATOM 2601 C C . GLY B 1 82 ? -5.68 -25.516 -20.344 1 96 82 GLY B C 1
ATOM 2602 O O . GLY B 1 82 ? -6.828 -25.594 -19.906 1 96 82 GLY B O 1
ATOM 2603 N N . ARG B 1 83 ? -4.578 -25.109 -19.609 1 96.19 83 ARG B N 1
ATOM 2604 C CA . ARG B 1 83 ? -4.793 -24.812 -18.188 1 96.19 83 ARG B CA 1
ATOM 2605 C C . ARG B 1 83 ? -3.723 -23.859 -17.672 1 96.19 83 ARG B C 1
ATOM 2607 O O . ARG B 1 83 ? -2.656 -23.719 -18.281 1 96.19 83 ARG B O 1
ATOM 2614 N N . LEU B 1 84 ? -4.027 -23.188 -16.609 1 98.44 84 LEU B N 1
ATOM 2615 C CA . LEU B 1 84 ? -3.115 -22.453 -15.75 1 98.44 84 LEU B CA 1
ATOM 2616 C C . LEU B 1 84 ? -3.334 -22.812 -14.289 1 98.44 84 LEU B C 1
ATOM 2618 O O . LEU B 1 84 ? -4.449 -22.703 -13.773 1 98.44 84 LEU B O 1
ATOM 2622 N N . ASP B 1 85 ? -2.252 -23.219 -13.672 1 98.69 85 ASP B N 1
ATOM 2623 C CA . ASP B 1 85 ? -2.396 -23.719 -12.305 1 98.69 85 ASP B CA 1
ATOM 2624 C C . ASP B 1 85 ? -1.804 -22.734 -11.297 1 98.69 85 ASP B C 1
ATOM 2626 O O . ASP B 1 85 ? -2.121 -22.797 -10.109 1 98.69 85 ASP B O 1
ATOM 2630 N N . ALA B 1 86 ? -0.914 -21.859 -11.781 1 98.88 86 ALA B N 1
ATOM 2631 C CA . ALA B 1 86 ? -0.337 -20.859 -10.883 1 98.88 86 ALA B CA 1
ATOM 2632 C C . ALA B 1 86 ? 0.15 -19.641 -11.648 1 98.88 86 ALA B C 1
ATOM 2634 O O . ALA B 1 86 ? 0.585 -19.75 -12.797 1 98.88 86 ALA B O 1
ATOM 2635 N N . LEU B 1 87 ? 0.014 -18.547 -11.086 1 98.88 87 LEU B N 1
ATOM 2636 C CA . LEU B 1 87 ? 0.665 -17.297 -11.477 1 98.88 87 LEU B CA 1
ATOM 2637 C C . LEU B 1 87 ? 1.67 -16.859 -10.414 1 98.88 87 LEU B C 1
ATOM 2639 O O . LEU B 1 87 ? 1.333 -16.766 -9.234 1 98.88 87 LEU B O 1
ATOM 2643 N N . VAL B 1 88 ? 2.922 -16.672 -10.82 1 98.94 88 VAL B N 1
ATOM 2644 C CA . VAL B 1 88 ? 3.918 -16.047 -9.953 1 98.94 88 VAL B CA 1
ATOM 2645 C C . VAL B 1 88 ? 4.195 -14.625 -10.43 1 98.94 88 VAL B C 1
ATOM 2647 O O . VAL B 1 88 ? 4.875 -14.422 -11.445 1 98.94 88 VAL B O 1
ATOM 2650 N N . ASN B 1 89 ? 3.633 -13.688 -9.727 1 98.69 89 ASN B N 1
ATOM 2651 C CA . ASN B 1 89 ? 3.982 -12.289 -9.938 1 98.69 89 ASN B CA 1
ATOM 2652 C C . ASN B 1 89 ? 5.359 -11.961 -9.359 1 98.69 89 ASN B C 1
ATOM 2654 O O . ASN B 1 89 ? 5.508 -11.797 -8.148 1 98.69 89 ASN B O 1
ATOM 2658 N N . ASN B 1 90 ? 6.312 -11.766 -10.211 1 97.44 90 ASN B N 1
ATOM 2659 C CA . ASN B 1 90 ? 7.684 -11.523 -9.766 1 97.44 90 ASN B CA 1
ATOM 2660 C C . ASN B 1 90 ? 8.258 -10.258 -10.398 1 97.44 90 ASN B C 1
ATOM 2662 O O . ASN B 1 90 ? 9.172 -9.641 -9.836 1 97.44 90 ASN B O 1
ATOM 2666 N N . ALA B 1 91 ? 7.688 -9.883 -11.57 1 87.44 91 ALA B N 1
ATOM 2667 C CA . ALA B 1 91 ? 8.195 -8.688 -12.242 1 87.44 91 ALA B CA 1
ATOM 2668 C C . ALA B 1 91 ? 8.125 -7.477 -11.32 1 87.44 91 ALA B C 1
ATOM 2670 O O . ALA B 1 91 ? 7.145 -7.297 -10.594 1 87.44 91 ALA B O 1
ATOM 2671 N N . GLY B 1 92 ? 9.172 -6.719 -11.227 1 83.5 92 GLY B N 1
ATOM 2672 C CA . GLY B 1 92 ? 9.25 -5.523 -10.406 1 83.5 92 GLY B CA 1
ATOM 2673 C C . GLY B 1 92 ? 10.539 -4.746 -10.602 1 83.5 92 GLY B C 1
ATOM 2674 O O . GLY B 1 92 ? 11.461 -5.219 -11.266 1 83.5 92 GLY B O 1
ATOM 2675 N N . ALA B 1 93 ? 10.586 -3.545 -10.227 1 74.12 93 ALA B N 1
ATOM 2676 C CA . ALA B 1 93 ? 11.742 -2.654 -10.328 1 74.12 93 ALA B CA 1
ATOM 2677 C C . ALA B 1 93 ? 11.844 -1.755 -9.102 1 74.12 93 ALA B C 1
ATOM 2679 O O . ALA B 1 93 ? 10.875 -1.095 -8.719 1 74.12 93 ALA B O 1
ATOM 2680 N N . ALA B 1 94 ? 13.031 -1.807 -8.469 1 68.56 94 ALA B N 1
ATOM 2681 C CA . ALA B 1 94 ? 13.273 -0.886 -7.363 1 68.56 94 ALA B CA 1
ATOM 2682 C C . ALA B 1 94 ? 13.734 0.476 -7.875 1 68.56 94 ALA B C 1
ATOM 2684 O O . ALA B 1 94 ? 14.398 0.565 -8.914 1 68.56 94 ALA B O 1
ATOM 2685 N N . ARG B 1 95 ? 13.328 1.53 -7.285 1 67 95 ARG B N 1
ATOM 2686 C CA . ARG B 1 95 ? 13.773 2.895 -7.547 1 67 95 ARG B CA 1
ATOM 2687 C C . ARG B 1 95 ?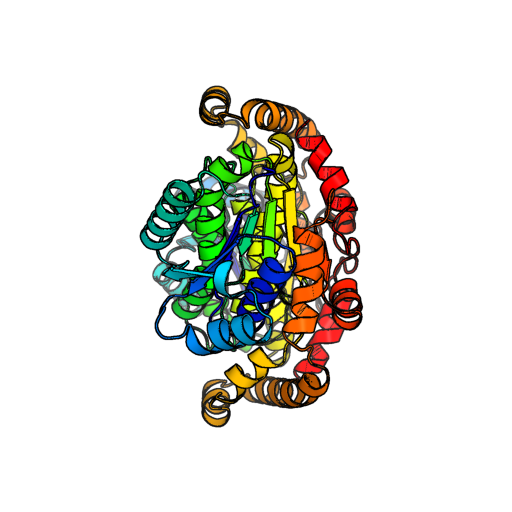 14.102 3.621 -6.246 1 67 95 ARG B C 1
ATOM 2689 O O . ARG B 1 95 ? 13.266 3.703 -5.344 1 67 95 ARG B O 1
ATOM 2696 N N . VAL B 1 96 ? 15.328 4.105 -6.191 1 67.62 96 VAL B N 1
ATOM 2697 C CA . VAL B 1 96 ? 15.742 4.871 -5.023 1 67.62 96 VAL B CA 1
ATOM 2698 C C . VAL B 1 96 ? 15.461 6.355 -5.25 1 67.62 96 VAL B C 1
ATOM 2700 O O . VAL B 1 96 ? 15.695 6.879 -6.34 1 67.62 96 VAL B O 1
ATOM 2703 N N . GLY B 1 97 ? 14.867 7.133 -4.234 1 70.69 97 GLY B N 1
ATOM 2704 C CA . GLY B 1 97 ? 14.648 8.57 -4.258 1 70.69 97 GLY B CA 1
ATOM 2705 C C . GLY B 1 97 ? 13.711 9.047 -3.168 1 70.69 97 GLY B C 1
ATOM 2706 O O . GLY B 1 97 ? 12.875 8.281 -2.682 1 70.69 97 GLY B O 1
ATOM 2707 N N . THR B 1 98 ? 14.008 10.258 -2.719 1 72 98 THR B N 1
ATOM 2708 C CA . THR B 1 98 ? 13.078 10.875 -1.775 1 72 98 THR B CA 1
ATOM 2709 C C . THR B 1 98 ? 11.938 11.57 -2.514 1 72 98 THR B C 1
ATOM 2711 O O . THR B 1 98 ? 12.055 11.867 -3.703 1 72 98 THR B O 1
ATOM 2714 N N . LEU B 1 99 ? 10.859 11.781 -1.715 1 73 99 LEU B N 1
ATOM 2715 C CA . LEU B 1 99 ? 9.641 12.344 -2.277 1 73 99 LEU B CA 1
ATOM 2716 C C . LEU B 1 99 ? 9.93 13.672 -2.969 1 73 99 LEU B C 1
ATOM 2718 O O . LEU B 1 99 ? 9.414 13.93 -4.062 1 73 99 LEU B O 1
ATOM 2722 N N . GLU B 1 100 ? 10.781 14.469 -2.355 1 75.62 100 GLU B N 1
ATOM 2723 C CA . GLU B 1 100 ? 11.023 15.773 -2.957 1 75.62 100 GLU B CA 1
ATOM 2724 C C . GLU B 1 100 ? 11.875 15.664 -4.215 1 75.62 100 GLU B C 1
ATOM 2726 O O . GLU B 1 100 ? 11.844 16.547 -5.078 1 75.62 100 GLU B O 1
ATOM 2731 N N . GLN B 1 101 ? 12.531 14.531 -4.309 1 77.19 101 GLN B N 1
ATOM 2732 C CA . GLN B 1 101 ? 13.422 14.312 -5.441 1 77.19 101 GLN B CA 1
ATOM 2733 C C . GLN B 1 101 ? 12.719 13.539 -6.555 1 77.19 101 GLN B C 1
ATOM 2735 O O . GLN B 1 101 ? 13.18 13.531 -7.695 1 77.19 101 GLN B O 1
ATOM 2740 N N . LEU B 1 102 ? 11.672 12.953 -6.109 1 81.06 102 LEU B N 1
ATOM 2741 C CA . LEU B 1 102 ? 10.898 12.172 -7.066 1 81.06 102 LEU B CA 1
ATOM 2742 C C . LEU B 1 102 ? 9.727 12.984 -7.617 1 81.06 102 LEU B C 1
ATOM 2744 O O . LEU B 1 102 ? 9 13.625 -6.859 1 81.06 102 LEU B O 1
ATOM 2748 N N . SER B 1 103 ? 9.641 12.977 -8.922 1 86.38 103 SER B N 1
ATOM 2749 C CA . SER B 1 103 ? 8.422 13.531 -9.5 1 86.38 103 SER B CA 1
ATOM 2750 C C . SER B 1 103 ? 7.227 12.617 -9.266 1 86.38 103 SER B C 1
ATOM 2752 O O . SER B 1 103 ? 7.398 11.438 -8.938 1 86.38 103 SER B O 1
ATOM 2754 N N . LEU B 1 104 ? 6.094 13.203 -9.352 1 91 104 LEU B N 1
ATOM 2755 C CA . LEU B 1 104 ? 4.898 12.383 -9.258 1 91 104 LEU B CA 1
ATOM 2756 C C . LEU B 1 104 ? 4.906 11.281 -10.32 1 91 104 LEU B C 1
ATOM 2758 O O . LEU B 1 104 ? 4.434 10.172 -10.07 1 91 104 LEU B O 1
ATOM 2762 N N . ASP B 1 105 ? 5.477 11.594 -11.43 1 91.31 105 ASP B N 1
ATOM 2763 C CA . ASP B 1 105 ? 5.586 10.625 -12.516 1 91.31 105 ASP B CA 1
ATOM 2764 C C . ASP B 1 105 ? 6.496 9.461 -12.125 1 91.31 105 ASP B C 1
ATOM 2766 O O . ASP B 1 105 ? 6.266 8.32 -12.531 1 91.31 105 ASP B O 1
ATOM 2770 N N . ASP B 1 106 ? 7.523 9.766 -11.375 1 90.38 106 ASP B N 1
ATOM 2771 C CA . ASP B 1 106 ? 8.406 8.711 -10.875 1 90.38 106 ASP B CA 1
ATOM 2772 C C . ASP B 1 106 ? 7.648 7.758 -9.953 1 90.38 106 ASP B C 1
ATOM 2774 O O . ASP B 1 106 ? 7.809 6.539 -10.055 1 90.38 106 ASP B O 1
ATOM 2778 N N . VAL B 1 107 ? 6.863 8.344 -9.094 1 93.38 107 VAL B N 1
ATOM 2779 C CA . VAL B 1 107 ? 6.078 7.531 -8.164 1 93.38 107 VAL B CA 1
ATOM 2780 C C . VAL B 1 107 ? 5.062 6.699 -8.938 1 93.38 107 VAL B C 1
ATOM 2782 O O . VAL B 1 107 ? 4.867 5.516 -8.648 1 93.38 107 VAL B O 1
ATOM 2785 N N . ARG B 1 108 ? 4.438 7.281 -9.977 1 94.19 108 ARG B N 1
ATOM 2786 C CA . ARG B 1 108 ? 3.477 6.574 -10.82 1 94.19 108 ARG B CA 1
ATOM 2787 C C . ARG B 1 108 ? 4.141 5.418 -11.555 1 94.19 108 ARG B C 1
ATOM 2789 O O . ARG B 1 108 ? 3.564 4.332 -11.664 1 94.19 108 ARG B O 1
ATOM 2796 N N . ALA B 1 109 ? 5.316 5.645 -12.039 1 91.19 109 ALA B N 1
ATOM 2797 C CA . ALA B 1 109 ? 6.039 4.598 -12.758 1 91.19 109 ALA B CA 1
ATOM 2798 C C . ALA B 1 109 ? 6.34 3.412 -11.844 1 91.19 109 ALA B C 1
ATOM 2800 O O . ALA B 1 109 ? 6.203 2.256 -12.258 1 91.19 109 ALA B O 1
ATOM 2801 N N . ALA B 1 110 ? 6.758 3.715 -10.625 1 91.69 110 ALA B N 1
ATOM 2802 C CA . ALA B 1 110 ? 7.008 2.658 -9.648 1 91.69 110 ALA B CA 1
ATOM 2803 C C . ALA B 1 110 ? 5.738 1.858 -9.367 1 91.69 110 ALA B C 1
ATOM 2805 O O . ALA B 1 110 ? 5.777 0.628 -9.297 1 91.69 110 ALA B O 1
ATOM 2806 N N . MET B 1 111 ? 4.59 2.553 -9.242 1 95.56 111 MET B N 1
ATOM 2807 C CA . MET B 1 111 ? 3.314 1.899 -8.961 1 95.56 111 MET B CA 1
ATOM 2808 C C . MET B 1 111 ? 2.859 1.068 -10.156 1 95.56 111 MET B C 1
ATOM 2810 O O . MET B 1 111 ? 2.262 0.004 -9.984 1 95.56 111 MET B O 1
ATOM 2814 N N . GLU B 1 112 ? 3.127 1.591 -11.328 1 94.25 112 GLU B N 1
ATOM 2815 C CA . GLU B 1 112 ? 2.682 0.905 -12.539 1 94.25 112 GLU B CA 1
ATOM 2816 C C . GLU B 1 112 ? 3.287 -0.493 -12.633 1 94.25 112 GLU B C 1
ATOM 2818 O O . GLU B 1 112 ? 2.568 -1.471 -12.859 1 94.25 112 GLU B O 1
ATOM 2823 N N . VAL B 1 113 ? 4.516 -0.601 -12.43 1 91.75 113 VAL B N 1
ATOM 2824 C CA . VAL B 1 113 ? 5.223 -1.861 -12.625 1 91.75 113 VAL B CA 1
ATOM 2825 C C . VAL B 1 113 ? 5.004 -2.77 -11.414 1 91.75 113 VAL B C 1
ATOM 2827 O O . VAL B 1 113 ? 4.66 -3.943 -11.562 1 91.75 113 VAL B O 1
ATOM 2830 N N . ASN B 1 114 ? 5.148 -2.18 -10.242 1 95.06 114 ASN B N 1
ATOM 2831 C CA . ASN B 1 114 ? 5.234 -3.006 -9.047 1 95.06 114 ASN B CA 1
ATOM 2832 C C . ASN B 1 114 ? 3.85 -3.334 -8.492 1 95.06 114 ASN B C 1
ATOM 2834 O O . ASN B 1 114 ? 3.688 -4.312 -7.758 1 95.06 114 ASN B O 1
ATOM 2838 N N . PHE B 1 115 ? 2.902 -2.512 -8.82 1 97.62 115 PHE B N 1
ATOM 2839 C CA . PHE B 1 115 ? 1.579 -2.744 -8.25 1 97.62 115 PHE B CA 1
ATOM 2840 C C . PHE B 1 115 ? 0.565 -3.039 -9.352 1 97.62 115 PHE B C 1
ATOM 2842 O O . PHE B 1 115 ? -0.015 -4.125 -9.391 1 97.62 115 PHE B O 1
ATOM 2849 N N . PHE B 1 116 ? 0.374 -2.104 -10.273 1 97.19 116 PHE B N 1
ATOM 2850 C CA . PHE B 1 116 ? -0.677 -2.264 -11.273 1 97.19 116 PHE B CA 1
ATOM 2851 C C . PHE B 1 116 ? -0.389 -3.457 -12.18 1 97.19 116 PHE B C 1
ATOM 2853 O O . PHE B 1 116 ? -1.312 -4.137 -12.633 1 97.19 116 PHE B O 1
ATOM 2860 N N . GLY B 1 117 ? 0.88 -3.695 -12.445 1 97.12 117 GLY B N 1
ATOM 2861 C CA . GLY B 1 117 ? 1.228 -4.906 -13.172 1 97.12 117 GLY B CA 1
ATOM 2862 C C . GLY B 1 117 ? 0.747 -6.172 -12.484 1 97.12 117 GLY B C 1
ATOM 2863 O O . GLY B 1 117 ? 0.225 -7.078 -13.133 1 97.12 117 GLY B O 1
ATOM 2864 N N . VAL B 1 118 ? 0.935 -6.23 -11.156 1 97.75 118 VAL B N 1
ATOM 2865 C CA . VAL B 1 118 ? 0.472 -7.355 -10.352 1 97.75 118 VAL B CA 1
ATOM 2866 C C . VAL B 1 118 ? -1.049 -7.461 -10.438 1 97.75 118 VAL B C 1
ATOM 2868 O O . VAL B 1 118 ? -1.591 -8.555 -10.625 1 97.75 118 VAL B O 1
ATOM 2871 N N . VAL B 1 119 ? -1.748 -6.336 -10.312 1 97.44 119 VAL B N 1
ATOM 2872 C CA . VAL B 1 119 ? -3.205 -6.297 -10.367 1 97.44 119 VAL B CA 1
ATOM 2873 C C . VAL B 1 119 ? -3.684 -6.805 -11.727 1 97.44 119 VAL B C 1
ATOM 2875 O O . VAL B 1 119 ? -4.559 -7.668 -11.797 1 97.44 119 VAL B O 1
ATOM 2878 N N . ALA B 1 120 ? -3.102 -6.328 -12.773 1 97 120 ALA B N 1
ATOM 2879 C CA . ALA B 1 120 ? -3.518 -6.664 -14.133 1 97 120 ALA B CA 1
ATOM 2880 C C . ALA B 1 120 ? -3.303 -8.148 -14.422 1 97 120 ALA B C 1
ATOM 2882 O O . ALA B 1 120 ? -4.199 -8.82 -14.938 1 97 120 ALA B O 1
ATOM 2883 N N . ALA B 1 121 ? -2.129 -8.625 -14.078 1 97.81 121 ALA B N 1
ATOM 2884 C CA . ALA B 1 121 ? -1.819 -10.031 -14.32 1 97.81 121 ALA B CA 1
ATOM 2885 C C . ALA B 1 121 ? -2.725 -10.945 -13.5 1 97.81 121 ALA B C 1
ATOM 2887 O O . ALA B 1 121 ? -3.236 -11.945 -14.008 1 97.81 121 ALA B O 1
ATOM 2888 N N . THR B 1 122 ? -2.93 -10.602 -12.242 1 97.88 122 THR B N 1
ATOM 2889 C CA . THR B 1 122 ? -3.771 -11.398 -11.359 1 97.88 122 THR B CA 1
ATOM 2890 C C . THR B 1 122 ? -5.211 -11.43 -11.867 1 97.88 122 THR B C 1
ATOM 2892 O O . THR B 1 122 ? -5.82 -12.5 -11.953 1 97.88 122 THR B O 1
ATOM 2895 N N . ARG B 1 123 ? -5.723 -10.242 -12.188 1 96.19 123 ARG B N 1
ATOM 2896 C CA . ARG B 1 123 ? -7.09 -10.148 -12.695 1 96.19 123 ARG B CA 1
ATOM 2897 C C . ARG B 1 123 ? -7.285 -11.031 -13.922 1 96.19 123 ARG B C 1
ATOM 2899 O O . ARG B 1 123 ? -8.273 -11.758 -14.023 1 96.19 123 ARG B O 1
ATOM 2906 N N . ALA B 1 124 ? -6.375 -11 -14.82 1 96.56 124 ALA B N 1
ATOM 2907 C CA . ALA B 1 124 ? -6.465 -11.75 -16.078 1 96.56 124 ALA B CA 1
ATOM 2908 C C . ALA B 1 124 ? -6.348 -13.25 -15.828 1 96.56 124 ALA B C 1
ATOM 2910 O O . ALA B 1 124 ? -6.945 -14.055 -16.547 1 96.56 124 ALA B O 1
ATOM 2911 N N . ALA B 1 125 ? -5.609 -13.648 -14.82 1 97.75 125 ALA B N 1
ATOM 2912 C CA . ALA B 1 125 ? -5.312 -15.062 -14.578 1 97.75 125 ALA B CA 1
ATOM 2913 C C . ALA B 1 125 ? -6.41 -15.719 -13.758 1 97.75 125 ALA B C 1
ATOM 2915 O O . ALA B 1 125 ? -6.59 -16.938 -13.805 1 97.75 125 ALA B O 1
ATOM 2916 N N . LEU B 1 126 ? -7.156 -14.953 -12.945 1 96.56 126 LEU B N 1
ATOM 2917 C CA . LEU B 1 126 ? -8.039 -15.461 -11.906 1 96.56 126 LEU B CA 1
ATOM 2918 C C . LEU B 1 126 ? -9.078 -16.422 -12.492 1 96.56 126 LEU B C 1
ATOM 2920 O O . LEU B 1 126 ? -9.32 -17.484 -11.938 1 96.56 126 LEU B O 1
ATOM 2924 N N . PRO B 1 127 ? -9.695 -16.094 -13.672 1 95.62 127 PRO B N 1
ATOM 2925 C CA . PRO B 1 127 ? -10.672 -17.047 -14.203 1 95.62 127 PRO B CA 1
ATOM 2926 C C . PRO B 1 127 ? -10.055 -18.406 -14.508 1 95.62 127 PRO B C 1
ATOM 2928 O O . PRO B 1 127 ? -10.695 -19.438 -14.273 1 95.62 127 PRO B O 1
ATOM 2931 N N . HIS B 1 128 ? -8.883 -18.453 -14.961 1 97.5 128 HIS B N 1
ATOM 2932 C CA . HIS B 1 128 ? -8.203 -19.703 -15.281 1 97.5 128 HIS B CA 1
ATOM 2933 C C . HIS B 1 128 ? -7.77 -20.438 -14.016 1 97.5 128 HIS B C 1
ATOM 2935 O O . HIS B 1 128 ? -7.844 -21.672 -13.945 1 97.5 128 HIS B O 1
ATOM 2941 N N . LEU B 1 129 ? -7.336 -19.656 -13.039 1 98 129 LEU B N 1
ATOM 2942 C CA . LEU B 1 129 ? -6.922 -20.25 -11.766 1 98 129 LEU B CA 1
ATOM 2943 C C . LEU B 1 129 ? -8.125 -20.828 -11.023 1 98 129 LEU B C 1
ATOM 2945 O O . LEU B 1 129 ? -8.008 -21.859 -10.352 1 98 129 LEU B O 1
ATOM 2949 N N . ARG B 1 130 ? -9.227 -20.156 -11.141 1 96.25 130 ARG B N 1
ATOM 2950 C CA . ARG B 1 130 ? -10.453 -20.703 -10.555 1 96.25 130 ARG B CA 1
ATOM 2951 C C . ARG B 1 130 ? -10.828 -22.031 -11.18 1 96.25 130 ARG B C 1
ATOM 2953 O O . ARG B 1 130 ? -11.219 -22.969 -10.484 1 96.25 130 ARG B O 1
ATOM 2960 N N . ALA B 1 131 ? -10.695 -22.141 -12.445 1 96.69 131 ALA B N 1
ATOM 2961 C CA . ALA B 1 131 ? -11.055 -23.359 -13.18 1 96.69 131 ALA B CA 1
ATOM 2962 C C . ALA B 1 131 ? -10.164 -24.531 -12.766 1 96.69 131 ALA B C 1
ATOM 2964 O O . ALA B 1 131 ? -10.609 -25.672 -12.727 1 96.69 131 ALA B O 1
ATOM 2965 N N . SER B 1 132 ? -8.922 -24.25 -12.391 1 97.31 132 SER B N 1
ATOM 2966 C CA . SER B 1 132 ? -7.973 -25.312 -12.094 1 97.31 132 SER B CA 1
ATOM 2967 C C . SER B 1 132 ? -7.848 -25.531 -10.586 1 97.31 132 SER B C 1
ATOM 2969 O O . SER B 1 132 ? -7.23 -26.5 -10.141 1 97.31 132 SER B O 1
ATOM 2971 N N . GLY B 1 133 ? -8.484 -24.625 -9.828 1 97.5 133 GLY B N 1
ATOM 2972 C CA . GLY B 1 133 ? -8.188 -24.656 -8.398 1 97.5 133 GLY B CA 1
ATOM 2973 C C . GLY B 1 133 ? -6.75 -24.312 -8.078 1 97.5 133 GLY B C 1
ATOM 2974 O O . GLY B 1 133 ? -6.105 -25 -7.277 1 97.5 133 GLY B O 1
ATOM 2975 N N . GLY B 1 134 ? -6.23 -23.281 -8.812 1 98.38 134 GLY B N 1
ATOM 2976 C CA . GLY B 1 134 ? -4.816 -22.938 -8.766 1 98.38 134 GLY B CA 1
ATOM 2977 C C . GLY B 1 134 ? -4.48 -21.906 -7.703 1 98.38 134 GLY B C 1
ATOM 2978 O O . GLY B 1 134 ? -5.086 -21.906 -6.625 1 98.38 134 GLY B O 1
ATOM 2979 N N . ARG B 1 135 ? -3.35 -21.203 -7.941 1 98.69 135 ARG B N 1
ATOM 2980 C CA . ARG B 1 135 ? -2.879 -20.281 -6.91 1 98.69 135 ARG B CA 1
ATOM 2981 C C . ARG B 1 135 ? -2.146 -19.094 -7.523 1 98.69 135 ARG B C 1
ATOM 2983 O O . ARG B 1 135 ? -1.639 -19.188 -8.641 1 98.69 135 ARG B O 1
ATOM 2990 N N . VAL B 1 136 ? -2.17 -18.031 -6.832 1 98.62 136 VAL B N 1
ATOM 2991 C CA . VAL B 1 136 ? -1.376 -16.844 -7.113 1 98.62 136 VAL B CA 1
ATOM 2992 C C . VAL B 1 136 ? -0.283 -16.688 -6.055 1 98.62 136 VAL B C 1
ATOM 2994 O O . VAL B 1 136 ? -0.564 -16.719 -4.855 1 98.62 136 VAL B O 1
ATOM 2997 N N . ILE B 1 137 ? 0.931 -16.609 -6.473 1 98.88 137 ILE B N 1
ATOM 2998 C CA . ILE B 1 137 ? 2.074 -16.297 -5.625 1 98.88 137 ILE B CA 1
ATOM 2999 C C . ILE B 1 137 ? 2.693 -14.961 -6.059 1 98.88 137 ILE B C 1
ATOM 3001 O O . ILE B 1 137 ? 3.076 -14.797 -7.219 1 98.88 137 ILE B O 1
ATOM 3005 N N . THR B 1 138 ? 2.727 -14.016 -5.168 1 98.75 138 THR B N 1
ATOM 3006 C CA . THR B 1 138 ? 3.262 -12.703 -5.504 1 98.75 138 THR B CA 1
ATOM 3007 C C . THR B 1 138 ? 4.523 -12.406 -4.695 1 98.75 138 THR B C 1
ATOM 3009 O O . THR B 1 138 ? 4.5 -12.453 -3.465 1 98.75 138 THR B O 1
ATOM 3012 N N . VAL B 1 139 ? 5.598 -12.094 -5.422 1 97.69 139 VAL B N 1
ATOM 3013 C CA . VAL B 1 139 ? 6.852 -11.711 -4.785 1 97.69 139 VAL B CA 1
ATOM 3014 C C . VAL B 1 139 ? 6.812 -10.227 -4.422 1 97.69 139 VAL B C 1
ATOM 3016 O O . VAL B 1 139 ? 6.82 -9.367 -5.305 1 97.69 139 VAL B O 1
ATOM 3019 N N . THR B 1 140 ? 6.715 -9.969 -3.215 1 96.75 140 THR B N 1
ATOM 3020 C CA . THR B 1 140 ? 6.75 -8.594 -2.723 1 96.75 140 THR B CA 1
ATOM 3021 C C . THR B 1 140 ? 8.148 -8.242 -2.219 1 96.75 140 THR B C 1
ATOM 3023 O O . THR B 1 140 ? 9.086 -8.109 -3.01 1 96.75 140 THR B O 1
ATOM 3026 N N . SER B 1 141 ? 8.328 -7.926 -0.931 1 93.88 141 SER B N 1
ATOM 3027 C CA . SER B 1 141 ? 9.586 -7.543 -0.293 1 93.88 141 SER B CA 1
ATOM 3028 C C . SER B 1 141 ? 9.398 -7.305 1.201 1 93.88 141 SER B C 1
ATOM 3030 O O . SER B 1 141 ? 8.273 -7.102 1.665 1 93.88 141 SER B O 1
ATOM 3032 N N . VAL B 1 142 ? 10.508 -7.418 1.884 1 94.38 142 VAL B N 1
ATOM 3033 C CA . VAL B 1 142 ? 10.453 -6.91 3.252 1 94.38 142 VAL B CA 1
ATOM 3034 C C . VAL B 1 142 ? 10.062 -5.438 3.244 1 94.38 142 VAL B C 1
ATOM 3036 O O . VAL B 1 142 ? 9.531 -4.926 4.234 1 94.38 142 VAL B O 1
ATOM 3039 N N . GLY B 1 143 ? 10.266 -4.781 2.104 1 94.75 143 GLY B N 1
ATOM 3040 C CA . GLY B 1 143 ? 9.852 -3.4 1.92 1 94.75 143 GLY B CA 1
ATOM 3041 C C . GLY B 1 143 ? 8.344 -3.234 1.816 1 94.75 143 GLY B C 1
ATOM 3042 O O . GLY B 1 143 ? 7.844 -2.109 1.751 1 94.75 143 GLY B O 1
ATOM 3043 N N . GLY B 1 144 ? 7.59 -4.301 1.766 1 96.81 144 GLY B N 1
ATOM 3044 C CA . GLY B 1 144 ? 6.137 -4.277 1.808 1 96.81 144 GLY B CA 1
ATOM 3045 C C . GLY B 1 144 ? 5.578 -4.387 3.215 1 96.81 144 GLY B C 1
ATOM 3046 O O . GLY B 1 144 ? 4.363 -4.348 3.41 1 96.81 144 GLY B O 1
ATOM 3047 N N . ALA B 1 145 ? 6.512 -4.484 4.195 1 96.5 145 ALA B N 1
ATOM 3048 C CA . ALA B 1 145 ? 6.129 -4.629 5.598 1 96.5 145 ALA B CA 1
ATOM 3049 C C . ALA B 1 145 ? 6.812 -3.572 6.461 1 96.5 145 ALA B C 1
ATOM 3051 O O . ALA B 1 145 ? 6.285 -3.18 7.504 1 96.5 145 ALA B O 1
ATOM 3052 N N . VAL B 1 146 ? 7.965 -3.193 6.039 1 96.69 146 VAL B N 1
ATOM 3053 C CA . VAL B 1 146 ? 8.727 -2.156 6.727 1 96.69 146 VAL B CA 1
ATOM 3054 C C . VAL B 1 146 ? 9.133 -1.07 5.734 1 96.69 146 VAL B C 1
ATOM 3056 O O . VAL B 1 146 ? 9.914 -1.322 4.812 1 96.69 146 VAL B O 1
ATOM 3059 N N . GLY B 1 147 ? 8.562 0.119 5.93 1 95.69 147 GLY B N 1
ATOM 3060 C CA . GLY B 1 147 ? 8.992 1.238 5.109 1 95.69 147 GLY B CA 1
ATOM 3061 C C . GLY B 1 147 ? 10.453 1.607 5.316 1 95.69 147 GLY B C 1
ATOM 3062 O O . GLY B 1 147 ? 10.945 1.606 6.445 1 95.69 147 GLY B O 1
ATOM 3063 N N . GLN B 1 148 ? 11.156 1.866 4.23 1 93.81 148 GLN B N 1
ATOM 3064 C CA . GLN B 1 148 ? 12.586 2.156 4.289 1 93.81 148 GLN B CA 1
ATOM 3065 C C . GLN B 1 148 ? 12.891 3.545 3.729 1 93.81 148 GLN B C 1
ATOM 3067 O O . GLN B 1 148 ? 12.352 3.93 2.688 1 93.81 148 GLN B O 1
ATOM 3072 N N . PRO B 1 149 ? 13.766 4.301 4.395 1 94.56 149 PRO B N 1
ATOM 3073 C CA . PRO B 1 149 ? 14.109 5.645 3.924 1 94.56 149 PRO B CA 1
ATOM 3074 C C . PRO B 1 149 ? 14.633 5.652 2.488 1 94.56 149 PRO B C 1
ATOM 3076 O O . PRO B 1 149 ? 15.359 4.738 2.086 1 94.56 149 PRO B O 1
ATOM 3079 N N . PHE B 1 150 ? 14.164 6.656 1.661 1 91.62 150 PHE B N 1
ATOM 3080 C CA . PHE B 1 150 ? 14.578 6.93 0.291 1 91.62 150 PHE B CA 1
ATOM 3081 C C . PHE B 1 150 ? 14.07 5.852 -0.656 1 91.62 150 PHE B C 1
ATOM 3083 O O . PHE B 1 150 ? 14.516 5.762 -1.801 1 91.62 150 PHE B O 1
ATOM 3090 N N . ASN B 1 151 ? 13.18 5.035 -0.145 1 91.88 151 ASN B N 1
ATOM 3091 C CA . ASN B 1 151 ? 12.477 4.051 -0.956 1 91.88 151 ASN B CA 1
ATOM 3092 C C . ASN B 1 151 ? 10.961 4.215 -0.855 1 91.88 151 ASN B C 1
ATOM 3094 O O . ASN B 1 151 ? 10.219 3.23 -0.854 1 91.88 151 ASN B O 1
ATOM 3098 N N . GLU B 1 152 ? 10.516 5.418 -0.68 1 94 152 GLU B N 1
ATOM 3099 C CA . GLU B 1 152 ? 9.109 5.699 -0.409 1 94 152 GLU B CA 1
ATOM 3100 C C . GLU B 1 152 ? 8.211 5.129 -1.506 1 94 152 GLU B C 1
ATOM 3102 O O . GLU B 1 152 ? 7.207 4.473 -1.218 1 94 152 GLU B O 1
ATOM 3107 N N . ALA B 1 153 ? 8.594 5.355 -2.77 1 92.94 153 ALA B N 1
ATOM 3108 C CA . ALA B 1 153 ? 7.766 4.914 -3.885 1 92.94 153 ALA B CA 1
ATOM 3109 C C . ALA B 1 153 ? 7.746 3.391 -3.982 1 92.94 153 ALA B C 1
ATOM 3111 O O . ALA B 1 153 ? 6.688 2.787 -4.176 1 92.94 153 ALA B O 1
ATOM 3112 N N . TYR B 1 154 ? 8.859 2.801 -3.867 1 92.38 154 TYR B N 1
ATOM 3113 C CA . TYR B 1 154 ? 8.969 1.348 -3.945 1 92.38 154 TYR B CA 1
ATOM 3114 C C . TYR B 1 154 ? 8.203 0.684 -2.805 1 92.38 154 TYR B C 1
ATOM 3116 O O . TYR B 1 154 ? 7.402 -0.224 -3.033 1 92.38 154 TYR B O 1
ATOM 3124 N N . CYS B 1 155 ? 8.5 1.155 -1.556 1 95.5 155 CYS B N 1
ATOM 3125 C CA . CYS B 1 155 ? 7.82 0.581 -0.4 1 95.5 155 CYS B CA 1
ATOM 3126 C C . CYS B 1 155 ? 6.312 0.795 -0.493 1 95.5 155 CYS B C 1
ATOM 3128 O O . CYS B 1 155 ? 5.535 -0.097 -0.156 1 95.5 155 CYS B O 1
ATOM 3130 N N . ALA B 1 156 ? 5.898 1.945 -0.939 1 97.06 156 ALA B N 1
ATOM 3131 C CA . ALA B 1 156 ? 4.469 2.184 -1.135 1 97.06 156 ALA B CA 1
ATOM 3132 C C . ALA B 1 156 ? 3.857 1.13 -2.053 1 97.06 156 ALA B C 1
ATOM 3134 O O . ALA B 1 156 ? 2.807 0.564 -1.746 1 97.06 156 ALA B O 1
ATOM 3135 N N . ALA B 1 157 ? 4.504 0.881 -3.152 1 96.56 157 ALA B N 1
ATOM 3136 C CA . ALA B 1 157 ? 3.998 -0.093 -4.117 1 96.56 157 ALA B CA 1
ATOM 3137 C C . ALA B 1 157 ? 3.926 -1.487 -3.5 1 96.56 157 ALA B C 1
ATOM 3139 O O . ALA B 1 157 ? 2.934 -2.197 -3.674 1 96.56 157 ALA B O 1
ATOM 3140 N N . LYS B 1 158 ? 4.965 -1.853 -2.828 1 97.38 158 LYS B N 1
ATOM 3141 C CA . LYS B 1 158 ? 5 -3.193 -2.248 1 97.38 158 LYS B CA 1
ATOM 3142 C C . LYS B 1 158 ? 4.004 -3.32 -1.099 1 97.38 158 LYS B C 1
ATOM 3144 O O . LYS B 1 158 ? 3.396 -4.375 -0.913 1 97.38 158 LYS B O 1
ATOM 3149 N N . PHE B 1 159 ? 3.803 -2.232 -0.299 1 98.31 159 PHE B N 1
ATOM 3150 C CA . PHE B 1 159 ? 2.723 -2.211 0.681 1 98.31 159 PHE B CA 1
ATOM 3151 C C . PHE B 1 159 ? 1.369 -2.375 -0.002 1 98.31 159 PHE B C 1
ATOM 3153 O O . PHE B 1 159 ? 0.511 -3.117 0.479 1 98.31 159 PHE B O 1
ATOM 3160 N N . ALA B 1 160 ? 1.234 -1.669 -1.071 1 98.31 160 ALA B N 1
ATOM 3161 C CA . ALA B 1 160 ? -0.021 -1.767 -1.812 1 98.31 160 ALA B CA 1
ATOM 3162 C C . ALA B 1 160 ? -0.299 -3.207 -2.232 1 98.31 160 ALA B C 1
ATOM 3164 O O . ALA B 1 160 ? -1.428 -3.689 -2.109 1 98.31 160 ALA B O 1
ATOM 3165 N N . VAL B 1 161 ? 0.718 -3.879 -2.713 1 98.31 161 VAL B N 1
ATOM 3166 C CA . VAL B 1 161 ? 0.575 -5.27 -3.133 1 98.31 161 VAL B CA 1
ATOM 3167 C C . VAL B 1 161 ? 0.17 -6.129 -1.938 1 98.31 161 VAL B C 1
ATOM 3169 O O . VAL B 1 161 ? -0.72 -6.977 -2.047 1 98.31 161 VAL B O 1
ATOM 3172 N N . GLU B 1 162 ? 0.832 -5.926 -0.795 1 98.38 162 GLU B N 1
ATOM 3173 C CA . GLU B 1 162 ? 0.504 -6.68 0.411 1 98.38 162 GLU B CA 1
ATOM 3174 C C . GLU B 1 162 ? -0.96 -6.492 0.798 1 98.38 162 GLU B C 1
ATOM 3176 O O . GLU B 1 162 ? -1.669 -7.465 1.058 1 98.38 162 GLU B O 1
ATOM 3181 N N . GLY B 1 163 ? -1.399 -5.246 0.85 1 97.88 163 GLY B N 1
ATOM 3182 C CA . GLY B 1 163 ? -2.785 -4.969 1.196 1 97.88 163 GLY B CA 1
ATOM 3183 C C . GLY B 1 163 ? -3.775 -5.543 0.201 1 97.88 163 GLY B C 1
ATOM 3184 O O . GLY B 1 163 ? -4.816 -6.074 0.589 1 97.88 163 GLY B O 1
ATOM 3185 N N . PHE B 1 164 ? -3.428 -5.469 -1.064 1 97.25 164 PHE B N 1
ATOM 3186 C CA . PHE B 1 164 ? -4.27 -5.98 -2.141 1 97.25 164 PHE B CA 1
ATOM 3187 C C . PHE B 1 164 ? -4.441 -7.488 -2.021 1 97.25 164 PHE B C 1
ATOM 3189 O O . PHE B 1 164 ? -5.566 -7.992 -2.039 1 97.25 164 PHE B O 1
ATOM 3196 N N . MET B 1 165 ? -3.377 -8.156 -1.873 1 98.12 165 MET B N 1
ATOM 3197 C CA . MET B 1 165 ? -3.404 -9.609 -1.823 1 98.12 165 MET B CA 1
ATOM 3198 C C . MET B 1 165 ? -4.062 -10.102 -0.539 1 98.12 165 MET B C 1
ATOM 3200 O O . MET B 1 165 ? -4.797 -11.094 -0.549 1 98.12 165 MET B O 1
ATOM 3204 N N . GLU B 1 166 ? -3.744 -9.422 0.576 1 97.94 166 GLU B N 1
ATOM 3205 C CA . GLU B 1 166 ? -4.355 -9.797 1.849 1 97.94 166 GLU B CA 1
ATOM 3206 C C . GLU B 1 166 ? -5.875 -9.672 1.786 1 97.94 166 GLU B C 1
ATOM 3208 O O . GLU B 1 166 ? -6.594 -10.469 2.393 1 97.94 166 GLU B O 1
ATOM 3213 N N . SER B 1 167 ? -6.379 -8.695 1.061 1 96.44 167 SER B N 1
ATOM 3214 C CA . SER B 1 167 ? -7.812 -8.492 0.879 1 96.44 167 SER B CA 1
ATOM 3215 C C . SER B 1 167 ? -8.406 -9.523 -0.071 1 96.44 167 SER B C 1
ATOM 3217 O O . SER B 1 167 ? -9.539 -9.977 0.119 1 96.44 167 SER B O 1
ATOM 3219 N N . LEU B 1 168 ? -7.68 -9.914 -1.038 1 96.69 168 LEU B N 1
ATOM 3220 C CA . LEU B 1 168 ? -8.133 -10.82 -2.082 1 96.69 168 LEU B CA 1
ATOM 3221 C C . LEU B 1 168 ? -8.188 -12.258 -1.567 1 96.69 168 LEU B C 1
ATOM 3223 O O . LEU B 1 168 ? -9.062 -13.031 -1.96 1 96.69 168 LEU B O 1
ATOM 3227 N N . ALA B 1 169 ? -7.273 -12.641 -0.694 1 97.88 169 ALA B N 1
ATOM 3228 C CA . ALA B 1 169 ? -7.02 -14.023 -0.302 1 97.88 169 ALA B CA 1
ATOM 3229 C C . ALA B 1 169 ? -8.289 -14.688 0.216 1 97.88 169 ALA B C 1
ATOM 3231 O O . ALA B 1 169 ? -8.672 -15.766 -0.252 1 97.88 169 ALA B O 1
ATOM 3232 N N . PRO B 1 170 ? -9.031 -14.016 1.166 1 96.94 170 PRO B N 1
ATOM 3233 C CA . PRO B 1 170 ? -10.234 -14.688 1.654 1 96.94 170 PRO B CA 1
ATOM 3234 C C . PRO B 1 170 ? -11.312 -14.82 0.579 1 96.94 170 PRO B C 1
ATOM 3236 O O . PRO B 1 170 ? -12.078 -15.789 0.58 1 96.94 170 PRO B O 1
ATOM 3239 N N . VAL B 1 171 ? -11.414 -13.906 -0.391 1 95.94 171 VAL B N 1
ATOM 3240 C CA . VAL B 1 171 ? -12.398 -13.93 -1.47 1 95.94 171 VAL B CA 1
ATOM 3241 C C . VAL B 1 171 ? -12.039 -15.023 -2.471 1 95.94 171 VAL B C 1
ATOM 3243 O O . VAL B 1 171 ? -12.898 -15.828 -2.85 1 95.94 171 VAL B O 1
ATOM 3246 N N . ALA B 1 172 ? -10.773 -15.078 -2.836 1 96.56 172 ALA B N 1
ATOM 3247 C CA . ALA B 1 172 ? -10.289 -16.078 -3.781 1 96.56 172 ALA B CA 1
ATOM 3248 C C . ALA B 1 172 ? -10.469 -17.484 -3.227 1 96.56 172 ALA B C 1
ATOM 3250 O O . ALA B 1 172 ? -10.805 -18.422 -3.969 1 96.56 172 ALA B O 1
ATOM 3251 N N . ALA B 1 173 ? -10.273 -17.609 -1.96 1 96.75 173 ALA B N 1
ATOM 3252 C CA . ALA B 1 173 ? -10.391 -18.906 -1.311 1 96.75 173 ALA B CA 1
ATOM 3253 C C . ALA B 1 173 ? -11.805 -19.469 -1.463 1 96.75 173 ALA B C 1
ATOM 3255 O O . ALA B 1 173 ? -11.992 -20.688 -1.563 1 96.75 173 ALA B O 1
ATOM 3256 N N . THR B 1 174 ? -12.781 -18.578 -1.522 1 96.12 174 THR B N 1
ATOM 3257 C CA . THR B 1 174 ? -14.172 -19.031 -1.617 1 96.12 174 THR B CA 1
ATOM 3258 C C . THR B 1 174 ? -14.43 -19.703 -2.963 1 96.12 174 THR B C 1
ATOM 3260 O O . THR B 1 174 ? -15.43 -20.406 -3.129 1 96.12 174 THR B O 1
ATOM 3263 N N . VAL B 1 175 ? -13.523 -19.453 -3.902 1 95.38 175 VAL B N 1
ATOM 3264 C CA . VAL B 1 175 ? -13.719 -20.047 -5.223 1 95.38 175 VAL B CA 1
ATOM 3265 C C . VAL B 1 175 ? -12.555 -20.984 -5.551 1 95.38 175 VAL B C 1
ATOM 3267 O O . VAL B 1 175 ? -12.297 -21.266 -6.719 1 95.38 175 VAL B O 1
ATOM 3270 N N . GLY B 1 176 ? -11.75 -21.297 -4.547 1 96.69 176 GLY B N 1
ATOM 3271 C CA . GLY B 1 176 ? -10.797 -22.391 -4.664 1 96.69 176 GLY B CA 1
ATOM 3272 C C . GLY B 1 176 ? -9.422 -21.953 -5.109 1 96.69 176 GLY B C 1
ATOM 3273 O O . GLY B 1 176 ? -8.609 -22.766 -5.562 1 96.69 176 GLY B O 1
ATOM 3274 N N . VAL B 1 177 ? -9.141 -20.656 -5.078 1 97.62 177 VAL B N 1
ATOM 3275 C CA . VAL B 1 177 ? -7.832 -20.141 -5.48 1 97.62 177 VAL B CA 1
ATOM 3276 C C . VAL B 1 177 ? -7.039 -19.734 -4.242 1 97.62 177 VAL B C 1
ATOM 3278 O O . VAL B 1 177 ? -7.539 -18.984 -3.395 1 97.62 177 VAL B O 1
ATOM 3281 N N . ASP B 1 178 ? -5.785 -20.219 -4.117 1 98.31 178 ASP B N 1
ATOM 3282 C CA . ASP B 1 178 ? -4.906 -19.828 -3.016 1 98.31 178 ASP B CA 1
ATOM 3283 C C . ASP B 1 178 ? -4.102 -18.594 -3.367 1 98.31 178 ASP B C 1
ATOM 3285 O O . ASP B 1 178 ? -3.719 -18.391 -4.523 1 98.31 178 ASP B O 1
ATOM 3289 N N . VAL B 1 179 ? -3.885 -17.734 -2.367 1 98.5 179 VAL B N 1
ATOM 3290 C CA . VAL B 1 179 ? -3.082 -16.516 -2.533 1 98.5 179 VAL B CA 1
ATOM 3291 C C . VAL B 1 179 ? -1.941 -16.516 -1.519 1 98.5 179 VAL B C 1
ATOM 3293 O O . VAL B 1 179 ? -2.166 -16.703 -0.322 1 98.5 179 VAL B O 1
ATOM 3296 N N . THR B 1 180 ? -0.699 -16.328 -1.995 1 98.81 180 THR B N 1
ATOM 3297 C CA . THR B 1 180 ? 0.481 -16.234 -1.144 1 98.81 180 THR B CA 1
ATOM 3298 C C . THR B 1 180 ? 1.325 -15.023 -1.516 1 98.81 180 THR B C 1
ATOM 3300 O O . THR B 1 180 ? 1.526 -14.742 -2.697 1 98.81 180 THR B O 1
ATOM 3303 N N . VAL B 1 181 ? 1.782 -14.305 -0.505 1 98.69 181 VAL B N 1
ATOM 3304 C CA . VAL B 1 181 ? 2.807 -13.289 -0.731 1 98.69 181 VAL B CA 1
ATOM 3305 C C . VAL B 1 181 ? 4.145 -13.773 -0.173 1 98.69 181 VAL B C 1
ATOM 3307 O O . VAL B 1 181 ? 4.188 -14.414 0.877 1 98.69 181 VAL B O 1
ATOM 3310 N N . VAL B 1 182 ? 5.23 -13.523 -0.893 1 98.5 182 VAL B N 1
ATOM 3311 C CA . VAL B 1 182 ? 6.582 -13.883 -0.487 1 98.5 182 VAL B CA 1
ATOM 3312 C C . VAL B 1 182 ? 7.418 -12.617 -0.291 1 98.5 182 VAL B C 1
ATOM 3314 O O . VAL B 1 182 ? 7.453 -11.75 -1.166 1 98.5 182 VAL B O 1
ATOM 3317 N N . GLU B 1 183 ? 8.078 -12.531 0.81 1 97.5 183 GLU B N 1
ATOM 3318 C CA . GLU B 1 183 ? 8.797 -11.32 1.196 1 97.5 183 GLU B CA 1
ATOM 3319 C C . GLU B 1 183 ? 10.305 -11.578 1.256 1 97.5 183 GLU B C 1
ATOM 3321 O O . GLU B 1 183 ? 10.844 -11.906 2.314 1 97.5 183 GLU B O 1
ATOM 3326 N N . PRO B 1 184 ? 10.992 -11.328 0.154 1 95 184 PRO B N 1
ATOM 3327 C CA . PRO B 1 184 ? 12.453 -11.422 0.187 1 95 184 PRO B CA 1
ATOM 3328 C C . PRO B 1 184 ? 13.109 -10.227 0.877 1 95 184 PRO B C 1
ATOM 3330 O O . PRO B 1 184 ? 12.57 -9.117 0.833 1 95 184 PRO B O 1
ATOM 3333 N N . GLY B 1 185 ? 14.211 -10.508 1.531 1 89.5 185 GLY B N 1
ATOM 3334 C CA . GLY B 1 185 ? 15.133 -9.445 1.905 1 89.5 185 GLY B CA 1
ATOM 3335 C C . GLY B 1 185 ? 16.078 -9.047 0.785 1 89.5 185 GLY B C 1
ATOM 3336 O O . GLY B 1 185 ? 15.695 -9.07 -0.389 1 89.5 185 GLY B O 1
ATOM 3337 N N . ALA B 1 186 ? 17.25 -8.578 1.111 1 80.56 186 ALA B N 1
ATOM 3338 C CA . ALA B 1 186 ? 18.234 -8.203 0.112 1 80.56 186 ALA B CA 1
ATOM 3339 C C . ALA B 1 186 ? 18.688 -9.414 -0.696 1 80.56 186 ALA B C 1
ATOM 3341 O O . ALA B 1 186 ? 18.891 -10.5 -0.142 1 80.56 186 ALA B O 1
ATOM 3342 N N . VAL B 1 187 ? 18.641 -9.172 -1.97 1 77.81 187 VAL B N 1
ATOM 3343 C CA . VAL B 1 187 ? 19.109 -10.211 -2.887 1 77.81 187 VAL B CA 1
ATOM 3344 C C . VAL B 1 187 ? 20.266 -9.68 -3.721 1 77.81 187 VAL B C 1
ATOM 3346 O O . VAL B 1 187 ? 20.25 -8.531 -4.16 1 77.81 187 VAL B O 1
ATOM 3349 N N . ASP B 1 188 ? 21.188 -10.453 -3.971 1 74 188 ASP B N 1
ATOM 3350 C CA . ASP B 1 188 ? 22.438 -10.094 -4.633 1 74 188 ASP B CA 1
ATOM 3351 C C . ASP B 1 188 ? 22.172 -9.461 -5.996 1 74 188 ASP B C 1
ATOM 3353 O O . ASP B 1 188 ? 22.875 -8.523 -6.395 1 74 188 ASP B O 1
ATOM 3357 N N . SER B 1 189 ? 21.203 -9.891 -6.668 1 66.31 189 SER B N 1
ATOM 3358 C CA . SER B 1 189 ? 20.922 -9.391 -8.008 1 66.31 189 SER B CA 1
ATOM 3359 C C . SER B 1 189 ? 20.516 -7.918 -7.969 1 66.31 189 SER B C 1
ATOM 3361 O O . SER B 1 189 ? 20.781 -7.172 -8.914 1 66.31 189 SER B O 1
ATOM 3363 N N . GLU B 1 190 ? 19.844 -7.531 -6.984 1 60.94 190 GLU B N 1
ATOM 3364 C CA . GLU B 1 190 ? 19.406 -6.152 -6.785 1 60.94 190 GLU B CA 1
ATOM 3365 C C . GLU B 1 190 ? 20.609 -5.227 -6.586 1 60.94 190 GLU B C 1
ATOM 3367 O O . GLU B 1 190 ? 20.609 -4.098 -7.082 1 60.94 190 GLU B O 1
ATOM 3372 N N . PHE B 1 191 ? 21.453 -5.781 -5.988 1 52.66 191 PHE B N 1
ATOM 3373 C CA . PHE B 1 191 ? 22.688 -5.043 -5.73 1 52.66 191 PHE B CA 1
ATOM 3374 C C . PHE B 1 191 ? 23.391 -4.691 -7.035 1 52.66 191 PHE B C 1
ATOM 3376 O O . PHE B 1 191 ? 23.812 -3.553 -7.234 1 52.66 191 PHE B O 1
ATOM 3383 N N . VAL B 1 192 ? 23.438 -5.586 -7.75 1 47.31 192 VAL B N 1
ATOM 3384 C CA . VAL B 1 192 ? 24.109 -5.398 -9.031 1 47.31 192 VAL B CA 1
ATOM 3385 C C . VAL B 1 192 ? 23.375 -4.344 -9.859 1 47.31 192 VAL B C 1
ATOM 3387 O O . VAL B 1 192 ? 24.016 -3.486 -10.484 1 47.31 192 VAL B O 1
ATOM 3390 N N . ALA B 1 193 ? 22.234 -4.371 -9.719 1 55.38 193 ALA B N 1
ATOM 3391 C CA . ALA B 1 193 ? 21.422 -3.416 -10.477 1 55.38 193 ALA B CA 1
ATOM 3392 C C . ALA B 1 193 ? 21.609 -1.999 -9.938 1 55.38 193 ALA B C 1
ATOM 3394 O O . ALA B 1 193 ? 21.609 -1.033 -10.703 1 55.38 193 ALA B O 1
ATOM 3395 N N . ASN B 1 194 ? 21.828 -1.928 -8.703 1 56.47 194 ASN B N 1
ATOM 3396 C CA . ASN B 1 194 ? 21.953 -0.626 -8.055 1 56.47 194 ASN B CA 1
ATOM 3397 C C . ASN B 1 194 ? 23.391 -0.115 -8.094 1 56.47 194 ASN B C 1
ATOM 3399 O O . ASN B 1 194 ? 23.656 1.042 -7.766 1 56.47 194 ASN B O 1
ATOM 3403 N N . ALA B 1 195 ? 24.266 -1.021 -8.422 1 52.78 195 ALA B N 1
ATOM 3404 C CA . ALA B 1 195 ? 25.672 -0.639 -8.523 1 52.78 195 ALA B CA 1
ATOM 3405 C C . ALA B 1 195 ? 25.875 0.443 -9.578 1 52.78 195 ALA B C 1
ATOM 3407 O O . ALA B 1 195 ? 26.859 1.174 -9.547 1 52.78 195 ALA B O 1
ATOM 3408 N N . GLY B 1 196 ? 24.922 0.679 -10.25 1 60.97 196 GLY B N 1
ATOM 3409 C CA . GLY B 1 196 ? 25.078 1.661 -11.312 1 60.97 196 GLY B CA 1
ATOM 3410 C C . GLY B 1 196 ? 24.516 3.021 -10.953 1 60.97 196 GLY B C 1
ATOM 3411 O O . GLY B 1 196 ? 24.422 3.906 -11.805 1 60.97 196 GLY B O 1
ATOM 3412 N N . LEU B 1 197 ? 24.234 3.166 -9.695 1 67.62 197 LEU B N 1
ATOM 3413 C CA . LEU B 1 197 ? 23.688 4.461 -9.312 1 67.62 197 LEU B CA 1
ATOM 3414 C C . LEU B 1 197 ? 24.75 5.543 -9.344 1 67.62 197 LEU B C 1
ATOM 3416 O O . LEU B 1 197 ? 25.906 5.305 -8.953 1 67.62 197 LEU B O 1
ATOM 3420 N N . ASP B 1 198 ? 24.484 6.613 -9.953 1 79.56 198 ASP B N 1
ATOM 3421 C CA . ASP B 1 198 ? 25.328 7.805 -9.93 1 79.56 198 ASP B CA 1
ATOM 3422 C C . ASP B 1 198 ? 25.172 8.562 -8.609 1 79.56 198 ASP B C 1
ATOM 3424 O O . ASP B 1 198 ? 24.453 9.57 -8.547 1 79.56 198 ASP B O 1
ATOM 3428 N N . ILE B 1 199 ? 25.984 8.164 -7.609 1 82 199 ILE B N 1
ATOM 3429 C CA . ILE B 1 199 ? 25.828 8.625 -6.238 1 82 199 ILE B CA 1
ATOM 3430 C C . ILE B 1 199 ? 26.094 10.125 -6.164 1 82 199 ILE B C 1
ATOM 3432 O O . ILE B 1 199 ? 25.312 10.875 -5.594 1 82 199 ILE B O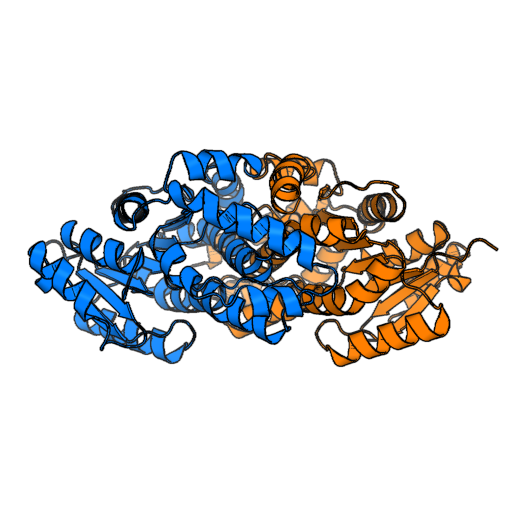 1
ATOM 3436 N N . PRO B 1 200 ? 27.125 10.633 -6.832 1 84.44 200 PRO B N 1
ATOM 3437 C CA . PRO B 1 200 ? 27.375 12.078 -6.773 1 84.44 200 PRO B CA 1
ATOM 3438 C C . PRO B 1 200 ? 26.203 12.898 -7.32 1 84.44 200 PRO B C 1
ATOM 3440 O O . PRO B 1 200 ? 25.844 13.914 -6.734 1 84.44 200 PRO B O 1
ATOM 3443 N N . THR B 1 201 ? 25.703 12.422 -8.328 1 83.81 201 THR B N 1
ATOM 3444 C CA . THR B 1 201 ? 24.578 13.125 -8.922 1 83.81 201 THR B CA 1
ATOM 3445 C C . THR B 1 201 ? 23.359 13.078 -8 1 83.81 201 THR B C 1
ATOM 3447 O O . THR B 1 201 ? 22.656 14.07 -7.844 1 83.81 201 THR B O 1
ATOM 3450 N N . LEU B 1 202 ? 23.172 11.969 -7.418 1 83 202 LEU B N 1
ATOM 3451 C CA . LEU B 1 202 ? 22.062 11.812 -6.496 1 83 202 LEU B CA 1
ATOM 3452 C C . LEU B 1 202 ? 22.203 12.742 -5.297 1 83 202 LEU B C 1
ATOM 3454 O O . LEU B 1 202 ? 21.25 13.398 -4.887 1 83 202 LEU B O 1
ATOM 3458 N N . LEU B 1 203 ? 23.375 12.781 -4.82 1 86.94 203 LEU B N 1
ATOM 3459 C CA . LEU B 1 203 ? 23.641 13.602 -3.641 1 86.94 203 LEU B CA 1
ATOM 3460 C C . LEU B 1 203 ? 23.5 15.086 -3.965 1 86.94 203 LEU B C 1
ATOM 3462 O O . LEU B 1 203 ? 22.969 15.852 -3.158 1 86.94 203 LEU B O 1
ATOM 3466 N N . ALA B 1 204 ? 23.953 15.469 -5.094 1 86.75 204 ALA B N 1
ATOM 3467 C CA . ALA B 1 204 ? 23.859 16.859 -5.516 1 86.75 204 ALA B CA 1
ATOM 3468 C C . ALA B 1 204 ? 22.406 17.312 -5.645 1 86.75 204 ALA B C 1
ATOM 3470 O O . ALA B 1 204 ? 22.094 18.469 -5.363 1 86.75 204 ALA B O 1
ATOM 3471 N N . ALA B 1 205 ? 21.578 16.391 -5.953 1 85.19 205 ALA B N 1
ATOM 3472 C CA . ALA B 1 205 ? 20.172 16.703 -6.199 1 85.19 205 ALA B CA 1
ATOM 3473 C C . ALA B 1 205 ? 19.359 16.625 -4.906 1 85.19 205 ALA B C 1
ATOM 3475 O O . ALA B 1 205 ? 18.219 17.078 -4.855 1 85.19 205 ALA B O 1
ATOM 3476 N N . ALA B 1 206 ? 19.969 16.156 -3.863 1 88.06 206 ALA B N 1
ATOM 3477 C CA . ALA B 1 206 ? 19.203 15.797 -2.664 1 88.06 206 ALA B CA 1
ATOM 3478 C C . ALA B 1 206 ? 18.922 17.031 -1.809 1 88.06 206 ALA B C 1
ATOM 3480 O O . ALA B 1 206 ? 18.094 16.984 -0.899 1 88.06 206 ALA B O 1
ATOM 3481 N N . GLY B 1 207 ? 19.625 18.172 -2.111 1 90.12 207 GLY B N 1
ATOM 3482 C CA . GLY B 1 207 ? 19.375 19.375 -1.336 1 90.12 207 GLY B CA 1
ATOM 3483 C C . GLY B 1 207 ? 19.547 19.172 0.157 1 90.12 207 GLY B C 1
ATOM 3484 O O . GLY B 1 207 ? 20.578 18.656 0.603 1 90.12 207 GLY B O 1
ATOM 3485 N N . PRO B 1 208 ? 18.516 19.516 0.904 1 92.06 208 PRO B N 1
ATOM 3486 C CA . PRO B 1 208 ? 18.625 19.422 2.361 1 92.06 208 PRO B CA 1
ATOM 3487 C C . PRO B 1 208 ? 18.734 17.984 2.855 1 92.06 208 PRO B C 1
ATOM 3489 O O . PRO B 1 208 ? 19.078 17.75 4.016 1 92.06 208 PRO B O 1
ATOM 3492 N N . TYR B 1 209 ? 18.5 17.078 2.051 1 93.44 209 TYR B N 1
ATOM 3493 C CA . TYR B 1 209 ? 18.469 15.664 2.449 1 93.44 209 TYR B CA 1
ATOM 3494 C C . TYR B 1 209 ? 19.797 14.992 2.156 1 93.44 209 TYR B C 1
ATOM 3496 O O . TYR B 1 209 ? 19.969 13.797 2.396 1 93.44 209 TYR B O 1
ATOM 3504 N N . ALA B 1 210 ? 20.781 15.703 1.675 1 93.19 210 ALA B N 1
ATOM 3505 C CA . ALA B 1 210 ? 22.047 15.141 1.213 1 93.19 210 ALA B CA 1
ATOM 3506 C C . ALA B 1 210 ? 22.766 14.398 2.338 1 93.19 210 ALA B C 1
ATOM 3508 O O . ALA B 1 210 ? 23.219 13.266 2.146 1 93.19 210 ALA B O 1
ATOM 3509 N N . PRO B 1 211 ? 22.812 14.953 3.543 1 94.19 211 PRO B N 1
ATOM 3510 C CA . PRO B 1 211 ? 23.484 14.203 4.609 1 94.19 211 PRO B CA 1
ATOM 3511 C C . PRO B 1 211 ? 22.781 12.883 4.941 1 94.19 211 PRO B C 1
ATOM 3513 O O . PRO B 1 211 ? 23.453 11.867 5.133 1 94.19 211 PRO B O 1
ATOM 3516 N N . ALA B 1 212 ? 21.531 12.922 4.992 1 94.06 212 ALA B N 1
ATOM 3517 C CA . ALA B 1 212 ? 20.766 11.711 5.281 1 94.06 212 ALA B CA 1
ATOM 3518 C C . ALA B 1 212 ? 20.938 10.68 4.172 1 94.06 212 ALA B C 1
ATOM 3520 O O . ALA B 1 212 ? 21.062 9.484 4.449 1 94.06 212 ALA B O 1
ATOM 3521 N N . LEU B 1 213 ? 20.891 11.094 2.947 1 92.25 213 LEU B N 1
ATOM 3522 C CA . LEU B 1 213 ? 21.062 10.195 1.811 1 92.25 213 LEU B CA 1
ATOM 3523 C C . LEU B 1 213 ? 22.438 9.562 1.81 1 92.25 213 LEU B C 1
ATOM 3525 O O . LEU B 1 213 ? 22.594 8.375 1.514 1 92.25 213 LEU B O 1
ATOM 3529 N N . GLN B 1 214 ? 23.438 10.375 2.131 1 91.94 214 GLN B N 1
ATOM 3530 C CA . GLN B 1 214 ? 24.797 9.859 2.213 1 91.94 214 GLN B CA 1
ATOM 3531 C C . GLN B 1 214 ? 24.922 8.766 3.27 1 91.94 214 GLN B C 1
ATOM 3533 O O . GLN B 1 214 ? 25.547 7.73 3.029 1 91.94 214 GLN B O 1
ATOM 3538 N N . ALA B 1 215 ? 24.328 9.055 4.371 1 92.31 215 ALA B N 1
ATOM 3539 C CA . ALA B 1 215 ? 24.344 8.062 5.445 1 92.31 215 ALA B CA 1
ATOM 3540 C C . ALA B 1 215 ? 23.641 6.777 5.012 1 92.31 215 ALA B C 1
ATOM 3542 O O . ALA B 1 215 ? 24.125 5.676 5.27 1 92.31 215 ALA B O 1
ATOM 3543 N N . TYR B 1 216 ? 22.547 6.902 4.383 1 91.06 216 TYR B N 1
ATOM 3544 C CA . TYR B 1 216 ? 21.766 5.766 3.912 1 91.06 216 TYR B CA 1
ATOM 3545 C C . TYR B 1 216 ? 22.547 4.93 2.914 1 91.06 216 TYR B C 1
ATOM 3547 O O . TYR B 1 216 ? 22.594 3.703 3.021 1 91.06 216 TYR B O 1
ATOM 3555 N N . LEU B 1 217 ? 23.125 5.613 1.976 1 86.88 217 LEU B N 1
ATOM 3556 C CA . LEU B 1 217 ? 23.875 4.93 0.935 1 86.88 217 LEU B CA 1
ATOM 3557 C C . LEU B 1 217 ? 25.094 4.215 1.526 1 86.88 217 LEU B C 1
ATOM 3559 O O . LEU B 1 217 ? 25.422 3.104 1.108 1 86.88 217 LEU B O 1
ATOM 3563 N N . ALA B 1 218 ? 25.719 4.812 2.471 1 85.88 218 ALA B N 1
ATOM 3564 C CA . ALA B 1 218 ? 26.859 4.199 3.133 1 85.88 218 ALA B CA 1
ATOM 3565 C C . ALA B 1 218 ? 26.453 2.92 3.857 1 85.88 218 ALA B C 1
ATOM 3567 O O . ALA B 1 218 ? 27.156 1.913 3.801 1 85.88 218 ALA B O 1
ATOM 3568 N N . ARG B 1 219 ? 25.344 2.986 4.406 1 84.38 219 ARG B N 1
ATOM 3569 C CA . ARG B 1 219 ? 24.844 1.823 5.129 1 84.38 219 ARG B CA 1
ATOM 3570 C C . ARG B 1 219 ? 24.453 0.706 4.164 1 84.38 219 ARG B C 1
ATOM 3572 O O . ARG B 1 219 ? 24.734 -0.466 4.418 1 84.38 219 ARG B O 1
ATOM 3579 N N . THR B 1 220 ? 23.719 1.043 3.154 1 80.81 220 THR B N 1
ATOM 3580 C CA . THR B 1 220 ? 23.234 0.065 2.189 1 80.81 220 THR B CA 1
ATOM 3581 C C . THR B 1 220 ? 24.391 -0.683 1.541 1 80.81 220 THR B C 1
ATOM 3583 O O . THR B 1 220 ? 24.297 -1.885 1.283 1 80.81 220 THR B O 1
ATOM 3586 N N . GLN B 1 221 ? 25.406 -0.008 1.327 1 74.94 221 GLN B N 1
ATOM 3587 C CA . GLN B 1 221 ? 26.594 -0.626 0.743 1 74.94 221 GLN B CA 1
ATOM 3588 C C . GLN B 1 221 ? 27.203 -1.653 1.692 1 74.94 221 GLN B C 1
ATOM 3590 O O . GLN B 1 221 ? 27.719 -2.68 1.253 1 74.94 221 GLN B O 1
ATOM 3595 N N . GLN B 1 222 ? 27.016 -1.442 2.938 1 72.62 222 GLN B N 1
ATOM 3596 C CA . GLN B 1 222 ? 27.562 -2.348 3.939 1 72.62 222 GLN B CA 1
ATOM 3597 C C . GLN B 1 222 ? 26.656 -3.553 4.152 1 72.62 222 GLN B C 1
ATOM 3599 O O . GLN B 1 222 ? 27.125 -4.641 4.492 1 72.62 222 GLN B O 1
ATOM 3604 N N . SER B 1 223 ? 25.406 -3.41 4 1 69.75 223 SER B N 1
ATOM 3605 C CA . SER B 1 223 ? 24.422 -4.441 4.301 1 69.75 223 SER B CA 1
ATOM 3606 C C . SER B 1 223 ? 24.359 -5.492 3.199 1 69.75 223 SER B C 1
ATOM 3608 O O . SER B 1 223 ? 23.984 -6.641 3.447 1 69.75 223 SER B O 1
ATOM 3610 N N . PHE B 1 224 ? 24.688 -5.25 2.07 1 64.06 224 PHE B N 1
ATOM 3611 C CA . PHE B 1 224 ? 24.578 -6.188 0.958 1 64.06 224 PHE B CA 1
ATOM 3612 C C . PHE B 1 224 ? 25.547 -7.355 1.145 1 64.06 224 PHE B C 1
ATOM 3614 O O . PHE B 1 224 ? 25.422 -8.375 0.459 1 64.06 224 PHE B O 1
ATOM 3621 N N . GLY B 1 225 ? 26.281 -7.258 2.082 1 63.72 225 GLY B N 1
ATOM 3622 C CA . GLY B 1 225 ? 27.156 -8.391 2.352 1 63.72 225 GLY B CA 1
ATOM 3623 C C . GLY B 1 225 ? 26.391 -9.633 2.789 1 63.72 225 GLY B C 1
ATOM 3624 O O . GLY B 1 225 ? 26.875 -10.75 2.607 1 63.72 225 GLY B O 1
ATOM 3625 N N . ASN B 1 226 ? 25.234 -9.5 3.205 1 68 226 ASN B N 1
ATOM 3626 C CA . ASN B 1 226 ? 24.438 -10.625 3.693 1 68 226 ASN B CA 1
ATOM 3627 C C . ASN B 1 226 ? 23.25 -10.914 2.789 1 68 226 ASN B C 1
ATOM 3629 O O . ASN B 1 226 ? 22.297 -11.57 3.201 1 68 226 ASN B O 1
ATOM 3633 N N . ALA B 1 227 ? 23.391 -10.586 1.582 1 83.5 227 ALA B N 1
ATOM 3634 C CA . ALA B 1 227 ? 22.281 -10.75 0.644 1 83.5 227 ALA B CA 1
ATOM 3635 C C . ALA B 1 227 ? 22.094 -12.219 0.264 1 83.5 227 ALA B C 1
ATOM 3637 O O . ALA B 1 227 ? 23.078 -12.969 0.169 1 83.5 227 ALA B O 1
ATOM 3638 N N . GLN B 1 228 ? 20.844 -12.617 0.137 1 90.56 228 GLN B N 1
ATOM 3639 C CA . GLN B 1 228 ? 20.531 -13.961 -0.339 1 90.56 228 GLN B CA 1
ATOM 3640 C C . GLN B 1 228 ? 20.812 -14.086 -1.835 1 90.56 228 GLN B C 1
ATOM 3642 O O . GLN B 1 228 ? 20.766 -13.102 -2.568 1 90.56 228 GLN B O 1
ATOM 3647 N N . THR B 1 229 ? 21.141 -15.32 -2.223 1 92.19 229 THR B N 1
ATOM 3648 C CA . THR B 1 229 ? 21.203 -15.594 -3.654 1 92.19 229 THR B CA 1
ATOM 3649 C C . THR B 1 229 ? 19.797 -15.695 -4.246 1 92.19 229 THR B C 1
ATOM 3651 O O . THR B 1 229 ? 18.828 -15.969 -3.529 1 92.19 229 THR B O 1
ATOM 3654 N N . PRO B 1 230 ? 19.672 -15.547 -5.523 1 94.25 230 PRO B N 1
ATOM 3655 C CA . PRO B 1 230 ? 18.375 -15.75 -6.164 1 94.25 230 PRO B CA 1
ATOM 3656 C C . PRO B 1 230 ? 17.797 -17.141 -5.898 1 94.25 230 PRO B C 1
ATOM 3658 O O . PRO B 1 230 ? 16.594 -17.281 -5.672 1 94.25 230 PRO B O 1
ATOM 3661 N N . ALA B 1 231 ? 18.641 -18.125 -5.859 1 95.38 231 ALA B N 1
ATOM 3662 C CA . ALA B 1 231 ? 18.188 -19.5 -5.605 1 95.38 231 ALA B CA 1
ATOM 3663 C C . ALA B 1 231 ? 17.625 -19.625 -4.199 1 95.38 231 ALA B C 1
ATOM 3665 O O . ALA B 1 231 ? 16.609 -20.312 -3.996 1 95.38 231 ALA B O 1
ATOM 3666 N N . GLU B 1 232 ? 18.312 -19 -3.227 1 95.75 232 GLU B N 1
ATOM 3667 C CA . GLU B 1 232 ? 17.812 -19.016 -1.853 1 95.75 232 GLU B CA 1
ATOM 3668 C C . GLU B 1 232 ? 16.469 -18.328 -1.74 1 95.75 232 GLU B C 1
ATOM 3670 O O . GLU B 1 232 ? 15.578 -18.797 -1.028 1 95.75 232 GLU B O 1
ATOM 3675 N N . ALA B 1 233 ? 16.312 -17.281 -2.461 1 95.75 233 ALA B N 1
ATOM 3676 C CA . ALA B 1 233 ? 15.055 -16.531 -2.449 1 95.75 233 ALA B CA 1
ATOM 3677 C C . ALA B 1 233 ? 13.953 -17.297 -3.18 1 95.75 233 ALA B C 1
ATOM 3679 O O . ALA B 1 233 ? 12.773 -17.188 -2.842 1 95.75 233 ALA B O 1
ATOM 3680 N N . ALA B 1 234 ? 14.312 -18.125 -4.148 1 97.69 234 ALA B N 1
ATOM 3681 C CA . ALA B 1 234 ? 13.359 -18.875 -4.957 1 97.69 234 ALA B CA 1
ATOM 3682 C C . ALA B 1 234 ? 12.805 -20.062 -4.184 1 97.69 234 ALA B C 1
ATOM 3684 O O . ALA B 1 234 ? 11.672 -20.5 -4.426 1 97.69 234 ALA B O 1
ATOM 3685 N N . ALA B 1 235 ? 13.531 -20.562 -3.275 1 98 235 ALA B N 1
ATOM 3686 C CA . ALA B 1 235 ? 13.195 -21.812 -2.59 1 98 235 ALA B CA 1
ATOM 3687 C C . ALA B 1 235 ? 11.836 -21.703 -1.905 1 98 235 ALA B C 1
ATOM 3689 O O . ALA B 1 235 ? 10.969 -22.562 -2.104 1 98 235 ALA B O 1
ATOM 3690 N N . PRO B 1 236 ? 11.609 -20.641 -1.104 1 98.06 236 PRO B N 1
ATOM 3691 C CA . PRO B 1 236 ? 10.289 -20.547 -0.479 1 98.06 236 PRO B CA 1
ATOM 3692 C C . PRO B 1 236 ? 9.164 -20.344 -1.496 1 98.06 236 PRO B C 1
ATOM 3694 O O . PRO B 1 236 ? 8.016 -20.719 -1.233 1 98.06 236 PRO B O 1
ATOM 3697 N N . ILE B 1 237 ? 9.43 -19.797 -2.629 1 98.5 237 ILE B N 1
ATOM 3698 C CA . ILE B 1 237 ? 8.43 -19.625 -3.682 1 98.5 237 ILE B CA 1
ATOM 3699 C C . ILE B 1 237 ? 8.031 -21 -4.227 1 98.5 237 ILE B C 1
ATOM 3701 O O . ILE B 1 237 ? 6.84 -21.281 -4.414 1 98.5 237 ILE B O 1
ATOM 3705 N N . ILE B 1 238 ? 9.008 -21.875 -4.438 1 98.75 238 ILE B N 1
ATOM 3706 C CA . ILE B 1 238 ? 8.742 -23.219 -4.93 1 98.75 238 ILE B CA 1
ATOM 3707 C C . ILE B 1 238 ? 7.984 -24.016 -3.867 1 98.75 238 ILE B C 1
ATOM 3709 O O . ILE B 1 238 ? 7.094 -24.797 -4.188 1 98.75 238 ILE B O 1
ATOM 3713 N N . GLU B 1 239 ? 8.344 -23.797 -2.613 1 98.44 239 GLU B N 1
ATOM 3714 C CA . GLU B 1 239 ? 7.602 -24.453 -1.535 1 98.44 239 GLU B CA 1
ATOM 3715 C C . GLU B 1 239 ? 6.129 -24.047 -1.562 1 98.44 239 GLU B C 1
ATOM 3717 O O . GLU B 1 239 ? 5.246 -24.891 -1.413 1 98.44 239 GLU B O 1
ATOM 3722 N N . ALA B 1 240 ? 5.844 -22.797 -1.77 1 98.25 240 ALA B N 1
ATOM 3723 C CA . ALA B 1 240 ? 4.469 -22.328 -1.863 1 98.25 240 ALA B CA 1
ATOM 3724 C C . ALA B 1 240 ? 3.777 -22.875 -3.105 1 98.25 240 ALA B C 1
ATOM 3726 O O . ALA B 1 240 ? 2.584 -23.188 -3.076 1 98.25 240 ALA B O 1
ATOM 3727 N N . LEU B 1 241 ? 4.527 -22.984 -4.176 1 98.44 241 LEU B N 1
ATOM 3728 C CA . LEU B 1 241 ? 4.012 -23.484 -5.449 1 98.44 241 LEU B CA 1
ATOM 3729 C C . LEU B 1 241 ? 3.559 -24.938 -5.328 1 98.44 241 LEU B C 1
ATOM 3731 O O . LEU B 1 241 ? 2.545 -25.328 -5.91 1 98.44 241 LEU B O 1
ATOM 3735 N N . THR B 1 242 ? 4.238 -25.688 -4.52 1 97.81 242 THR B N 1
ATOM 3736 C CA . THR B 1 242 ? 4.031 -27.125 -4.52 1 97.81 242 THR B CA 1
ATOM 3737 C C . THR B 1 242 ? 3.266 -27.562 -3.275 1 97.81 242 THR B C 1
ATOM 3739 O O . THR B 1 242 ? 2.836 -28.719 -3.178 1 97.81 242 THR B O 1
ATOM 3742 N N . ALA B 1 243 ? 3.082 -26.672 -2.354 1 97.06 243 ALA B N 1
ATOM 3743 C CA . ALA B 1 243 ? 2.426 -27 -1.094 1 97.06 243 ALA B CA 1
ATOM 3744 C C . ALA B 1 243 ? 0.949 -27.328 -1.313 1 97.06 243 ALA B C 1
ATOM 3746 O O . ALA B 1 243 ? 0.298 -26.719 -2.17 1 97.06 243 ALA B O 1
ATOM 3747 N N . ASP B 1 244 ? 0.385 -28.156 -0.552 1 95.12 244 ASP B N 1
ATOM 3748 C CA . ASP B 1 244 ? -1.054 -28.406 -0.569 1 95.12 244 ASP B CA 1
ATOM 3749 C C . ASP B 1 244 ? -1.825 -27.203 -0.024 1 95.12 244 ASP B C 1
ATOM 3751 O O . ASP B 1 244 ? -2.854 -26.828 -0.581 1 95.12 244 ASP B O 1
ATOM 3755 N N . ARG B 1 245 ? -1.329 -26.656 1.135 1 92.44 245 ARG B N 1
ATOM 3756 C CA . ARG B 1 245 ? -1.937 -25.484 1.762 1 92.44 245 ARG B CA 1
ATOM 3757 C C . ARG B 1 245 ? -0.884 -24.438 2.098 1 92.44 245 ARG B C 1
ATOM 3759 O O . ARG B 1 245 ? -0.447 -24.328 3.244 1 92.44 245 ARG B O 1
ATOM 3766 N N . PRO B 1 246 ? -0.473 -23.625 1.232 1 96.38 246 PRO B N 1
ATOM 3767 C CA . PRO B 1 246 ? 0.564 -22.625 1.497 1 96.38 246 PRO B CA 1
ATOM 3768 C C . PRO B 1 246 ? 0.094 -21.516 2.441 1 96.38 246 PRO B C 1
ATOM 3770 O O . PRO B 1 246 ? -1.091 -21.172 2.455 1 96.38 246 PRO B O 1
ATOM 3773 N N . ALA B 1 247 ? 1.058 -21.062 3.238 1 97.75 247 ALA B N 1
ATOM 3774 C CA . ALA B 1 247 ? 0.769 -19.906 4.062 1 97.75 247 ALA B CA 1
ATOM 3775 C C . ALA B 1 247 ? 0.484 -18.672 3.201 1 97.75 247 ALA B C 1
ATOM 3777 O O . ALA B 1 247 ? 0.96 -18.578 2.066 1 97.75 247 ALA B O 1
ATOM 3778 N N . PHE B 1 248 ? -0.302 -17.766 3.719 1 98.38 248 PHE B N 1
ATOM 3779 C CA . PHE B 1 248 ? -0.55 -16.531 2.982 1 98.38 248 PHE B CA 1
ATOM 3780 C C . PHE B 1 248 ? 0.735 -15.727 2.822 1 98.38 248 PHE B C 1
ATOM 3782 O O . PHE B 1 248 ? 0.961 -15.109 1.781 1 98.38 248 PHE B O 1
ATOM 3789 N N . ARG B 1 249 ? 1.526 -15.719 3.883 1 98.44 249 ARG B N 1
ATOM 3790 C CA . ARG B 1 249 ? 2.738 -14.906 3.895 1 98.44 249 ARG B CA 1
ATOM 3791 C C . ARG B 1 249 ? 3.963 -15.758 4.23 1 98.44 249 ARG B C 1
ATOM 3793 O O . ARG B 1 249 ? 3.939 -16.547 5.18 1 98.44 249 ARG B O 1
ATOM 3800 N N . VAL B 1 250 ? 5.059 -15.547 3.436 1 98.44 250 VAL B N 1
ATOM 3801 C CA . VAL B 1 250 ? 6.297 -16.297 3.625 1 98.44 250 VAL B CA 1
ATOM 3802 C C . VAL B 1 250 ? 7.496 -15.359 3.502 1 98.44 250 VAL B C 1
ATOM 3804 O O . VAL B 1 250 ? 7.562 -14.547 2.574 1 98.44 250 VAL B O 1
ATOM 3807 N N . GLN B 1 251 ? 8.398 -15.367 4.414 1 97.62 251 GLN B N 1
ATOM 3808 C CA . GLN B 1 251 ? 9.68 -14.68 4.293 1 97.62 251 GLN B CA 1
ATOM 3809 C C . GLN B 1 251 ? 10.758 -15.625 3.758 1 97.62 251 GLN B C 1
ATOM 3811 O O . GLN B 1 251 ? 10.727 -16.828 4.023 1 97.62 251 GLN B O 1
ATOM 3816 N N . THR B 1 252 ? 11.734 -15.102 3.096 1 96.88 252 THR B N 1
ATOM 3817 C CA . THR B 1 252 ? 12.625 -15.969 2.334 1 96.88 252 THR B CA 1
ATOM 3818 C C . THR B 1 252 ? 13.883 -16.297 3.137 1 96.88 252 THR B C 1
ATOM 3820 O O . THR B 1 252 ? 14.711 -17.094 2.699 1 96.88 252 THR B O 1
ATOM 3823 N N . SER B 1 253 ? 14.102 -15.688 4.262 1 94.69 253 SER B N 1
ATOM 3824 C CA . SER B 1 253 ? 15.258 -15.945 5.117 1 94.69 253 SER B CA 1
ATOM 3825 C C . SER B 1 253 ? 14.945 -15.648 6.578 1 94.69 253 SER B C 1
ATOM 3827 O O . SER B 1 253 ? 13.938 -15.008 6.883 1 94.69 253 SER B O 1
ATOM 3829 N N . ALA B 1 254 ? 15.789 -16.172 7.445 1 94.31 254 ALA B N 1
ATOM 3830 C CA . ALA B 1 254 ? 15.656 -15.859 8.867 1 94.31 254 ALA B CA 1
ATOM 3831 C C . ALA B 1 254 ? 15.789 -14.359 9.109 1 94.31 254 ALA B C 1
ATOM 3833 O O . ALA B 1 254 ? 15.078 -13.797 9.945 1 94.31 254 ALA B O 1
ATOM 3834 N N . TRP B 1 255 ? 16.688 -13.789 8.375 1 92.94 255 TRP B N 1
ATOM 3835 C CA . TRP B 1 255 ? 16.859 -12.352 8.516 1 92.94 255 TRP B CA 1
ATOM 3836 C C . TRP B 1 255 ? 15.586 -11.602 8.133 1 92.94 255 TRP B C 1
ATOM 3838 O O . TRP B 1 255 ? 15.156 -10.695 8.852 1 92.94 255 TRP B O 1
ATOM 3848 N N . ALA B 1 256 ? 15.047 -11.977 6.988 1 94.5 256 ALA B N 1
ATOM 3849 C CA . ALA B 1 256 ? 13.82 -11.328 6.523 1 94.5 256 ALA B CA 1
ATOM 3850 C C . ALA B 1 256 ? 12.703 -11.469 7.559 1 94.5 256 ALA B C 1
ATOM 3852 O O . ALA B 1 256 ? 11.969 -10.508 7.816 1 94.5 256 ALA B O 1
ATOM 3853 N N . ARG B 1 257 ? 12.625 -12.664 8.148 1 96.38 257 ARG B N 1
ATOM 3854 C CA . ARG B 1 257 ? 11.594 -12.93 9.148 1 96.38 257 ARG B CA 1
ATOM 3855 C C . ARG B 1 257 ? 11.773 -12.039 10.375 1 96.38 257 ARG B C 1
ATOM 3857 O O . ARG B 1 257 ? 10.812 -11.445 10.867 1 96.38 257 ARG B O 1
ATOM 3864 N N . GLU B 1 258 ? 12.977 -11.93 10.82 1 95.19 258 GLU B N 1
ATOM 3865 C CA . GLU B 1 258 ? 13.266 -11.086 11.977 1 95.19 258 GLU B CA 1
ATOM 3866 C C . GLU B 1 258 ? 13.023 -9.609 11.664 1 95.19 258 GLU B C 1
ATOM 3868 O O . GLU B 1 258 ? 12.516 -8.867 12.5 1 95.19 258 GLU B O 1
ATOM 3873 N N . PHE B 1 259 ? 13.383 -9.234 10.477 1 94.75 259 PHE B N 1
ATOM 3874 C CA . PHE B 1 259 ? 13.25 -7.848 10.055 1 94.75 259 PHE B CA 1
ATOM 3875 C C . PHE B 1 259 ? 11.781 -7.438 10.016 1 94.75 259 PHE B C 1
ATOM 3877 O O . PHE B 1 259 ? 11.406 -6.414 10.586 1 94.75 259 PHE B O 1
ATOM 3884 N N . VAL B 1 260 ? 10.922 -8.266 9.383 1 96.56 260 VAL B N 1
ATOM 3885 C CA . VAL B 1 260 ? 9.523 -7.883 9.234 1 96.56 260 VAL B CA 1
ATOM 3886 C C . VAL B 1 260 ? 8.812 -8.008 10.578 1 96.56 260 VAL B C 1
ATOM 3888 O O . VAL B 1 260 ? 7.777 -7.371 10.805 1 96.56 260 VAL B O 1
ATOM 3891 N N . ALA B 1 261 ? 9.328 -8.781 11.523 1 96.88 261 ALA B N 1
ATOM 3892 C CA . ALA B 1 261 ? 8.742 -8.945 12.852 1 96.88 261 ALA B CA 1
ATOM 3893 C C . ALA B 1 261 ? 8.812 -7.645 13.648 1 96.88 261 ALA B C 1
ATOM 3895 O O . ALA B 1 261 ? 8.117 -7.484 14.648 1 96.88 261 ALA B O 1
ATOM 3896 N N . THR B 1 262 ? 9.656 -6.73 13.188 1 95.81 262 THR B N 1
ATOM 3897 C CA . THR B 1 262 ? 9.688 -5.41 13.812 1 95.81 262 THR B CA 1
ATOM 3898 C C . THR B 1 262 ? 8.344 -4.699 13.641 1 95.81 262 THR B C 1
ATOM 3900 O O . THR B 1 262 ? 7.945 -3.904 14.492 1 95.81 262 THR B O 1
ATOM 3903 N N . SER B 1 263 ? 7.684 -5.039 12.586 1 96.56 263 SER B N 1
ATOM 3904 C CA . SER B 1 263 ? 6.426 -4.383 12.242 1 96.56 263 SER B CA 1
ATOM 3905 C C . SER B 1 263 ? 5.242 -5.324 12.422 1 96.56 263 SER B C 1
ATOM 3907 O O . SER B 1 263 ? 4.203 -4.93 12.961 1 96.56 263 SER B O 1
ATOM 3909 N N . LEU B 1 264 ? 5.414 -6.566 12.031 1 96.25 264 LEU B N 1
ATOM 3910 C CA . LEU B 1 264 ? 4.293 -7.492 11.93 1 96.25 264 LEU B CA 1
ATOM 3911 C C . LEU B 1 264 ? 4.25 -8.43 13.141 1 96.25 264 LEU B C 1
ATOM 3913 O O . LEU B 1 264 ? 5.27 -9.008 13.516 1 96.25 264 LEU B O 1
ATOM 3917 N N . ALA B 1 265 ? 3.082 -8.609 13.664 1 96 265 ALA B N 1
ATOM 3918 C CA . ALA B 1 265 ? 2.811 -9.648 14.656 1 96 265 ALA B CA 1
ATOM 3919 C C . ALA B 1 265 ? 2.406 -10.961 13.984 1 96 265 ALA B C 1
ATOM 3921 O O . ALA B 1 265 ? 2.664 -12.039 14.516 1 96 265 ALA B O 1
ATOM 3922 N N . ASP B 1 266 ? 1.776 -10.914 12.82 1 95.31 266 ASP B N 1
ATOM 3923 C CA . ASP B 1 266 ? 1.239 -12.031 12.047 1 95.31 266 ASP B CA 1
ATOM 3924 C C . ASP B 1 266 ? 2.156 -12.383 10.875 1 95.31 266 ASP B C 1
ATOM 3926 O O . ASP B 1 266 ? 1.82 -12.125 9.719 1 95.31 266 ASP B O 1
ATOM 3930 N N . LEU B 1 267 ? 3.211 -13.18 11.125 1 94.19 267 LEU B N 1
ATOM 3931 C CA . LEU B 1 267 ? 4.324 -13.344 10.195 1 94.19 267 LEU B CA 1
ATOM 3932 C C . LEU B 1 267 ? 3.947 -14.297 9.062 1 94.19 267 LEU B C 1
ATOM 3934 O O . LEU B 1 267 ? 4.547 -14.25 7.988 1 94.19 267 LEU B O 1
ATOM 3938 N N . ASP B 1 268 ? 2.957 -15.141 9.32 1 95.75 268 ASP B N 1
ATOM 3939 C CA . ASP B 1 268 ? 2.572 -16.047 8.242 1 95.75 268 ASP B CA 1
ATOM 3940 C C . ASP B 1 268 ? 1.189 -15.711 7.695 1 95.75 268 ASP B C 1
ATOM 3942 O O . ASP B 1 268 ? 0.675 -16.391 6.816 1 95.75 268 ASP B O 1
ATOM 3946 N N . GLY B 1 269 ? 0.548 -14.672 8.219 1 95.44 269 GLY B N 1
ATOM 3947 C CA . GLY B 1 269 ? -0.729 -14.164 7.734 1 95.44 269 GLY B CA 1
ATOM 3948 C C . GLY B 1 269 ? -1.913 -14.977 8.234 1 95.44 269 GLY B C 1
ATOM 3949 O O . GLY B 1 269 ? -3.053 -14.719 7.836 1 95.44 269 GLY B O 1
ATOM 3950 N N . SER B 1 270 ? -1.714 -15.961 9.125 1 96.44 270 SER B N 1
ATOM 3951 C CA . SER B 1 270 ? -2.781 -16.859 9.555 1 96.44 270 SER B CA 1
ATOM 3952 C C . SER B 1 270 ? -3.818 -16.125 10.391 1 96.44 270 SER B C 1
ATOM 3954 O O . SER B 1 270 ? -5.016 -16.406 10.297 1 96.44 270 SER B O 1
ATOM 3956 N N . ALA B 1 271 ? -3.375 -15.148 11.242 1 95.75 271 ALA B N 1
ATOM 3957 C CA . ALA B 1 271 ? -4.301 -14.43 12.117 1 95.75 271 ALA B CA 1
ATOM 3958 C C . ALA B 1 271 ? -5.25 -13.555 11.305 1 95.75 271 ALA B C 1
ATOM 3960 O O . ALA B 1 271 ? -6.469 -13.609 11.484 1 95.75 271 ALA B O 1
ATOM 3961 N N . VAL B 1 272 ? -4.77 -12.82 10.367 1 95.44 272 VAL B N 1
ATOM 3962 C CA . VAL B 1 272 ? -5.602 -11.922 9.578 1 95.44 272 VAL B CA 1
ATOM 3963 C C . VAL B 1 272 ? -6.508 -12.734 8.656 1 95.44 272 VAL B C 1
ATOM 3965 O O . VAL B 1 272 ? -7.668 -12.367 8.438 1 95.44 272 VAL B O 1
ATOM 3968 N N . GLN B 1 273 ? -5.961 -13.812 8.078 1 95.62 273 GLN B N 1
ATOM 3969 C CA . GLN B 1 273 ? -6.777 -14.641 7.191 1 95.62 273 GLN B CA 1
ATOM 3970 C C . GLN B 1 273 ? -7.898 -15.336 7.961 1 95.62 273 GLN B C 1
ATOM 3972 O O . GLN B 1 273 ? -9.023 -15.453 7.469 1 95.62 273 GLN B O 1
ATOM 3977 N N . SER B 1 274 ? -7.562 -15.828 9.148 1 95.19 274 SER B N 1
ATOM 3978 C CA . SER B 1 274 ? -8.602 -16.422 9.977 1 95.19 274 SER B CA 1
ATOM 3979 C C . SER B 1 274 ? -9.711 -15.414 10.289 1 95.19 274 SER B C 1
ATOM 3981 O O . SER B 1 274 ? -10.891 -15.75 10.227 1 95.19 274 SER B O 1
ATOM 3983 N N . LEU B 1 275 ? -9.359 -14.242 10.57 1 93.81 275 LEU B N 1
ATOM 3984 C CA . LEU B 1 275 ? -10.297 -13.164 10.891 1 93.81 275 LEU B CA 1
ATOM 3985 C C . LEU B 1 275 ? -11.172 -12.844 9.688 1 93.81 275 LEU B C 1
ATOM 3987 O O . LEU B 1 275 ? -12.398 -12.805 9.797 1 93.81 275 LEU B O 1
ATOM 3991 N N . THR B 1 276 ? -10.609 -12.719 8.547 1 93.88 276 THR B N 1
ATOM 3992 C CA . THR B 1 276 ? -11.328 -12.172 7.406 1 93.88 276 THR B CA 1
ATOM 3993 C C . THR B 1 276 ? -12.047 -13.273 6.637 1 93.88 276 THR B C 1
ATOM 3995 O O . THR B 1 276 ? -13.023 -13.008 5.934 1 93.88 276 THR B O 1
ATOM 3998 N N . ARG B 1 277 ? -11.57 -14.484 6.68 1 94.62 277 ARG B N 1
ATOM 3999 C CA . ARG B 1 277 ? -12.281 -15.586 6.047 1 94.62 277 ARG B CA 1
ATOM 4000 C C . ARG B 1 277 ? -13.688 -15.727 6.613 1 94.62 277 ARG B C 1
ATOM 4002 O O . ARG B 1 277 ? -14.625 -16.078 5.891 1 94.62 277 ARG B O 1
ATOM 4009 N N . ASP B 1 278 ? -13.812 -15.367 7.879 1 93.06 278 ASP B N 1
ATOM 4010 C CA . ASP B 1 278 ? -15.117 -15.445 8.531 1 93.06 278 ASP B CA 1
ATOM 4011 C C . ASP B 1 278 ? -16.078 -14.383 7.98 1 93.06 278 ASP B C 1
ATOM 4013 O O . ASP B 1 278 ? -17.297 -14.531 8.086 1 93.06 278 ASP B O 1
ATOM 4017 N N . TRP B 1 279 ? -15.523 -13.414 7.379 1 92.69 279 TRP B N 1
ATOM 4018 C CA . TRP B 1 279 ? -16.344 -12.305 6.895 1 92.69 279 TRP B CA 1
ATOM 4019 C C . TRP B 1 279 ? -17.047 -12.68 5.59 1 92.69 279 TRP B C 1
ATOM 4021 O O . TRP B 1 279 ? -18 -12.031 5.188 1 92.69 279 TRP B O 1
ATOM 4031 N N . VAL B 1 280 ? -16.594 -13.727 4.949 1 94.06 280 VAL B N 1
ATOM 4032 C CA . VAL B 1 280 ? -17.125 -14.023 3.623 1 94.06 280 VAL B CA 1
ATOM 4033 C C . VAL B 1 280 ? -17.812 -15.383 3.637 1 94.06 280 VAL B C 1
ATOM 4035 O O . VAL B 1 280 ? -18 -16 2.586 1 94.06 280 VAL B O 1
ATOM 4038 N N . ARG B 1 281 ? -18.125 -15.859 4.781 1 89.38 281 ARG B N 1
ATOM 4039 C CA . ARG B 1 281 ? -18.844 -17.125 4.949 1 89.38 281 ARG B CA 1
ATOM 4040 C C . ARG B 1 281 ? -20.094 -16.922 5.801 1 89.38 281 ARG B C 1
ATOM 4042 O O . ARG B 1 281 ? -20.156 -16.016 6.621 1 89.38 281 ARG B O 1
#

InterPro domains:
  IPR002347 Short-chain dehydrogenase/reductase SDR [PF00106] (5-195)
  IPR002347 Short-chain dehydrogenase/reductase SDR [PR00080] (82-93)
  IPR002347 Short-chain dehydrogenase/reductase SDR [PR00080] (134-142)
  IPR002347 Short-chain dehydrogenase/reductase SDR [PR00080] (154-173)
  IPR002347 Short-chain dehydrogenase/reductase SDR [PR00081] (6-23)
  IPR002347 Short-chain dehydrogenase/reductase SDR [PR00081] (82-93)
  IPR002347 Short-chain dehydrogenase/reductase SDR [PR00081] (128-144)
  IPR002347 Short-chain dehydrogenase/reductase SDR [PR00081] (154-173)
  IPR002347 Short-chain dehydrogenase/reductase SDR [PR00081] (175-192)
  IPR020904 Short-chain dehydrogenase/reductase, conserved site [PS00061] (141-169)
  IPR036291 NAD(P)-binding domain superfamily [SSF51735] (3-250)
  IPR057326 Ketoreductase domain [SM00822] (5-190)

pLDDT: mean 92.38, std 10.55, range [35.31, 98.94]

Sequence (562 aa):
MTSEKTVLITGTSSGIGLAVAVAAAQAGWTSVATMRDTAKAGALLKAAAELGVTDRIRVKRLDVAEADSIAACLDEVITEHGRLDALVNNAGAARVGTLEQLSLDDVRAAMEVNFFGVVAATRAALPHLRASGGRVITVTSVGGAVGQPFNEAYCAAKFAVEGFMESLAPVAATVGVDVTVVEPGAVDSEFVANAGLDIPTLLAAAGPYAPALQAYLARTQQSFGNAQTPAEAAAPIIEALTADRPAFRVQTSAWAREFVATSLADLDGSAVQSLTRDWVRMTSEKTVLITGTSSGIGLAVAVAAAQAGWTSVATMRDTAKAGALLKAAAELGVTDRIRVKRLDVAEADSIAACLDEVITEHGRLDALVNNAGAARVGTLEQLSLDDVRAAMEVNFFGVVAATRAALPHLRASGGRVITVTSVGGAVGQPFNEAYCAAKFAVEGFMESLAPVAATVGVDVTVVEPGAVDSEFVANAGLDIPTLLAAAGPYAPALQAYLARTQQSFGNAQTPAEAAAPIIEALTADRPAFRVQTSAWAREFVATSLADLDGSAVQSLTRDWVR

Organism: Streptomyces rubellomurinus (strain ATCC 31215) (NCBI:txid359131)

Secondary structure (DSSP, 8-state):
-----EEEES--SSHHHHHHHHHHHHTT-EEEEEES-GGGGHHHHHHHHHHT-GGGEEEEE--TT-HHHHHHHHHHHHHHHS---EEEE-------B-TTTS-HHHHHHHHIIIIIHHHHHHHHHHHHHHHHT-EEEEE--GGGTS--TTBHHHHHHHHHHHHHHHHHHHHHHTTT-EEEEEE---BHHHHHHHTT--HHHHHHHTGGGHHHHHHHHHHHHHHGGGPBPHHHHHHHHHHHHH-SS--SEEESSHHHHHHHTTTBS-TTSHHHHHHHHGGG-/--PPPEEEES--SSHHHHHHHHHHHHTT-EEEEEES-GGGGHHHHHHHHHHT-GGGEEEEE--TT-HHHHHHHHHHHHHHHS---EEEE-------B-TTTS-HHHHHHHHIIIIIHHHHHHHHHHHHHHHHT-EEEEE--GGGTS--TTBHHHHHHHHHHHHHHHHHHHHHHTTT-EEEEEE---BHHHHHHHTT--HHHHHHHTGGGHHHHHHHHHHHHHHGGGPBPHHHHHHHHHHHHH-SS--SEEESSHHHHHHHTTTBS-TTSHHHHHHHHGGG-

Foldseek 3Di:
DPQAAEEEEEDCLDFLNLLLQLVLLVVRHQRAREDQDLVSCVVSCVSNVVVVRNVSYHYAYADLLDLVRLLVSVVVVCVVRVAHAEYEADFADFDFADPVLDDPVNLVVRLSGLASSLVSNCVNCLVRNLVNLHEYEYEAALLLQDPDPRRNSNSVNSVNNVVVQLLCQLVSVVSRYHAAYEHEYAELVNVVVCVPDPLVVRLVSRVPCNVVSVVVVVVVVVPNVPHHYSNLSSVVVVCQRPPPHAFRYYYSDPVSQVSSVVGDPCRRSPVSSVVCNVVVD/DPQAAEEEEEDCLDFLNLLLQLVLLVVRHQRAREDQDLVSCVVSCVSNVVVVRNVSYHYAYADLLDLVRLLVSVVVVCVVRVAHAEYEADFADFDFADPVLDDPVNLVVRLSGLASSLVSNCVNCLVRNLVNLHEYEYEAALLLQDPDPRRNSNSVNSVNNVVVQLLCQLVSVVSRYHAAYEHEYAELVNVVVCVPDPLVVRLVSRVPCNVVSVVVVVVVVVPNVPHHYSNLSSVVVVCQRPPPHAFRYYYSDPVSQVSSVVGDPCRRSPVSSVVCNVVVD

Radius of gyration: 23.58 Å; Cα contacts (8 Å, |Δi|>4): 1219; chains: 2; bounding box: 56×77×48 Å

Nearest PDB structures (foldseek):
  2jap-assembly1_D  TM=8.994E-01  e=8.101E-18  Streptomyces clavuligerus
  6vsp-assembly1_B  TM=8.634E-01  e=2.521E-17  Serratia marcescens
  6xex-assembly1_B  TM=8.463E-01  e=1.736E-16  Serratia marcescens
  6xew-assembly1_A  TM=8.659E-01  e=1.993E-15  Serratia marcescens
  4yae-assembly1_B  TM=8.888E-01  e=4.169E-15  Sphingobium sp. SYK-6